Protein AF-A0AAD4BCZ1-F1 (afdb_monomer_lite)

Structure (mmCIF, N/CA/C/O backbone):
data_AF-A0AAD4BCZ1-F1
#
_entry.id   AF-A0AAD4BCZ1-F1
#
loop_
_atom_site.group_PDB
_atom_site.id
_atom_site.type_symbol
_atom_site.label_atom_id
_atom_site.label_alt_id
_atom_site.label_comp_id
_atom_site.label_asym_id
_atom_site.label_entity_id
_atom_site.label_seq_id
_atom_site.pdbx_PDB_ins_code
_atom_site.Cartn_x
_atom_site.Cartn_y
_atom_site.Cartn_z
_atom_site.occupancy
_atom_site.B_iso_or_equiv
_atom_site.auth_seq_id
_atom_site.auth_comp_id
_atom_site.auth_asym_id
_atom_site.auth_atom_id
_atom_site.pdbx_PDB_model_num
ATOM 1 N N . MET A 1 1 ? -10.881 -9.750 -36.919 1.00 76.69 1 MET A N 1
ATOM 2 C CA . MET A 1 1 ? -9.948 -8.688 -36.472 1.00 76.69 1 MET A CA 1
ATOM 3 C C . MET A 1 1 ? -10.244 -8.263 -35.041 1.00 76.69 1 MET A C 1
ATOM 5 O O . MET A 1 1 ? -9.384 -8.418 -34.188 1.00 76.69 1 MET A O 1
ATOM 9 N N . GLU A 1 2 ? -11.465 -7.822 -34.759 1.00 85.94 2 GLU A N 1
ATOM 10 C CA . GLU A 1 2 ? -11.919 -7.448 -33.412 1.00 85.94 2 GLU A CA 1
ATOM 11 C C . GLU A 1 2 ? -11.885 -8.617 -32.416 1.00 85.94 2 GLU A C 1
ATOM 13 O O . GLU A 1 2 ? -11.349 -8.480 -31.326 1.00 85.94 2 GLU A O 1
ATOM 18 N N . VAL A 1 3 ? -12.272 -9.818 -32.860 1.00 89.88 3 VAL A N 1
ATOM 19 C CA . VAL A 1 3 ? -12.167 -11.053 -32.060 1.00 89.88 3 VAL A CA 1
ATOM 20 C C . VAL A 1 3 ? -10.734 -11.335 -31.589 1.00 89.88 3 VAL A C 1
ATOM 22 O O . VAL A 1 3 ? -10.530 -11.728 -30.449 1.00 89.88 3 VAL A O 1
ATOM 25 N N . GLN A 1 4 ? -9.717 -11.100 -32.429 1.00 85.00 4 GLN A N 1
ATOM 26 C CA . GLN A 1 4 ? -8.319 -11.297 -32.019 1.00 85.00 4 GLN A CA 1
ATOM 27 C C . GLN A 1 4 ? -7.930 -10.301 -30.928 1.00 85.00 4 GLN A C 1
ATOM 29 O O . GLN A 1 4 ? -7.309 -10.693 -29.946 1.00 85.00 4 GLN A O 1
ATOM 34 N N . ARG A 1 5 ? -8.329 -9.032 -31.075 1.00 85.56 5 ARG A N 1
ATOM 35 C CA . ARG A 1 5 ? -8.124 -8.011 -30.044 1.00 85.56 5 ARG A CA 1
ATOM 36 C C . ARG A 1 5 ? -8.783 -8.440 -28.733 1.00 85.56 5 ARG A C 1
ATOM 38 O O . ARG A 1 5 ? -8.090 -8.470 -27.726 1.00 85.56 5 ARG A O 1
ATOM 45 N N . GLU A 1 6 ? -10.052 -8.839 -28.758 1.00 86.50 6 GLU A N 1
ATOM 46 C CA . GLU A 1 6 ? -10.776 -9.315 -27.570 1.00 86.50 6 GLU A CA 1
ATOM 47 C C . GLU A 1 6 ? -10.084 -10.511 -26.904 1.00 86.50 6 GLU A C 1
ATOM 49 O O . GLU A 1 6 ? -9.887 -10.504 -25.692 1.00 86.50 6 GLU A O 1
ATOM 54 N N . ILE A 1 7 ? -9.597 -11.484 -27.683 1.00 85.94 7 ILE A N 1
ATOM 55 C CA . ILE A 1 7 ? -8.814 -12.612 -27.153 1.00 85.94 7 ILE A CA 1
ATOM 56 C C . ILE A 1 7 ? -7.589 -12.111 -26.379 1.00 85.94 7 ILE A C 1
ATOM 58 O O . ILE A 1 7 ? -7.385 -12.510 -25.234 1.00 85.94 7 ILE A O 1
ATOM 62 N N . PHE A 1 8 ? -6.797 -11.197 -26.945 1.00 82.94 8 PHE A N 1
ATOM 63 C CA . PHE A 1 8 ? -5.631 -10.644 -26.247 1.00 82.94 8 PHE A CA 1
ATOM 64 C C . PHE A 1 8 ? -6.007 -9.805 -25.022 1.00 82.94 8 PHE A C 1
ATOM 66 O O . PHE A 1 8 ? -5.304 -9.850 -24.011 1.00 82.94 8 PHE A O 1
ATOM 73 N N . LEU A 1 9 ? -7.130 -9.086 -25.076 1.00 78.12 9 LEU A N 1
ATOM 74 C CA . LEU A 1 9 ? -7.638 -8.323 -23.938 1.00 78.12 9 LEU A CA 1
ATOM 75 C C . LEU A 1 9 ? -8.127 -9.225 -22.802 1.00 78.12 9 LEU A C 1
ATOM 77 O O . LEU A 1 9 ? -7.953 -8.854 -21.643 1.00 78.12 9 LEU A O 1
ATOM 81 N N . MET A 1 10 ? -8.651 -10.417 -23.092 1.00 80.69 10 MET A N 1
ATOM 82 C CA . MET A 1 10 ? -9.004 -11.403 -22.063 1.00 80.69 10 MET A CA 1
ATOM 83 C C . MET A 1 10 ? -7.774 -11.947 -21.319 1.00 80.69 10 MET A C 1
ATOM 85 O O . MET A 1 10 ? -7.867 -12.284 -20.141 1.00 80.69 10 MET A O 1
ATOM 89 N N . PHE A 1 11 ? -6.597 -11.976 -21.954 1.00 77.44 11 PHE A N 1
ATOM 90 C CA . PHE A 1 11 ? -5.350 -12.436 -21.327 1.00 77.44 11 PHE A CA 1
ATOM 91 C C . PHE A 1 11 ? -4.539 -11.328 -20.633 1.00 77.44 11 PHE A C 1
ATOM 93 O O . PHE A 1 11 ? -3.440 -11.596 -20.143 1.00 77.44 11 PHE A O 1
ATOM 100 N N . ARG A 1 12 ? -5.066 -10.099 -20.550 1.00 70.12 12 ARG A N 1
ATOM 101 C CA . ARG A 1 12 ? -4.334 -8.925 -20.035 1.00 70.12 12 ARG A CA 1
ATOM 102 C C . ARG A 1 12 ? -3.884 -9.026 -18.574 1.00 70.12 12 ARG A C 1
ATOM 104 O O . ARG A 1 12 ? -2.886 -8.411 -18.221 1.00 70.12 12 ARG A O 1
ATOM 111 N N . ASP A 1 13 ? -4.585 -9.801 -17.744 1.00 64.50 13 ASP A N 1
ATOM 112 C CA . ASP A 1 13 ? -4.251 -9.985 -16.319 1.00 64.50 13 ASP A CA 1
ATOM 113 C C . ASP A 1 13 ? -3.140 -11.021 -16.084 1.00 64.50 13 ASP A C 1
ATOM 115 O O . ASP A 1 13 ? -2.741 -11.284 -14.946 1.00 64.50 13 ASP A O 1
ATOM 119 N N . ARG A 1 14 ? -2.604 -11.626 -17.151 1.00 67.19 14 ARG A N 1
ATOM 120 C CA . ARG A 1 14 ? -1.500 -12.576 -17.026 1.00 67.19 14 ARG A CA 1
ATOM 121 C C . ARG A 1 14 ? -0.165 -11.844 -16.939 1.00 67.19 14 ARG A C 1
ATOM 123 O O . ARG A 1 14 ? 0.113 -10.906 -17.684 1.00 67.19 14 ARG A O 1
ATOM 130 N N . ARG A 1 15 ? 0.713 -12.352 -16.067 1.00 71.06 15 ARG A N 1
ATOM 131 C CA . ARG A 1 15 ? 2.090 -11.858 -15.849 1.00 71.06 15 ARG A CA 1
ATOM 132 C C . ARG A 1 15 ? 2.920 -11.774 -17.141 1.00 71.06 15 ARG A C 1
ATOM 134 O O . ARG A 1 15 ? 3.892 -11.026 -17.200 1.00 71.06 15 ARG A O 1
ATOM 141 N N . ASP A 1 16 ? 2.501 -12.490 -18.178 1.00 77.69 16 ASP A N 1
ATOM 142 C CA . ASP A 1 16 ? 3.180 -12.603 -19.463 1.00 77.69 16 ASP A CA 1
ATOM 143 C C . ASP A 1 16 ? 2.687 -11.622 -20.538 1.00 77.69 16 ASP A C 1
ATOM 145 O O . ASP A 1 16 ? 3.047 -11.781 -21.701 1.00 77.69 16 ASP A O 1
ATOM 149 N N . VAL A 1 17 ? 1.901 -10.588 -20.198 1.00 77.75 17 VAL A N 1
ATOM 150 C CA . VAL A 1 17 ? 1.353 -9.659 -21.211 1.00 77.75 17 VAL A CA 1
ATOM 151 C C . VAL A 1 17 ? 2.437 -9.012 -22.092 1.00 77.75 17 VAL A C 1
ATOM 153 O O . VAL A 1 17 ? 2.243 -8.804 -23.288 1.00 77.75 17 VAL A O 1
ATOM 156 N N . HIS A 1 18 ? 3.622 -8.782 -21.522 1.00 78.56 18 HIS A N 1
ATOM 157 C CA . HIS A 1 18 ? 4.798 -8.274 -22.226 1.00 78.56 18 HIS A CA 1
ATOM 158 C C . HIS A 1 18 ? 5.318 -9.245 -23.299 1.00 78.56 18 HIS A C 1
ATOM 160 O O . HIS A 1 18 ? 5.804 -8.805 -24.335 1.00 78.56 18 HIS A O 1
ATOM 166 N N . ARG A 1 19 ? 5.171 -10.564 -23.111 1.00 83.38 19 ARG A N 1
ATOM 167 C CA . ARG A 1 19 ? 5.580 -11.568 -24.106 1.00 83.38 19 ARG A CA 1
ATOM 168 C C . ARG A 1 19 ? 4.719 -11.494 -25.360 1.00 83.38 19 ARG A C 1
ATOM 170 O O . ARG A 1 19 ? 5.245 -11.613 -26.461 1.00 83.38 19 ARG A O 1
ATOM 177 N N . TYR A 1 20 ? 3.422 -11.223 -25.210 1.00 81.94 20 TYR A N 1
ATOM 178 C CA . TYR A 1 20 ? 2.519 -11.052 -26.352 1.00 81.94 20 TYR A CA 1
ATOM 179 C C . TYR A 1 20 ? 2.852 -9.811 -27.185 1.00 81.94 20 TYR A C 1
ATOM 181 O O . TYR A 1 20 ? 2.652 -9.819 -28.398 1.00 81.94 20 TYR A O 1
ATOM 189 N N . ALA A 1 21 ? 3.429 -8.776 -26.569 1.00 80.50 21 ALA A N 1
ATOM 190 C CA . ALA A 1 21 ? 3.883 -7.592 -27.294 1.00 80.50 21 ALA A CA 1
ATOM 191 C C . ALA A 1 21 ? 5.020 -7.905 -28.290 1.00 80.50 21 ALA A C 1
ATOM 193 O O . ALA A 1 21 ? 5.156 -7.203 -29.289 1.00 80.50 21 ALA A O 1
ATOM 194 N N . HIS A 1 22 ? 5.787 -8.980 -28.073 1.00 82.75 22 HIS A N 1
ATOM 195 C CA . HIS A 1 22 ? 6.854 -9.416 -28.980 1.00 82.75 22 HIS A CA 1
ATOM 196 C C . HIS A 1 22 ? 6.370 -10.308 -30.133 1.00 82.75 22 HIS A C 1
ATOM 198 O O . HIS A 1 22 ? 7.113 -10.514 -31.088 1.00 82.75 22 HIS A O 1
ATOM 204 N N . VAL A 1 23 ? 5.138 -10.827 -30.079 1.00 85.69 23 VAL A N 1
ATOM 205 C CA . VAL A 1 23 ? 4.624 -11.776 -31.085 1.00 85.69 23 VAL A CA 1
ATOM 206 C C . VAL A 1 23 ? 4.394 -11.096 -32.436 1.00 85.69 23 VAL A C 1
ATOM 208 O O . VAL A 1 23 ? 4.674 -11.676 -33.482 1.00 85.69 23 VAL A O 1
ATOM 211 N N . ALA A 1 24 ? 3.883 -9.862 -32.436 1.00 86.12 24 ALA A N 1
ATOM 212 C CA . ALA A 1 24 ? 3.696 -9.074 -33.650 1.00 86.12 24 ALA A CA 1
ATOM 213 C C . ALA A 1 24 ? 3.572 -7.576 -33.336 1.00 86.12 24 ALA A C 1
ATOM 215 O O . ALA A 1 24 ? 2.898 -7.194 -32.379 1.00 86.12 24 ALA A O 1
ATOM 216 N N . LYS A 1 25 ? 4.089 -6.714 -34.228 1.00 87.69 25 LYS A N 1
ATOM 217 C CA . LYS A 1 25 ? 3.980 -5.239 -34.130 1.00 87.69 25 LYS A CA 1
ATOM 218 C C . LYS A 1 25 ? 2.544 -4.757 -33.888 1.00 87.69 25 LYS A C 1
ATOM 220 O O . LYS A 1 25 ? 2.300 -3.807 -33.159 1.00 87.69 25 LYS A O 1
ATOM 225 N N . LYS A 1 26 ? 1.570 -5.443 -34.480 1.00 88.12 26 LYS A N 1
ATOM 226 C CA . LYS A 1 26 ? 0.147 -5.127 -34.330 1.00 88.12 26 LYS A CA 1
ATOM 227 C C . LYS A 1 26 ? -0.399 -5.432 -32.932 1.00 88.12 26 LYS A C 1
ATOM 229 O O . LYS A 1 26 ? -1.214 -4.671 -32.425 1.00 88.12 26 LYS A O 1
ATOM 234 N N . MET A 1 27 ? 0.061 -6.520 -32.310 1.00 86.19 27 MET A N 1
ATOM 235 C CA . MET A 1 27 ? -0.309 -6.857 -30.932 1.00 86.19 27 MET A CA 1
ATOM 236 C C . MET A 1 27 ? 0.303 -5.869 -29.949 1.00 86.19 27 MET A C 1
ATOM 238 O O . MET A 1 27 ? -0.367 -5.493 -28.995 1.00 86.19 27 MET A O 1
ATOM 242 N N . HIS A 1 28 ? 1.526 -5.402 -30.221 1.00 85.50 28 HIS A N 1
ATOM 243 C CA . HIS A 1 28 ? 2.152 -4.337 -29.445 1.00 85.50 28 HIS A CA 1
ATOM 244 C C . HIS A 1 28 ? 1.252 -3.097 -29.382 1.00 85.50 28 HIS A C 1
ATOM 246 O O . HIS A 1 28 ? 0.863 -2.709 -28.290 1.00 85.50 28 HIS A O 1
ATOM 252 N N . VAL A 1 29 ? 0.797 -2.572 -30.526 1.00 87.56 29 VAL A N 1
ATOM 253 C CA . VAL A 1 29 ? -0.101 -1.39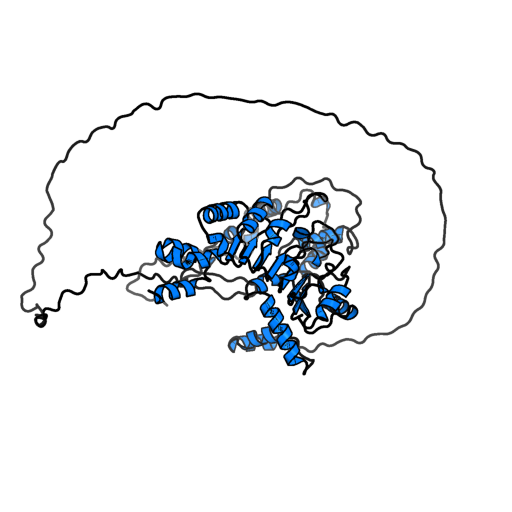6 -30.576 1.00 87.56 29 VAL A CA 1
ATOM 254 C C . VAL A 1 29 ? -1.404 -1.612 -29.791 1.00 87.56 29 VAL A C 1
ATOM 256 O O . VAL A 1 29 ? -1.928 -0.692 -29.171 1.00 87.56 29 VAL A O 1
ATOM 259 N N . TRP A 1 30 ? -1.956 -2.828 -29.798 1.00 88.50 30 TRP A N 1
ATOM 260 C CA . TRP A 1 30 ? -3.188 -3.128 -29.062 1.00 88.50 30 TRP A CA 1
ATOM 261 C C . TRP A 1 30 ? -2.985 -3.256 -27.557 1.00 88.50 30 TRP A C 1
ATOM 263 O O . TRP A 1 30 ? -3.859 -2.855 -26.789 1.00 88.50 30 TRP A O 1
ATOM 273 N N . LEU A 1 31 ? -1.871 -3.858 -27.148 1.00 88.19 31 LEU A N 1
ATOM 274 C CA . LEU A 1 31 ? -1.574 -4.175 -25.757 1.00 88.19 31 LEU A CA 1
ATOM 275 C C . LEU A 1 31 ? -0.854 -3.040 -25.039 1.00 88.19 31 LEU A C 1
ATOM 277 O O . LEU A 1 31 ? -0.954 -2.962 -23.821 1.00 88.19 31 LEU A O 1
ATOM 281 N N . GLU A 1 32 ? -0.168 -2.160 -25.760 1.00 86.44 32 GLU A N 1
ATOM 282 C CA . GLU A 1 32 ? 0.646 -1.081 -25.205 1.00 86.44 32 GLU A CA 1
ATOM 283 C C . GLU A 1 32 ? -0.120 -0.233 -24.169 1.00 86.44 32 GLU A C 1
ATOM 285 O O . GLU A 1 32 ? 0.339 -0.180 -23.024 1.00 86.44 32 GLU A O 1
ATOM 290 N N . PRO A 1 33 ? -1.334 0.300 -24.438 1.00 87.69 33 PRO A N 1
ATOM 291 C CA . PRO A 1 33 ? -2.081 1.059 -23.430 1.00 87.69 33 PRO A CA 1
ATOM 292 C C . PRO A 1 33 ? -2.423 0.256 -22.169 1.00 87.69 33 PRO A C 1
ATOM 294 O O . PRO A 1 33 ? -2.658 0.834 -21.112 1.00 87.69 33 PRO A O 1
ATOM 297 N N . TYR A 1 34 ? -2.482 -1.075 -22.269 1.00 86.56 34 TYR A N 1
ATOM 298 C CA . TYR A 1 34 ? -2.787 -1.971 -21.153 1.00 86.56 34 TYR A CA 1
ATOM 299 C C . TYR A 1 34 ? -1.536 -2.364 -20.375 1.00 86.56 34 TYR A C 1
ATOM 301 O O . TYR A 1 34 ? -1.581 -2.397 -19.148 1.00 86.56 34 TYR A O 1
ATOM 309 N N . VAL A 1 35 ? -0.424 -2.611 -21.073 1.00 86.88 35 VAL A N 1
ATOM 310 C CA . VAL A 1 35 ? 0.885 -2.908 -20.475 1.00 86.88 35 VAL A CA 1
ATOM 311 C C . VAL A 1 35 ? 1.318 -1.746 -19.586 1.00 86.88 35 VAL A C 1
ATOM 313 O O . VAL A 1 35 ? 1.754 -1.962 -18.459 1.00 86.88 35 VAL A O 1
ATOM 316 N N . TYR A 1 36 ? 1.128 -0.514 -20.061 1.00 90.69 36 TYR A N 1
ATOM 317 C CA . TYR A 1 36 ? 1.472 0.694 -19.315 1.00 90.69 36 TYR A CA 1
ATOM 318 C C . TYR A 1 36 ? 0.354 1.194 -18.401 1.00 90.69 36 TYR A C 1
ATOM 320 O O . TYR A 1 36 ? 0.579 2.111 -17.620 1.00 90.69 36 TYR A O 1
ATOM 328 N N . ARG A 1 37 ? -0.833 0.571 -18.401 1.00 91.62 37 ARG A N 1
ATOM 329 C CA . ARG A 1 37 ? -1.922 0.969 -17.496 1.00 91.62 37 ARG A CA 1
ATOM 330 C C . ARG A 1 37 ? -1.533 0.811 -16.028 1.00 91.62 37 ARG A C 1
ATOM 332 O O . ARG A 1 37 ? -1.938 1.635 -15.206 1.00 91.62 37 ARG A O 1
ATOM 339 N N . VAL A 1 38 ? -0.787 -0.247 -15.706 1.00 91.44 38 VAL A N 1
ATOM 340 C CA . VAL A 1 38 ? -0.311 -0.562 -14.354 1.00 91.44 38 VAL A CA 1
ATOM 341 C C . VAL A 1 38 ? 1.209 -0.683 -14.377 1.00 91.44 38 VAL A C 1
ATOM 343 O O . VAL A 1 38 ? 1.754 -1.696 -14.805 1.00 91.44 38 VAL A O 1
ATOM 346 N N . VAL A 1 39 ? 1.902 0.337 -13.882 1.00 93.56 39 VAL A N 1
ATOM 347 C CA . VAL A 1 39 ? 3.368 0.387 -13.859 1.00 93.56 39 VAL A CA 1
ATOM 348 C C . VAL A 1 39 ? 3.860 0.132 -12.440 1.00 93.56 39 VAL A C 1
ATOM 350 O O . VAL A 1 39 ? 3.457 0.815 -11.502 1.00 93.56 39 VAL A O 1
ATOM 353 N N . ARG A 1 40 ? 4.758 -0.845 -12.272 1.00 94.31 40 ARG A N 1
ATOM 354 C CA . ARG A 1 40 ? 5.429 -1.129 -10.995 1.00 94.31 40 ARG A CA 1
ATOM 355 C C . ARG A 1 40 ? 6.938 -1.003 -11.146 1.00 94.31 40 ARG A C 1
ATOM 357 O O . ARG A 1 40 ? 7.560 -1.810 -11.831 1.00 94.31 40 ARG A O 1
ATOM 364 N N . LEU A 1 41 ? 7.522 -0.034 -10.451 1.00 95.31 41 LEU A N 1
ATOM 365 C CA . LEU A 1 41 ? 8.949 0.269 -10.484 1.00 95.31 41 LEU A CA 1
ATOM 366 C C . LEU A 1 41 ? 9.579 -0.186 -9.169 1.00 95.31 41 LEU A C 1
ATOM 368 O O . LEU A 1 41 ? 9.281 0.344 -8.100 1.00 95.31 41 LEU A O 1
ATOM 372 N N . ARG A 1 42 ? 10.414 -1.227 -9.247 1.00 94.19 42 ARG A N 1
ATOM 373 C CA . ARG A 1 42 ? 11.013 -1.884 -8.073 1.00 94.19 42 ARG A CA 1
ATOM 374 C C . ARG A 1 42 ? 12.326 -1.253 -7.619 1.00 94.19 42 ARG A C 1
ATOM 376 O O . ARG A 1 42 ? 12.727 -1.488 -6.491 1.00 94.19 42 ARG A O 1
ATOM 383 N N . GLY A 1 43 ? 12.975 -0.482 -8.485 1.00 95.44 43 GLY A N 1
ATOM 384 C CA . GLY A 1 43 ? 14.236 0.207 -8.214 1.00 95.44 43 GLY A CA 1
ATOM 385 C C . GLY A 1 43 ? 14.727 0.994 -9.427 1.00 95.44 43 GLY A C 1
ATOM 386 O O . GLY A 1 43 ? 14.127 0.926 -10.505 1.00 95.44 43 GLY A O 1
ATOM 387 N N . ASP A 1 44 ? 15.839 1.705 -9.284 1.00 96.50 44 ASP A N 1
ATOM 388 C CA . ASP A 1 44 ? 16.333 2.656 -10.294 1.00 96.50 44 ASP A CA 1
ATOM 389 C C . ASP A 1 44 ? 16.613 2.046 -11.667 1.00 96.50 44 ASP A C 1
ATOM 391 O O . ASP A 1 44 ? 16.376 2.678 -12.694 1.00 96.50 44 ASP A O 1
ATOM 395 N N . ASN A 1 45 ? 17.033 0.781 -11.728 1.00 96.06 45 ASN A N 1
ATOM 396 C CA . ASN A 1 45 ? 17.189 0.091 -13.008 1.00 96.06 45 ASN A CA 1
ATOM 397 C C . ASN A 1 45 ? 15.852 -0.055 -13.758 1.00 96.06 45 ASN A C 1
ATOM 399 O O . ASN A 1 45 ? 15.789 0.141 -14.968 1.00 96.06 45 ASN A O 1
ATOM 403 N N . SER A 1 46 ? 14.766 -0.370 -13.041 1.00 95.38 46 SER A N 1
ATOM 404 C CA . SER A 1 46 ? 13.432 -0.435 -13.652 1.00 95.38 46 SER A CA 1
ATOM 405 C C . SER A 1 46 ? 12.922 0.944 -14.060 1.00 95.38 46 SER A C 1
ATOM 407 O O . SER A 1 46 ? 12.271 1.051 -15.095 1.00 95.38 46 SER A O 1
ATOM 409 N N . VAL A 1 47 ? 13.274 1.996 -13.309 1.00 96.31 47 VAL A N 1
ATOM 410 C CA . VAL A 1 47 ? 12.937 3.372 -13.687 1.00 96.31 47 VAL A CA 1
ATOM 411 C C . VAL A 1 47 ? 13.664 3.785 -14.953 1.00 96.31 47 VAL A C 1
ATOM 413 O O . VAL A 1 47 ? 13.006 4.234 -15.876 1.00 96.31 47 VAL A O 1
ATOM 416 N N . ARG A 1 48 ? 14.980 3.569 -15.057 1.00 96.38 48 ARG A N 1
ATOM 417 C CA . ARG A 1 48 ? 15.737 3.907 -16.274 1.00 96.38 48 ARG A CA 1
ATOM 418 C C . ARG A 1 48 ? 15.154 3.245 -17.519 1.00 96.38 48 ARG A C 1
ATOM 420 O O . ARG A 1 48 ? 14.974 3.911 -18.529 1.00 96.38 48 ARG A O 1
ATOM 427 N N . LYS A 1 49 ? 14.797 1.959 -17.430 1.00 94.31 49 LYS A N 1
ATOM 428 C CA . LYS A 1 49 ? 14.131 1.241 -18.530 1.00 94.31 49 LYS A CA 1
ATOM 429 C C . LYS A 1 49 ? 12.767 1.843 -18.865 1.00 94.31 49 LYS A C 1
ATOM 431 O O . LYS A 1 49 ? 12.452 2.010 -20.034 1.00 94.31 49 LYS A O 1
ATOM 436 N N . PHE A 1 50 ? 11.968 2.173 -17.852 1.00 94.81 50 PHE A N 1
ATOM 437 C CA . PHE A 1 50 ? 10.667 2.808 -18.050 1.00 94.81 50 PHE A CA 1
ATOM 438 C C . PHE A 1 50 ? 10.797 4.198 -18.685 1.00 94.81 50 PHE A C 1
ATOM 440 O O . PHE A 1 50 ? 10.115 4.480 -19.663 1.00 94.81 50 PHE A O 1
ATOM 447 N N . LEU A 1 51 ? 11.703 5.034 -18.175 1.00 95.31 51 LEU A N 1
ATOM 448 C CA . LEU A 1 51 ? 11.966 6.373 -18.692 1.00 95.31 51 LEU A CA 1
ATOM 449 C C . LEU A 1 51 ? 12.483 6.331 -20.128 1.00 95.31 51 LEU A C 1
ATOM 451 O O . LEU A 1 51 ? 12.017 7.128 -20.928 1.00 95.31 51 LEU A O 1
ATOM 455 N N . ALA A 1 52 ? 13.367 5.389 -20.473 1.00 93.62 52 ALA A N 1
ATOM 456 C CA . ALA A 1 52 ? 13.837 5.216 -21.847 1.00 93.62 52 ALA A CA 1
ATOM 457 C C . ALA A 1 52 ? 12.672 4.959 -22.815 1.00 93.62 52 ALA A C 1
ATOM 459 O O . ALA A 1 52 ? 12.587 5.601 -23.852 1.00 93.62 52 ALA A O 1
ATOM 460 N N . VAL A 1 53 ? 11.727 4.091 -22.435 1.00 90.94 53 VAL A N 1
ATOM 461 C CA . VAL A 1 53 ? 10.556 3.810 -23.278 1.00 90.94 53 VAL A CA 1
ATOM 462 C C . VAL A 1 53 ? 9.594 4.998 -23.340 1.00 90.94 53 VAL A C 1
ATOM 464 O O . VAL A 1 53 ? 9.044 5.296 -24.392 1.00 90.94 53 VAL A O 1
ATOM 467 N N . VAL A 1 54 ? 9.389 5.696 -22.223 1.00 91.12 54 VAL A N 1
ATOM 468 C CA . VAL A 1 54 ? 8.498 6.863 -22.171 1.00 91.12 54 VAL A CA 1
ATOM 469 C C . VAL A 1 54 ? 9.068 8.065 -22.925 1.00 91.12 54 VAL A C 1
ATOM 471 O O . VAL A 1 54 ? 8.292 8.844 -23.466 1.00 91.12 54 VAL A O 1
ATOM 474 N N . ALA A 1 55 ? 10.391 8.240 -22.982 1.00 88.38 55 ALA A N 1
ATOM 475 C CA . ALA A 1 55 ? 11.002 9.365 -23.695 1.00 88.38 55 ALA A CA 1
ATOM 476 C C . ALA A 1 55 ? 10.684 9.339 -25.201 1.00 88.38 55 ALA A C 1
ATOM 478 O O . ALA A 1 55 ? 10.666 10.381 -25.850 1.00 88.38 55 ALA A O 1
ATOM 479 N N . GLU A 1 56 ? 10.415 8.151 -25.743 1.00 86.00 56 GLU A N 1
ATOM 480 C CA . GLU A 1 56 ? 10.156 7.921 -27.162 1.00 86.00 56 GLU A CA 1
ATOM 481 C C . GLU A 1 56 ? 8.669 8.067 -27.544 1.00 86.00 56 GLU A C 1
ATOM 483 O O . GLU A 1 56 ? 8.338 7.998 -28.729 1.00 86.00 56 GLU A O 1
ATOM 488 N N . GLY A 1 57 ? 7.749 8.287 -26.590 1.00 82.62 57 GLY A N 1
ATOM 489 C CA . GLY A 1 57 ? 6.321 8.341 -26.913 1.00 82.62 57 GLY A CA 1
ATOM 490 C C . GLY A 1 57 ? 5.367 8.800 -25.805 1.00 82.62 57 GLY A C 1
ATOM 491 O O . GLY A 1 57 ? 5.733 9.366 -24.781 1.00 82.62 57 GLY A O 1
ATOM 492 N N . SER A 1 58 ? 4.067 8.585 -26.035 1.00 81.25 58 SER A N 1
ATOM 493 C CA . SER A 1 58 ? 2.986 9.032 -25.144 1.00 81.25 58 SER A CA 1
ATOM 494 C C . SER A 1 58 ? 2.605 8.013 -24.060 1.00 81.25 58 SER A C 1
ATOM 496 O O . SER A 1 58 ? 1.558 8.156 -23.422 1.00 81.25 58 SER A O 1
ATOM 498 N N . GLN A 1 59 ? 3.403 6.962 -23.841 1.00 81.94 59 GLN A N 1
ATOM 499 C CA . GLN A 1 59 ? 3.038 5.824 -22.988 1.00 81.94 59 GLN A CA 1
ATOM 500 C C . GLN A 1 59 ? 2.785 6.241 -21.535 1.00 81.94 59 GLN A C 1
ATOM 502 O O . GLN A 1 59 ? 1.865 5.717 -20.905 1.00 81.94 59 GLN A O 1
ATOM 507 N N . ALA A 1 60 ? 3.503 7.243 -21.017 1.00 80.00 60 ALA A N 1
ATOM 508 C CA . ALA A 1 60 ? 3.278 7.752 -19.660 1.00 80.00 60 ALA A CA 1
ATOM 509 C C . ALA A 1 60 ? 1.866 8.311 -19.431 1.00 80.00 60 ALA A C 1
ATOM 511 O O . ALA A 1 60 ? 1.364 8.274 -18.307 1.00 80.00 60 ALA A O 1
ATOM 512 N N . LEU A 1 61 ? 1.187 8.777 -20.485 1.00 85.81 61 LEU A N 1
ATOM 513 C CA . LEU A 1 61 ? -0.189 9.267 -20.385 1.00 85.81 61 LEU A CA 1
ATOM 514 C C . LEU A 1 61 ? -1.207 8.132 -20.211 1.00 85.81 61 LEU A C 1
ATOM 516 O O . LEU A 1 61 ? -2.331 8.393 -19.777 1.00 85.81 61 LEU A O 1
ATOM 520 N N . SER A 1 62 ? -0.836 6.889 -20.525 1.00 90.38 62 SER A N 1
ATOM 521 C CA . SER A 1 62 ? -1.698 5.716 -20.340 1.00 90.38 62 SER A CA 1
ATOM 522 C C . SER A 1 62 ? -1.632 5.131 -18.923 1.00 90.38 62 SER A C 1
ATOM 524 O O . SER A 1 62 ? -2.527 4.376 -18.534 1.00 90.38 62 SER A O 1
ATOM 526 N N . THR A 1 63 ? -0.635 5.527 -18.123 1.00 93.12 63 THR A N 1
ATOM 527 C CA . THR A 1 63 ? -0.457 5.053 -16.747 1.00 93.12 63 THR A CA 1
ATOM 528 C C . THR A 1 63 ? -1.614 5.492 -15.859 1.00 93.12 63 THR A C 1
ATOM 530 O O . THR A 1 63 ? -1.804 6.679 -15.599 1.00 93.12 63 THR A O 1
ATOM 533 N N . LYS A 1 64 ? -2.384 4.516 -15.367 1.00 95.31 64 LYS A N 1
ATOM 534 C CA . LYS A 1 64 ? -3.501 4.724 -14.431 1.00 95.31 64 LYS A CA 1
ATOM 535 C C . LYS A 1 64 ? -3.152 4.321 -13.013 1.00 95.31 64 LYS A C 1
ATOM 537 O O . LYS A 1 64 ? -3.571 4.991 -12.077 1.00 95.31 64 LYS A O 1
ATOM 542 N N . LYS A 1 65 ? -2.377 3.252 -12.862 1.00 95.00 65 LYS A N 1
ATOM 543 C CA . LYS A 1 65 ? -1.885 2.771 -11.577 1.00 95.00 65 LYS A CA 1
ATOM 544 C C . LYS A 1 65 ? -0.368 2.781 -11.583 1.00 95.00 65 LYS A C 1
ATOM 546 O O . LYS A 1 65 ? 0.243 2.157 -12.448 1.00 95.00 65 LYS A O 1
ATOM 551 N N . LEU A 1 66 ? 0.227 3.465 -10.619 1.00 95.44 66 LEU A N 1
ATOM 552 C CA . LEU A 1 66 ? 1.670 3.585 -10.481 1.00 95.44 66 LEU A CA 1
ATOM 553 C C . LEU A 1 66 ? 2.092 3.094 -9.098 1.00 95.44 66 LEU A C 1
ATOM 555 O O . LEU A 1 66 ? 1.602 3.574 -8.083 1.00 95.44 66 LEU A O 1
ATOM 559 N N . VAL A 1 67 ? 3.011 2.132 -9.063 1.00 94.69 67 VAL A N 1
ATOM 560 C CA . VAL A 1 67 ? 3.571 1.571 -7.832 1.00 94.69 67 VAL A CA 1
ATOM 561 C C . VAL A 1 67 ? 5.072 1.830 -7.806 1.00 94.69 67 VAL A C 1
ATOM 563 O O . VAL A 1 67 ? 5.817 1.280 -8.617 1.00 94.69 67 VAL A O 1
ATOM 566 N N . LEU A 1 68 ? 5.515 2.644 -6.856 1.00 94.94 68 LEU A N 1
ATOM 567 C CA . LEU A 1 68 ? 6.900 3.040 -6.635 1.00 94.94 68 LEU A CA 1
ATOM 568 C C . LEU A 1 68 ? 7.413 2.358 -5.364 1.00 94.94 68 LEU A C 1
ATOM 570 O O . LEU A 1 68 ? 7.002 2.688 -4.250 1.00 94.94 68 LEU A O 1
ATOM 574 N N . CYS A 1 69 ? 8.286 1.366 -5.526 1.00 93.44 69 CYS A N 1
ATOM 575 C CA . CYS A 1 69 ? 8.881 0.655 -4.397 1.00 93.44 69 CYS A CA 1
ATOM 576 C C . CYS A 1 69 ? 10.022 1.459 -3.763 1.00 93.44 69 CYS A C 1
ATOM 578 O O . CYS A 1 69 ? 10.695 2.238 -4.435 1.00 93.44 69 CYS A O 1
ATOM 580 N N . ARG A 1 70 ? 10.305 1.170 -2.487 1.00 91.44 70 ARG A N 1
ATOM 581 C CA . ARG A 1 70 ? 11.299 1.868 -1.655 1.00 91.44 70 ARG A CA 1
ATOM 582 C C . ARG A 1 70 ? 12.693 2.019 -2.281 1.00 91.44 70 ARG A C 1
ATOM 584 O O . ARG A 1 70 ? 13.370 2.993 -1.991 1.00 91.44 70 ARG A O 1
ATOM 591 N N . ALA A 1 71 ? 13.126 1.079 -3.124 1.00 93.12 71 ALA A N 1
ATOM 592 C CA . ALA A 1 71 ? 14.464 1.089 -3.726 1.00 93.12 71 ALA A CA 1
ATOM 593 C C . ALA A 1 71 ? 14.608 2.007 -4.961 1.00 93.12 71 ALA A C 1
ATOM 595 O O . ALA A 1 71 ? 15.643 1.986 -5.625 1.00 93.12 71 ALA A O 1
ATOM 596 N N . VAL A 1 72 ? 13.576 2.775 -5.320 1.00 94.06 72 VAL A N 1
ATOM 597 C CA . VAL A 1 72 ? 13.693 3.848 -6.321 1.00 94.06 72 VAL A CA 1
ATOM 598 C C . VAL A 1 72 ? 14.269 5.099 -5.638 1.00 94.06 72 VAL A C 1
ATOM 600 O O . VAL A 1 72 ? 13.877 5.423 -4.526 1.00 94.06 72 VAL A O 1
ATOM 603 N N . SER A 1 73 ? 15.185 5.833 -6.249 1.00 93.81 73 SER A N 1
ATOM 604 C CA . SER A 1 73 ? 15.676 7.097 -5.694 1.00 93.81 73 SER A CA 1
ATOM 605 C C . SER A 1 73 ? 14.638 8.214 -5.831 1.00 93.81 73 SER A C 1
ATOM 607 O O . SER A 1 73 ? 13.812 8.222 -6.743 1.00 93.81 73 SER A O 1
ATOM 609 N N . ILE A 1 74 ? 14.686 9.201 -4.934 1.00 92.25 74 ILE A N 1
ATOM 610 C CA . ILE A 1 74 ? 13.725 10.319 -4.912 1.00 92.25 74 ILE A CA 1
ATOM 611 C C . ILE A 1 74 ? 13.757 11.102 -6.230 1.00 92.25 74 ILE A C 1
ATOM 613 O O . ILE A 1 74 ? 12.706 11.423 -6.774 1.00 92.25 74 ILE A O 1
ATOM 617 N N . SER A 1 75 ? 14.948 11.350 -6.788 1.00 94.81 75 SER A N 1
ATOM 618 C CA . SER A 1 75 ? 15.096 12.020 -8.091 1.00 94.81 75 SER A CA 1
ATOM 619 C C . SER A 1 75 ? 14.342 11.277 -9.201 1.00 94.81 75 SER A C 1
ATOM 621 O O . SER A 1 75 ? 13.603 11.877 -9.980 1.00 94.81 75 SER A O 1
ATOM 623 N N . ASN A 1 76 ? 14.443 9.949 -9.218 1.00 95.94 76 ASN A N 1
ATOM 624 C CA . ASN A 1 76 ? 13.721 9.112 -10.167 1.00 95.94 76 ASN A CA 1
ATOM 625 C C . ASN A 1 76 ? 12.207 9.112 -9.919 1.00 95.94 76 ASN A C 1
ATOM 627 O O . ASN A 1 76 ? 11.438 9.112 -10.878 1.00 95.94 76 ASN A O 1
ATOM 631 N N . VAL A 1 77 ? 11.758 9.164 -8.659 1.00 95.12 77 VAL A N 1
ATOM 632 C CA . VAL A 1 77 ? 10.333 9.343 -8.335 1.00 95.12 77 VAL A CA 1
ATOM 633 C C . VAL A 1 77 ? 9.806 10.661 -8.910 1.00 95.12 77 VAL A C 1
ATOM 635 O O . VAL A 1 77 ? 8.785 10.649 -9.595 1.00 95.12 77 VAL A O 1
ATOM 638 N N . VAL A 1 78 ? 10.516 11.774 -8.696 1.00 95.56 78 VAL A N 1
ATOM 639 C CA . VAL A 1 78 ? 10.156 13.103 -9.227 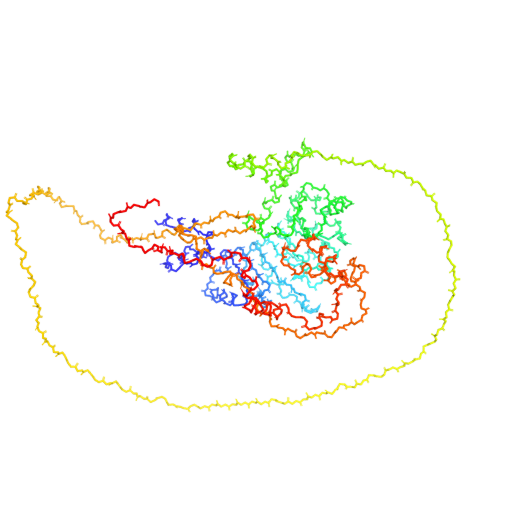1.00 95.56 78 VAL A CA 1
ATOM 640 C C . VAL A 1 78 ? 9.993 13.055 -10.745 1.00 95.56 78 VAL A C 1
ATOM 642 O O . VAL A 1 78 ? 8.967 13.493 -11.269 1.00 95.56 78 VAL A O 1
ATOM 645 N N . GLN A 1 79 ? 10.964 12.473 -11.454 1.00 96.31 79 GLN A N 1
ATOM 646 C CA . GLN A 1 79 ? 10.919 12.349 -12.913 1.00 96.31 79 GLN A CA 1
ATOM 647 C C . GLN A 1 79 ? 9.715 11.522 -13.380 1.00 96.31 79 GLN A C 1
ATOM 649 O O . GLN A 1 79 ? 8.963 11.955 -14.253 1.00 96.31 79 GLN A O 1
ATOM 654 N N . VAL A 1 80 ? 9.479 10.360 -12.763 1.00 96.38 80 VAL A N 1
ATOM 655 C CA . VAL A 1 80 ? 8.354 9.485 -13.125 1.00 96.38 80 VAL A CA 1
ATOM 656 C C . VAL A 1 80 ? 7.009 10.174 -12.884 1.00 96.38 80 VAL A C 1
ATOM 658 O O . VAL A 1 80 ? 6.142 10.125 -13.759 1.00 96.38 80 VAL A O 1
ATOM 661 N N . LEU A 1 81 ? 6.828 10.836 -11.737 1.00 95.88 81 LEU A N 1
ATOM 662 C CA . LEU A 1 81 ? 5.589 11.550 -11.409 1.00 95.88 81 LEU A CA 1
ATOM 663 C C . LEU A 1 81 ? 5.345 12.744 -12.340 1.00 95.88 81 LEU A C 1
ATOM 665 O O . LEU A 1 81 ? 4.208 12.986 -12.737 1.00 95.88 81 LEU A O 1
ATOM 669 N N . THR A 1 82 ? 6.406 13.443 -12.753 1.00 95.69 82 THR A N 1
ATOM 670 C CA . THR A 1 82 ? 6.314 14.570 -13.697 1.00 95.69 82 THR A CA 1
ATOM 671 C C . THR A 1 82 ? 5.773 14.133 -15.064 1.00 95.69 82 THR A C 1
ATOM 673 O O . THR A 1 82 ? 5.012 14.867 -15.706 1.00 95.69 82 THR A O 1
ATOM 676 N N . LEU A 1 83 ? 6.139 12.922 -15.497 1.00 95.56 83 LEU A N 1
ATOM 677 C CA . LEU A 1 83 ? 5.709 12.335 -16.767 1.00 95.56 83 LEU A CA 1
ATOM 678 C C . LEU A 1 83 ? 4.314 11.691 -16.673 1.00 95.56 83 LEU A C 1
ATOM 680 O O . LEU A 1 83 ? 3.496 11.832 -17.583 1.00 95.56 83 LEU A O 1
ATOM 684 N N . CYS A 1 84 ? 4.003 11.005 -15.571 1.00 95.75 84 CYS A N 1
ATOM 685 C CA . CYS A 1 84 ? 2.779 10.210 -15.415 1.00 95.75 84 CYS A CA 1
ATOM 686 C C . CYS A 1 84 ? 1.599 11.022 -14.844 1.00 95.75 84 CYS A C 1
ATOM 688 O O . CYS A 1 84 ? 1.077 10.720 -13.774 1.00 95.75 84 CYS A O 1
ATOM 690 N N . ARG A 1 85 ? 1.122 12.040 -15.570 1.00 94.88 85 ARG A N 1
ATOM 691 C CA . ARG A 1 85 ? 0.083 12.977 -15.074 1.00 94.88 85 ARG A CA 1
ATOM 692 C C . ARG A 1 85 ? -1.327 12.382 -14.929 1.00 94.88 85 ARG A C 1
ATOM 694 O O . ARG A 1 85 ? -2.173 12.941 -14.237 1.00 94.88 85 ARG A O 1
ATOM 701 N N . ASN A 1 86 ? -1.591 11.252 -15.587 1.00 95.69 86 ASN A N 1
ATOM 702 C CA . ASN A 1 86 ? -2.911 10.611 -15.643 1.00 95.69 86 ASN A CA 1
ATOM 703 C C . ASN A 1 86 ? -3.131 9.516 -14.587 1.00 95.69 86 ASN A C 1
ATOM 705 O O . ASN A 1 86 ? -4.114 8.772 -14.694 1.00 95.69 86 ASN A O 1
ATOM 709 N N . VAL A 1 87 ? -2.239 9.426 -13.596 1.00 96.62 87 VAL A N 1
ATOM 710 C CA . VAL A 1 87 ? -2.316 8.452 -12.503 1.00 96.62 87 VAL A CA 1
ATOM 711 C C . VAL A 1 87 ? -3.570 8.696 -11.662 1.00 96.62 87 VAL A C 1
ATOM 713 O O . VAL A 1 87 ? -3.850 9.811 -11.227 1.00 96.62 87 VAL A O 1
ATOM 716 N N . GLU A 1 88 ? -4.324 7.623 -11.447 1.00 96.75 88 GLU A N 1
ATOM 717 C CA . GLU A 1 88 ? -5.540 7.573 -10.629 1.00 96.75 88 GLU A CA 1
ATOM 718 C C . GLU A 1 88 ? -5.287 6.829 -9.307 1.00 96.75 88 GLU A C 1
ATOM 720 O O . GLU A 1 88 ? -5.869 7.186 -8.284 1.00 96.75 88 GLU A O 1
ATOM 725 N N . ASP A 1 89 ? -4.394 5.834 -9.320 1.00 95.81 89 ASP A N 1
ATOM 726 C CA . ASP A 1 89 ? -3.981 5.033 -8.162 1.00 95.81 89 ASP A CA 1
ATOM 727 C C . ASP A 1 89 ? -2.455 5.093 -8.010 1.00 95.81 89 ASP A C 1
ATOM 729 O O . ASP A 1 89 ? -1.715 4.592 -8.862 1.00 95.81 89 ASP A O 1
ATOM 733 N N . LEU A 1 90 ? -1.982 5.737 -6.945 1.00 95.62 90 LEU A N 1
ATOM 734 C CA . LEU A 1 90 ? -0.563 5.872 -6.638 1.00 95.62 90 LEU A CA 1
ATOM 735 C C . LEU A 1 90 ? -0.229 5.102 -5.364 1.00 95.62 90 LEU A C 1
ATOM 737 O O . LEU A 1 90 ? -0.732 5.424 -4.293 1.00 95.62 90 LEU A O 1
ATOM 741 N N . ALA A 1 91 ? 0.694 4.150 -5.456 1.00 94.12 91 ALA A N 1
ATOM 742 C CA . ALA A 1 91 ? 1.286 3.502 -4.296 1.00 94.12 91 ALA A CA 1
ATOM 743 C C . ALA A 1 91 ? 2.771 3.833 -4.198 1.00 94.12 91 ALA A C 1
ATOM 745 O O . ALA A 1 91 ? 3.556 3.448 -5.061 1.00 94.12 91 ALA A O 1
ATOM 746 N N . MET A 1 92 ? 3.162 4.519 -3.133 1.00 92.69 92 MET A N 1
ATOM 747 C CA . MET A 1 92 ? 4.526 4.958 -2.879 1.00 92.69 92 MET A CA 1
ATOM 748 C C . MET A 1 92 ? 5.016 4.367 -1.556 1.00 92.69 92 MET A C 1
ATOM 750 O O . MET A 1 92 ? 4.428 4.595 -0.506 1.00 92.69 92 MET A O 1
ATOM 754 N N . GLN A 1 93 ? 6.086 3.576 -1.608 1.00 89.44 93 GLN A N 1
ATOM 755 C CA . GLN A 1 93 ? 6.672 2.899 -0.438 1.00 89.44 93 GLN A CA 1
ATOM 756 C C . GLN A 1 93 ? 7.961 3.577 0.051 1.00 89.44 93 GLN A C 1
ATOM 758 O O . GLN A 1 93 ? 8.767 2.983 0.771 1.00 89.44 93 GLN A O 1
ATOM 763 N N . HIS A 1 94 ? 8.204 4.801 -0.405 1.00 82.06 94 HIS A N 1
ATOM 764 C CA . HIS A 1 94 ? 9.351 5.598 -0.000 1.00 82.06 94 HIS A CA 1
ATOM 765 C C . HIS A 1 94 ? 9.178 6.103 1.417 1.00 82.06 94 HIS A C 1
ATOM 767 O O . HIS A 1 94 ? 8.057 6.332 1.852 1.00 82.06 94 HIS A O 1
ATOM 773 N N . SER A 1 95 ? 10.309 6.306 2.084 1.00 76.19 95 SER A N 1
ATOM 774 C CA . SER A 1 95 ? 10.434 6.950 3.388 1.00 76.19 95 SER A CA 1
ATOM 775 C C . SER A 1 95 ? 11.374 8.140 3.199 1.00 76.19 95 SER A C 1
ATOM 777 O O . SER A 1 95 ? 12.573 7.924 3.019 1.00 76.19 95 SER A O 1
ATOM 779 N N . LEU A 1 96 ? 10.873 9.380 3.243 1.00 69.44 96 LEU A N 1
ATOM 780 C CA . LEU A 1 96 ? 11.714 10.592 3.146 1.00 69.44 96 LEU A CA 1
ATOM 781 C C . LEU A 1 96 ? 12.356 11.008 4.473 1.00 69.44 96 LEU A C 1
ATOM 783 O O . LEU A 1 96 ? 12.666 12.179 4.660 1.00 69.44 96 LEU A O 1
ATOM 787 N N . ARG A 1 97 ? 12.619 10.061 5.382 1.00 66.12 97 ARG A N 1
ATOM 788 C CA . ARG A 1 97 ? 13.222 10.326 6.703 1.00 66.12 97 ARG A CA 1
ATOM 789 C C . ARG A 1 97 ? 14.533 11.135 6.680 1.00 66.12 97 ARG A C 1
ATOM 791 O O . ARG A 1 97 ? 14.961 11.587 7.731 1.00 66.12 97 ARG A O 1
ATOM 798 N N . TYR A 1 98 ? 15.163 11.306 5.517 1.00 62.62 98 TYR A N 1
ATOM 799 C CA . TYR A 1 98 ? 16.452 11.982 5.355 1.00 62.62 98 TYR A CA 1
ATOM 800 C C . TYR A 1 98 ? 16.414 13.259 4.517 1.00 62.62 98 TYR A C 1
ATOM 802 O O . TYR A 1 98 ? 17.472 13.830 4.260 1.00 62.62 98 TYR A O 1
ATOM 810 N N . ILE A 1 99 ? 15.244 13.729 4.076 1.00 66.50 99 ILE A N 1
ATOM 811 C CA . ILE A 1 99 ? 15.195 15.089 3.539 1.00 66.50 99 ILE A CA 1
ATOM 812 C C . ILE A 1 99 ? 15.458 16.016 4.720 1.00 66.50 99 ILE A C 1
ATOM 814 O O . ILE A 1 99 ? 14.729 15.983 5.709 1.00 66.50 99 ILE A O 1
ATOM 818 N N . ALA A 1 100 ? 16.560 16.767 4.652 1.00 66.69 100 ALA A N 1
ATOM 819 C CA . ALA A 1 100 ? 16.931 17.704 5.699 1.00 66.69 100 ALA A CA 1
ATOM 820 C C . ALA A 1 100 ? 15.712 18.577 6.018 1.00 66.69 100 ALA A C 1
ATOM 822 O O . ALA A 1 100 ? 15.057 19.047 5.085 1.00 66.69 100 ALA A O 1
ATOM 823 N N . ARG A 1 101 ? 15.435 18.809 7.310 1.00 69.50 101 ARG A N 1
ATOM 824 C CA . ARG A 1 101 ? 14.277 19.580 7.818 1.00 69.50 101 ARG A CA 1
ATOM 825 C C . ARG A 1 101 ? 14.089 20.961 7.156 1.00 69.50 101 ARG A C 1
ATOM 827 O O . ARG A 1 101 ? 13.065 21.595 7.348 1.00 69.50 101 ARG A O 1
ATOM 834 N N . HIS A 1 102 ? 15.069 21.433 6.385 1.00 72.00 102 HIS A N 1
ATOM 835 C CA . HIS A 1 102 ? 15.082 22.730 5.709 1.00 72.00 102 HIS A CA 1
ATOM 836 C C . HIS A 1 102 ? 15.020 22.657 4.175 1.00 72.00 102 HIS A C 1
ATOM 838 O O . HIS A 1 102 ? 15.048 23.694 3.518 1.00 72.00 102 HIS A O 1
ATOM 844 N N . SER A 1 103 ? 14.964 21.466 3.577 1.00 79.69 103 SER A N 1
ATOM 845 C CA . SER A 1 103 ? 14.833 21.324 2.122 1.00 79.69 103 SER A CA 1
ATOM 846 C C . SER A 1 103 ? 13.383 21.085 1.719 1.00 79.69 103 SER A C 1
ATOM 848 O O . SER A 1 103 ? 12.708 20.220 2.271 1.00 79.69 103 SER A O 1
ATOM 850 N N . ILE A 1 104 ? 12.919 21.850 0.728 1.00 85.88 104 ILE A N 1
ATOM 851 C CA . ILE A 1 104 ? 11.587 21.705 0.133 1.00 85.88 104 ILE A CA 1
ATOM 852 C C . ILE A 1 104 ? 11.441 20.272 -0.383 1.00 85.88 104 ILE A C 1
ATOM 854 O O . ILE A 1 104 ? 12.281 19.807 -1.157 1.00 85.88 104 ILE A O 1
ATOM 858 N N . ASN A 1 105 ? 10.374 19.578 0.022 1.00 88.00 105 ASN A N 1
ATOM 859 C CA . ASN A 1 105 ? 10.114 18.225 -0.453 1.00 88.00 105 ASN A CA 1
ATOM 860 C C . ASN A 1 105 ? 9.927 18.247 -1.988 1.00 88.00 105 ASN A C 1
ATOM 862 O O . ASN A 1 105 ? 8.946 18.812 -2.486 1.00 88.00 105 ASN A O 1
ATOM 866 N N . PRO A 1 106 ? 10.832 17.617 -2.762 1.00 92.00 106 PRO A N 1
ATOM 867 C CA . PRO A 1 106 ? 10.813 17.697 -4.217 1.00 92.00 106 PRO A CA 1
ATOM 868 C C . PRO A 1 106 ? 9.622 16.948 -4.833 1.00 92.00 106 PRO A C 1
ATOM 870 O O . PRO A 1 106 ? 9.360 17.096 -6.023 1.00 92.00 106 PRO A O 1
ATOM 873 N N . LEU A 1 107 ? 8.885 16.155 -4.045 1.00 92.19 107 LEU A N 1
ATOM 874 C CA . LEU A 1 107 ? 7.691 15.443 -4.496 1.00 92.19 107 LEU A CA 1
ATOM 875 C C . LEU A 1 107 ? 6.447 16.330 -4.573 1.00 92.19 107 LEU A C 1
ATOM 877 O O . LEU A 1 107 ? 5.526 15.993 -5.317 1.00 92.19 107 LEU A O 1
ATOM 881 N N . LEU A 1 108 ? 6.410 17.462 -3.863 1.00 91.19 108 LEU A N 1
ATOM 882 C CA . LEU A 1 108 ? 5.201 18.285 -3.760 1.00 91.19 108 LEU A CA 1
ATOM 883 C C . LEU A 1 108 ? 4.744 18.819 -5.122 1.00 91.19 108 LEU A C 1
ATOM 885 O O . LEU A 1 108 ? 3.562 18.751 -5.457 1.00 91.19 108 LEU A O 1
ATOM 889 N N . GLN A 1 109 ? 5.681 19.305 -5.940 1.00 93.50 109 GLN A N 1
ATOM 890 C CA . GLN A 1 109 ? 5.347 19.852 -7.255 1.00 93.50 109 GLN A CA 1
ATOM 891 C C . GLN A 1 109 ? 4.874 18.765 -8.242 1.00 93.50 109 GLN A C 1
ATOM 893 O O . GLN A 1 109 ? 3.819 18.947 -8.847 1.00 93.50 109 GLN A O 1
ATOM 898 N N . PRO A 1 110 ? 5.550 17.611 -8.401 1.00 95.31 110 PRO A N 1
ATOM 899 C CA . PRO A 1 110 ? 5.031 16.539 -9.249 1.00 95.31 110 PRO A CA 1
ATOM 900 C C . PRO A 1 110 ? 3.671 16.011 -8.783 1.00 95.31 110 PRO A C 1
ATOM 902 O O . PRO A 1 110 ? 2.817 15.704 -9.612 1.00 95.31 110 PRO A O 1
ATOM 905 N N . MET A 1 111 ? 3.449 15.932 -7.469 1.00 94.00 111 MET A N 1
ATOM 906 C CA . MET A 1 111 ? 2.185 15.465 -6.903 1.00 94.00 111 MET A CA 1
ATOM 907 C C . MET A 1 111 ? 1.019 16.420 -7.165 1.00 94.00 111 MET A C 1
ATOM 909 O O . MET A 1 111 ? -0.083 15.958 -7.467 1.00 94.00 111 MET A O 1
ATOM 913 N N . SER A 1 112 ? 1.241 17.737 -7.124 1.00 93.44 112 SER A N 1
ATOM 914 C CA . SER A 1 112 ? 0.185 18.720 -7.412 1.00 93.44 112 SER A CA 1
ATOM 915 C C . SER A 1 112 ? -0.366 18.606 -8.836 1.00 93.44 112 SER A C 1
ATOM 917 O O . SER A 1 112 ? -1.563 18.827 -9.066 1.00 93.44 112 SER A O 1
ATOM 919 N N . ASN A 1 113 ? 0.478 18.148 -9.763 1.00 95.19 113 ASN A N 1
ATOM 920 C CA . ASN A 1 113 ? 0.130 17.909 -11.161 1.00 95.19 113 ASN A CA 1
ATOM 921 C C . ASN A 1 113 ? -0.691 16.629 -11.392 1.00 95.19 113 ASN A C 1
ATOM 923 O O . ASN A 1 113 ? -1.191 16.423 -12.500 1.00 95.19 113 ASN A O 1
ATOM 927 N N . LEU A 1 114 ? -0.872 15.769 -10.382 1.00 95.62 114 LEU A N 1
ATOM 928 C CA . LEU A 1 114 ? -1.709 14.570 -10.484 1.00 95.62 114 LEU A CA 1
ATOM 929 C C . LEU A 1 114 ? -3.190 14.947 -10.340 1.00 95.62 114 LEU A C 1
ATOM 931 O O . LEU A 1 114 ? -3.822 14.778 -9.297 1.00 95.62 114 LEU A O 1
ATOM 935 N N . LEU A 1 115 ? -3.768 15.490 -11.411 1.00 95.00 115 LEU A N 1
ATOM 936 C CA . LEU A 1 115 ? -5.141 16.012 -11.409 1.00 95.00 115 LEU A CA 1
ATOM 937 C C . LEU A 1 115 ? -6.217 14.932 -11.237 1.00 95.00 115 LEU A C 1
ATOM 939 O O . LEU A 1 115 ? -7.345 15.244 -10.865 1.00 95.00 115 LEU A O 1
ATOM 943 N N . ARG A 1 116 ? -5.881 13.668 -11.513 1.00 95.75 116 ARG A N 1
ATOM 944 C CA . ARG A 1 116 ? -6.830 12.544 -11.546 1.00 95.75 116 ARG A CA 1
ATOM 945 C C . ARG A 1 116 ? -6.680 11.565 -10.387 1.00 95.75 116 ARG A C 1
ATOM 947 O O . ARG A 1 116 ? -7.362 10.541 -10.393 1.00 95.75 116 ARG A O 1
ATOM 954 N N . ILE A 1 117 ? -5.798 11.844 -9.432 1.00 96.88 117 ILE A N 1
ATOM 955 C CA . ILE A 1 117 ? -5.529 10.913 -8.343 1.00 96.88 117 ILE A CA 1
ATOM 956 C C . ILE A 1 117 ? -6.769 10.735 -7.462 1.00 96.88 117 ILE A C 1
ATOM 958 O O . ILE A 1 117 ? -7.383 11.706 -7.028 1.00 96.88 117 ILE A O 1
ATOM 962 N N . LYS A 1 118 ? -7.148 9.477 -7.233 1.00 97.00 118 LYS A N 1
ATOM 963 C CA . LYS A 1 118 ? -8.303 9.070 -6.419 1.00 97.00 118 LYS A CA 1
ATOM 964 C C . LYS A 1 118 ? -7.896 8.166 -5.271 1.00 97.00 118 LYS A C 1
ATOM 966 O O . LYS A 1 118 ? -8.539 8.200 -4.223 1.00 97.00 118 LYS A O 1
ATOM 971 N N . THR A 1 119 ? -6.868 7.355 -5.486 1.00 96.19 119 THR A N 1
ATOM 972 C CA . THR A 1 119 ? -6.367 6.392 -4.515 1.00 96.19 119 THR A CA 1
ATOM 973 C C . THR A 1 119 ? -4.900 6.666 -4.263 1.00 96.19 119 THR A C 1
ATOM 975 O O . THR A 1 119 ? -4.114 6.805 -5.202 1.00 96.19 119 THR A O 1
ATOM 978 N N . MET A 1 120 ? -4.536 6.736 -2.988 1.00 94.81 120 MET A N 1
ATOM 979 C CA . MET A 1 120 ? -3.153 6.883 -2.577 1.00 94.81 120 MET A CA 1
ATOM 980 C C . MET A 1 120 ? -2.814 5.878 -1.482 1.00 94.81 120 MET A C 1
ATOM 982 O O . MET A 1 120 ? -3.515 5.762 -0.480 1.00 94.81 120 MET A O 1
ATOM 986 N N . TYR A 1 121 ? -1.710 5.175 -1.677 1.00 93.94 121 TYR A N 1
ATOM 987 C CA . TYR A 1 121 ? -1.016 4.401 -0.663 1.00 93.94 121 TYR A CA 1
ATOM 988 C C . TYR A 1 121 ? 0.321 5.092 -0.426 1.00 93.94 121 TYR A C 1
ATOM 990 O O . TYR A 1 121 ? 1.110 5.226 -1.363 1.00 93.94 121 TYR A O 1
ATOM 998 N N . THR A 1 122 ? 0.586 5.555 0.791 1.00 90.88 122 THR A N 1
ATOM 999 C CA . THR A 1 122 ? 1.856 6.221 1.092 1.00 90.88 122 THR A CA 1
ATOM 1000 C C . THR A 1 122 ? 2.226 6.142 2.558 1.00 90.88 122 THR A C 1
ATOM 1002 O O . THR A 1 122 ? 1.381 5.989 3.437 1.00 90.88 122 THR A O 1
ATOM 1005 N N . GLU A 1 123 ? 3.511 6.322 2.823 1.00 87.00 123 GLU A N 1
ATOM 1006 C CA . GLU A 1 123 ? 3.986 6.775 4.120 1.00 87.00 123 GLU A CA 1
ATOM 1007 C C . GLU A 1 123 ? 3.828 8.301 4.172 1.00 87.00 123 GLU A C 1
ATOM 1009 O O . GLU A 1 123 ? 4.291 8.997 3.266 1.00 87.00 123 GLU A O 1
ATOM 1014 N N . LEU A 1 124 ? 3.133 8.843 5.176 1.00 81.19 124 LEU A N 1
ATOM 1015 C CA . LEU A 1 124 ? 2.840 10.283 5.211 1.00 81.19 124 LEU A CA 1
ATOM 1016 C C . LEU A 1 124 ? 4.097 11.140 5.415 1.00 81.19 124 LEU A C 1
ATOM 1018 O O . LEU A 1 124 ? 4.197 12.239 4.870 1.00 81.19 124 LEU A O 1
ATOM 1022 N N . ALA A 1 125 ? 5.099 10.564 6.081 1.00 73.25 125 ALA A N 1
ATOM 1023 C CA . 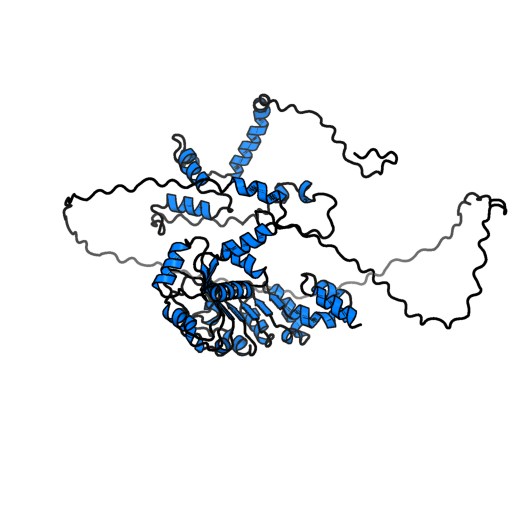ALA A 1 125 ? 6.474 11.053 6.146 1.00 73.25 125 ALA A CA 1
ATOM 1024 C C . ALA A 1 125 ? 7.022 11.582 4.846 1.00 73.25 125 ALA A C 1
ATOM 1026 O O . ALA A 1 125 ? 7.730 12.582 4.785 1.00 73.25 125 ALA A O 1
ATOM 1027 N N . THR A 1 126 ? 6.698 10.839 3.804 1.00 68.12 126 THR A N 1
ATOM 1028 C CA . THR A 1 126 ? 7.243 11.003 2.475 1.00 68.12 126 THR A CA 1
ATOM 1029 C C . THR A 1 126 ? 6.589 12.180 1.775 1.00 68.12 126 THR A C 1
ATOM 1031 O O . THR A 1 126 ? 7.059 12.631 0.743 1.00 68.12 126 THR A O 1
ATOM 1034 N N . VAL A 1 127 ? 5.518 12.731 2.330 1.00 72.75 127 VAL A N 1
ATOM 1035 C CA . VAL A 1 127 ? 4.856 13.907 1.776 1.00 72.75 127 VAL A CA 1
ATOM 1036 C C . VAL A 1 127 ? 5.134 15.126 2.645 1.00 72.75 127 VAL A C 1
ATOM 1038 O O . VAL A 1 127 ? 5.492 16.171 2.114 1.00 72.75 127 VAL A O 1
ATOM 1041 N N . ALA A 1 128 ? 5.048 14.989 3.965 1.00 72.75 128 ALA A N 1
ATOM 1042 C CA . ALA A 1 128 ? 5.077 16.148 4.846 1.00 72.75 128 ALA A CA 1
ATOM 1043 C C . ALA A 1 128 ? 6.480 16.596 5.273 1.00 72.75 128 ALA A C 1
ATOM 1045 O O . ALA A 1 128 ? 6.691 17.785 5.455 1.00 72.75 128 ALA A O 1
ATOM 1046 N N . GLY A 1 129 ? 7.443 15.679 5.441 1.00 68.12 129 GLY A N 1
ATOM 1047 C CA . GLY A 1 129 ? 8.781 16.022 5.953 1.00 68.12 129 GLY A CA 1
ATOM 1048 C C . GLY A 1 129 ? 8.830 16.513 7.414 1.00 68.12 129 GLY A C 1
ATOM 1049 O O . GLY A 1 129 ? 9.924 16.723 7.932 1.00 68.12 129 GLY A O 1
ATOM 1050 N N . GLU A 1 130 ? 7.682 16.647 8.087 1.00 69.19 130 GLU A N 1
ATOM 1051 C CA . GLU A 1 130 ? 7.535 17.213 9.435 1.00 69.19 130 GLU A CA 1
ATOM 1052 C C . GLU A 1 130 ? 6.835 16.252 10.408 1.00 69.19 130 GLU A C 1
ATOM 1054 O O . GLU A 1 130 ? 6.144 15.325 9.992 1.00 69.19 130 GLU A O 1
ATOM 1059 N N . GLU A 1 131 ? 7.011 16.476 11.716 1.00 68.19 131 GLU A N 1
ATOM 1060 C CA . GLU A 1 131 ? 6.384 15.680 12.790 1.00 68.19 131 GLU A CA 1
ATOM 1061 C C . GLU A 1 131 ? 4.867 15.924 12.900 1.00 68.19 131 GLU A C 1
ATOM 1063 O O . GLU A 1 131 ? 4.124 15.021 13.288 1.00 68.19 131 GLU A O 1
ATOM 1068 N N . HIS A 1 132 ? 4.397 17.103 12.483 1.00 73.75 132 HIS A N 1
ATOM 1069 C CA . HIS A 1 132 ? 2.983 17.458 12.418 1.00 73.75 132 HIS A CA 1
ATOM 1070 C C . HIS A 1 132 ? 2.562 17.630 10.962 1.00 73.75 132 HIS A C 1
ATOM 1072 O O . HIS A 1 132 ? 3.135 18.431 10.233 1.00 73.75 132 HIS A O 1
ATOM 1078 N N . VAL A 1 133 ? 1.564 16.861 10.522 1.00 75.50 133 VAL A N 1
ATOM 1079 C CA . VAL A 1 133 ? 1.075 16.920 9.141 1.00 75.50 133 VAL A CA 1
ATOM 1080 C C . VAL A 1 133 ? -0.340 17.466 9.117 1.00 75.50 133 VAL A C 1
ATOM 1082 O O . VAL A 1 133 ? -1.261 16.797 9.587 1.00 75.50 133 VAL A O 1
ATOM 1085 N N . ILE A 1 134 ? -0.503 18.639 8.509 1.00 82.44 134 ILE A N 1
ATOM 1086 C CA . ILE A 1 134 ? -1.798 19.239 8.186 1.00 82.44 134 ILE A CA 1
ATOM 1087 C C . ILE A 1 134 ? -2.124 18.852 6.738 1.00 82.44 134 ILE A C 1
ATOM 1089 O O . ILE A 1 134 ? -1.529 19.343 5.782 1.00 82.44 134 ILE A O 1
ATOM 1093 N N . LEU A 1 135 ? -3.032 17.889 6.554 1.00 82.00 135 LEU A N 1
ATOM 1094 C CA . LEU A 1 135 ? -3.363 17.361 5.220 1.00 82.00 135 LEU A CA 1
ATOM 1095 C C . LEU A 1 135 ? -3.990 18.388 4.251 1.00 82.00 135 LEU A C 1
ATOM 1097 O O . LEU A 1 135 ? -3.710 18.291 3.052 1.00 82.00 135 LEU A O 1
ATOM 1101 N N . PRO A 1 136 ? -4.834 19.340 4.696 1.00 75.69 136 PRO A N 1
ATOM 1102 C CA . PRO A 1 136 ? -5.509 20.290 3.801 1.00 75.69 136 PRO A CA 1
ATOM 1103 C C . PRO A 1 136 ? -4.585 21.198 2.997 1.00 75.69 136 PRO A C 1
ATOM 1105 O O . PRO A 1 136 ? -4.976 21.656 1.923 1.00 75.69 136 PRO A O 1
ATOM 1108 N N . ASP A 1 137 ? -3.355 21.400 3.464 1.00 81.75 137 ASP A N 1
ATOM 1109 C CA . ASP A 1 137 ? -2.379 22.267 2.803 1.00 81.75 137 ASP A CA 1
ATOM 1110 C C . ASP A 1 137 ? -1.951 21.728 1.433 1.00 81.75 137 ASP A C 1
ATOM 1112 O O . ASP A 1 137 ? -1.466 22.472 0.576 1.00 81.75 137 ASP A O 1
ATOM 1116 N N . PHE A 1 138 ? -2.197 20.441 1.165 1.00 83.69 138 PHE A N 1
ATOM 1117 C CA . PHE A 1 138 ? -1.931 19.852 -0.137 1.00 83.69 138 PHE A CA 1
ATOM 1118 C C . PHE A 1 138 ? -3.221 19.628 -0.924 1.00 83.69 138 PHE A C 1
ATOM 1120 O O . PHE A 1 138 ? -3.966 18.668 -0.715 1.00 83.69 138 PHE A O 1
ATOM 1127 N N . VAL A 1 139 ? -3.434 20.477 -1.933 1.00 88.94 139 VAL A N 1
ATOM 1128 C CA . VAL A 1 139 ? -4.630 20.484 -2.797 1.00 88.94 139 VAL A CA 1
ATOM 1129 C C . VAL A 1 139 ? -4.966 19.102 -3.371 1.00 88.94 139 VAL A C 1
ATOM 1131 O O . VAL A 1 139 ? -6.138 18.779 -3.553 1.00 88.94 139 VAL A O 1
ATOM 1134 N N . TRP A 1 140 ? -3.982 18.243 -3.647 1.00 90.81 140 TRP A N 1
ATOM 1135 C CA . TRP A 1 140 ? -4.249 16.903 -4.179 1.00 90.81 140 TRP A CA 1
ATOM 1136 C C . TRP A 1 140 ? -4.903 15.948 -3.168 1.00 90.81 140 TRP A C 1
ATOM 1138 O O . TRP A 1 140 ? -5.616 15.048 -3.609 1.00 90.81 140 TRP A O 1
ATOM 1148 N N . PHE A 1 141 ? -4.749 16.139 -1.848 1.00 92.81 141 PHE A N 1
ATOM 1149 C CA . PHE A 1 141 ? -5.468 15.330 -0.850 1.00 92.81 141 PHE A CA 1
ATOM 1150 C C . PHE A 1 141 ? -6.978 15.526 -0.953 1.00 92.81 141 PHE A C 1
ATOM 1152 O O . PHE A 1 141 ? -7.730 14.568 -0.787 1.00 92.81 141 PHE A O 1
ATOM 1159 N N . THR A 1 142 ? -7.427 16.729 -1.323 1.00 93.12 142 THR A N 1
ATOM 1160 C CA . THR A 1 142 ? -8.856 17.016 -1.516 1.00 93.12 142 THR A CA 1
ATOM 1161 C C . THR A 1 142 ? -9.483 16.192 -2.643 1.00 93.12 142 THR A C 1
ATOM 1163 O O . THR A 1 142 ? -10.700 16.070 -2.694 1.00 93.12 142 THR A O 1
ATOM 1166 N N . ARG A 1 143 ? -8.681 15.598 -3.538 1.00 95.31 143 ARG A N 1
ATOM 1167 C CA . ARG A 1 143 ? -9.148 14.762 -4.659 1.00 95.31 143 ARG A CA 1
ATOM 1168 C C . ARG A 1 143 ? -9.229 13.278 -4.303 1.00 95.31 143 ARG A C 1
ATOM 1170 O O . ARG A 1 143 ? -9.816 12.498 -5.055 1.00 95.31 143 ARG A O 1
ATOM 1177 N N . LEU A 1 144 ? -8.628 12.874 -3.185 1.00 96.50 144 LEU A N 1
ATOM 1178 C CA . LEU A 1 144 ? -8.576 11.475 -2.797 1.00 96.50 144 LEU A CA 1
ATOM 1179 C C . LEU A 1 144 ? -9.929 11.001 -2.285 1.00 96.50 144 LEU A C 1
ATOM 1181 O O . LEU A 1 144 ? -10.562 11.638 -1.453 1.00 96.50 144 LEU A O 1
ATOM 1185 N N . SER A 1 145 ? -10.308 9.821 -2.759 1.00 97.25 145 SER A N 1
ATOM 1186 C CA . SER A 1 145 ? -11.424 9.034 -2.235 1.00 97.25 145 SER A CA 1
ATOM 1187 C C . SER A 1 145 ? -10.950 7.899 -1.336 1.00 97.25 145 SER A C 1
ATOM 1189 O O . SER A 1 145 ? -11.665 7.526 -0.412 1.00 97.25 145 SER A O 1
ATOM 1191 N N . HIS A 1 146 ? -9.739 7.386 -1.578 1.00 96.88 146 HIS A N 1
ATOM 1192 C CA . HIS A 1 146 ? -9.132 6.294 -0.825 1.00 96.88 146 HIS A CA 1
ATOM 1193 C C . HIS A 1 146 ? -7.723 6.684 -0.388 1.00 96.88 146 HIS A C 1
ATOM 1195 O O . HIS A 1 146 ? -6.872 6.986 -1.231 1.00 96.88 146 HIS A O 1
ATOM 1201 N N . LEU A 1 147 ? -7.459 6.625 0.913 1.00 95.38 147 LEU A N 1
ATOM 1202 C CA . LEU A 1 147 ? -6.150 6.910 1.488 1.00 95.38 147 LEU A CA 1
ATOM 1203 C C . LEU A 1 147 ? -5.715 5.754 2.383 1.00 95.38 147 LEU A C 1
ATOM 1205 O O . LEU A 1 147 ? -6.399 5.410 3.344 1.00 95.38 147 LEU A O 1
ATOM 1209 N N . HIS A 1 148 ? -4.564 5.167 2.074 1.00 93.88 148 HIS A N 1
ATOM 1210 C CA . HIS A 1 148 ? -3.891 4.204 2.932 1.00 93.88 148 HIS A CA 1
ATOM 1211 C C . HIS A 1 148 ? -2.570 4.778 3.446 1.00 93.88 148 HIS A C 1
ATOM 1213 O O . HIS A 1 148 ? -1.696 5.142 2.656 1.00 93.88 148 HIS A O 1
ATOM 1219 N N . LEU A 1 149 ? -2.423 4.800 4.767 1.00 91.50 149 LEU A N 1
ATOM 1220 C CA . LEU A 1 149 ? -1.246 5.271 5.485 1.00 91.50 149 LEU A CA 1
ATOM 1221 C C . LEU A 1 149 ? -0.453 4.067 6.015 1.00 91.50 149 LEU A C 1
ATOM 1223 O O . LEU A 1 149 ? -0.920 3.362 6.911 1.00 91.50 149 LEU A O 1
ATOM 1227 N N . SER A 1 150 ? 0.738 3.816 5.462 1.00 85.31 150 SER A N 1
ATOM 1228 C CA . SER A 1 150 ? 1.580 2.674 5.858 1.00 85.31 150 SER A CA 1
ATOM 1229 C C . SER A 1 150 ? 2.458 2.971 7.089 1.00 85.31 150 SER A C 1
ATOM 1231 O O . SER A 1 150 ? 3.044 4.048 7.165 1.00 85.31 150 SER A O 1
ATOM 1233 N N . ILE A 1 151 ? 2.597 1.999 8.012 1.00 64.69 151 ILE A N 1
ATOM 1234 C CA . ILE A 1 151 ? 3.179 2.119 9.384 1.00 64.69 151 ILE A CA 1
ATOM 1235 C C . ILE A 1 151 ? 4.660 2.461 9.517 1.00 64.69 151 ILE A C 1
ATOM 1237 O O . ILE A 1 151 ? 5.201 2.351 10.620 1.00 64.69 151 ILE A O 1
ATOM 1241 N N . SER A 1 152 ? 5.392 2.850 8.485 1.00 59.91 152 SER A N 1
ATOM 1242 C CA . SER A 1 152 ? 6.815 3.118 8.711 1.00 59.91 152 SER A CA 1
ATOM 1243 C C . SER A 1 152 ? 7.076 4.352 9.584 1.00 59.91 152 SER A C 1
ATOM 1245 O O . SER A 1 152 ? 8.216 4.774 9.672 1.00 59.91 152 SER A O 1
ATOM 1247 N N . TRP A 1 153 ? 6.100 4.872 10.327 1.00 55.88 153 TRP A N 1
ATOM 1248 C CA . TRP A 1 153 ? 6.258 5.921 11.318 1.00 55.88 153 TRP A CA 1
ATOM 1249 C C . TRP A 1 153 ? 6.013 5.448 12.756 1.00 55.88 153 TRP A C 1
ATOM 1251 O O . TRP A 1 153 ? 4.880 5.449 13.225 1.00 55.88 153 TRP A O 1
ATOM 1261 N N . PRO A 1 154 ? 7.090 5.111 13.493 1.00 53.78 154 PRO A N 1
ATOM 1262 C CA . PRO A 1 154 ? 7.058 4.964 14.948 1.00 53.78 154 PRO A CA 1
ATOM 1263 C C . PRO A 1 154 ? 6.712 6.264 15.691 1.00 53.78 154 PRO A C 1
ATOM 1265 O O . PRO A 1 154 ? 6.480 6.209 16.891 1.00 53.78 154 PRO A O 1
ATOM 1268 N N . SER A 1 155 ? 6.747 7.416 15.008 1.00 55.03 155 SER A N 1
ATOM 1269 C CA . SER A 1 155 ? 6.749 8.749 15.619 1.00 55.03 155 SER A CA 1
ATOM 1270 C C . SER A 1 155 ? 5.479 9.572 15.412 1.00 55.03 155 SER A C 1
ATOM 1272 O O . SER A 1 155 ? 5.365 10.616 16.047 1.00 55.03 155 SER A O 1
ATOM 1274 N N . LEU A 1 156 ? 4.533 9.169 14.546 1.00 59.50 156 LEU A N 1
ATOM 1275 C CA . LEU A 1 156 ? 3.233 9.849 14.531 1.00 59.50 156 LEU A CA 1
ATOM 1276 C C . LEU A 1 156 ? 2.458 9.366 15.750 1.00 59.50 156 LEU A C 1
ATOM 1278 O O . LEU A 1 156 ? 1.751 8.361 15.719 1.00 59.50 156 LEU A O 1
ATOM 1282 N N . ASP A 1 157 ? 2.605 10.124 16.825 1.00 66.44 157 ASP A N 1
ATOM 1283 C CA . ASP A 1 157 ? 1.814 9.979 18.035 1.00 66.44 157 ASP A CA 1
ATOM 1284 C C . ASP A 1 157 ? 0.330 10.326 17.780 1.00 66.44 157 ASP A C 1
ATOM 1286 O O . ASP A 1 157 ? -0.493 10.160 18.669 1.00 66.44 157 ASP A O 1
ATOM 1290 N N . ALA A 1 158 ? -0.063 10.763 16.576 1.00 72.56 158 ALA A N 1
ATOM 1291 C CA . ALA A 1 158 ? -1.431 11.171 16.272 1.00 72.56 158 ALA A CA 1
ATOM 1292 C C . ALA A 1 158 ? -1.888 10.834 14.844 1.00 72.56 158 ALA A C 1
ATOM 1294 O O . ALA A 1 158 ? -1.104 10.582 13.931 1.00 72.56 158 ALA A O 1
ATOM 1295 N N . VAL A 1 159 ? -3.206 10.855 14.658 1.00 83.88 159 VAL A N 1
ATOM 1296 C CA . VAL A 1 159 ? -3.846 10.884 13.340 1.00 83.88 159 VAL A CA 1
ATOM 1297 C C . VAL A 1 159 ? -3.517 12.233 12.685 1.00 83.88 159 VAL A C 1
ATOM 1299 O O . VAL A 1 159 ? -3.563 13.243 13.387 1.00 83.88 159 VAL A O 1
ATOM 1302 N N . PRO A 1 160 ? -3.194 12.280 11.378 1.00 86.19 160 PRO A N 1
ATOM 1303 C CA . PRO A 1 160 ? -2.880 13.535 10.701 1.00 86.19 160 PRO A CA 1
ATOM 1304 C C . PRO A 1 160 ? -4.007 14.554 10.849 1.00 86.19 160 PRO A C 1
ATOM 1306 O O . PRO A 1 160 ? -5.184 14.217 10.685 1.00 86.19 160 PRO A O 1
ATOM 1309 N N . GLU A 1 161 ? -3.642 15.800 11.126 1.00 87.94 161 GLU A N 1
ATOM 1310 C CA . GLU A 1 161 ? -4.616 16.858 11.334 1.00 87.94 161 GLU A CA 1
ATOM 1311 C C . GLU A 1 161 ? -5.322 17.204 10.018 1.00 87.94 161 GLU A C 1
ATOM 1313 O O . GLU A 1 161 ? -4.738 17.198 8.927 1.00 87.94 161 GLU A O 1
ATOM 1318 N N . GLY A 1 162 ? -6.625 17.465 10.115 1.00 89.75 162 GLY A N 1
ATOM 1319 C CA . GLY A 1 162 ? -7.442 17.845 8.974 1.00 89.75 162 GLY A CA 1
ATOM 1320 C C . GLY A 1 162 ? -7.850 16.681 8.072 1.00 89.75 162 GLY A C 1
ATOM 1321 O O . GLY A 1 162 ? -8.468 16.921 7.034 1.00 89.75 162 GLY A O 1
ATOM 1322 N N . ILE A 1 163 ? -7.602 15.419 8.443 1.00 92.44 163 ILE A N 1
ATOM 1323 C CA . ILE A 1 163 ? -8.140 14.264 7.700 1.00 92.44 163 ILE A CA 1
ATOM 1324 C C . ILE A 1 163 ? -9.675 14.302 7.634 1.00 92.44 163 ILE A C 1
ATOM 1326 O O . ILE A 1 163 ? -10.287 13.981 6.610 1.00 92.44 163 ILE A O 1
ATOM 1330 N N . SER A 1 164 ? -10.302 14.804 8.699 1.00 93.25 164 SER A N 1
ATOM 1331 C CA . SER A 1 164 ? -11.738 15.053 8.780 1.00 93.25 164 SER A CA 1
ATOM 1332 C C . SER A 1 164 ? -12.205 16.223 7.903 1.00 93.25 164 SER A C 1
ATOM 1334 O O . SER A 1 164 ? -13.391 16.354 7.644 1.00 93.25 164 SER A O 1
ATOM 1336 N N . THR A 1 165 ? -11.319 17.023 7.317 1.00 93.88 165 THR A N 1
ATOM 1337 C CA . THR A 1 165 ? -11.717 18.104 6.391 1.00 93.88 165 THR A CA 1
ATOM 1338 C C . THR A 1 165 ? -11.671 17.679 4.919 1.00 93.88 165 THR A C 1
ATOM 1340 O O . THR A 1 165 ? -12.210 18.362 4.051 1.00 93.88 165 THR A O 1
ATOM 1343 N N . LEU A 1 166 ? -11.093 16.509 4.614 1.00 94.94 166 LEU A N 1
ATOM 1344 C CA . LEU A 1 166 ? -11.037 15.975 3.252 1.00 94.94 166 LEU A CA 1
ATOM 1345 C C . LEU A 1 166 ? -12.431 15.508 2.803 1.00 94.94 166 LEU A C 1
ATOM 1347 O O . LEU A 1 166 ? -12.844 14.387 3.101 1.00 94.94 166 LEU A O 1
ATOM 1351 N N . ALA A 1 167 ? -13.176 16.380 2.120 1.00 94.31 167 ALA A N 1
ATOM 1352 C CA . ALA A 1 167 ? -14.585 16.158 1.778 1.00 94.31 167 ALA A CA 1
ATOM 1353 C C . ALA A 1 167 ? -14.824 14.923 0.888 1.00 94.31 167 ALA A C 1
ATOM 1355 O O . ALA A 1 167 ? -15.809 14.211 1.066 1.00 94.31 167 ALA A O 1
ATOM 1356 N N . ASN A 1 168 ? -13.898 14.642 -0.034 1.00 96.12 168 ASN A N 1
ATOM 1357 C CA . ASN A 1 168 ? -14.018 13.525 -0.975 1.00 96.12 168 ASN A CA 1
ATOM 1358 C C . ASN A 1 168 ? -13.516 12.187 -0.416 1.00 96.12 168 ASN A C 1
ATOM 1360 O O . ASN A 1 168 ? -13.712 11.156 -1.063 1.00 96.12 168 ASN A O 1
ATOM 1364 N N . LEU A 1 169 ? -12.862 12.186 0.752 1.00 97.06 169 LEU A N 1
ATOM 1365 C CA . LEU A 1 169 ? -12.284 10.977 1.326 1.00 97.06 169 LEU A CA 1
ATOM 1366 C C . LEU A 1 169 ? -13.396 10.105 1.913 1.00 97.06 169 LEU A C 1
ATOM 1368 O O . LEU A 1 169 ? -14.025 10.483 2.894 1.00 97.06 169 LEU A O 1
ATOM 1372 N N . THR A 1 170 ? -13.604 8.934 1.314 1.00 97.38 170 THR A N 1
ATOM 1373 C CA . THR A 1 170 ? -14.655 7.972 1.694 1.00 97.38 170 THR A CA 1
ATOM 1374 C C . THR A 1 170 ? -14.079 6.717 2.352 1.00 97.38 170 THR A C 1
ATOM 1376 O O . THR A 1 170 ? -14.752 6.046 3.131 1.00 97.38 170 THR A O 1
ATOM 1379 N N . HIS A 1 171 ? -12.817 6.404 2.050 1.00 97.44 171 HIS A N 1
ATOM 1380 C CA . HIS A 1 171 ? -12.118 5.216 2.518 1.00 97.44 171 HIS A CA 1
ATOM 1381 C C . HIS A 1 171 ? -10.782 5.606 3.140 1.00 97.44 171 HIS A C 1
ATOM 1383 O O . HIS A 1 171 ? -9.897 6.144 2.467 1.00 97.44 171 HIS A O 1
ATOM 1389 N N . LEU A 1 172 ? -10.613 5.291 4.419 1.00 95.88 172 LEU A N 1
ATOM 1390 C CA . LEU A 1 172 ? -9.374 5.525 5.148 1.00 95.88 172 LEU A CA 1
ATOM 1391 C C . LEU A 1 172 ? -8.827 4.205 5.665 1.00 95.88 172 LEU A C 1
ATOM 1393 O O . LEU A 1 172 ? -9.560 3.363 6.170 1.00 95.88 172 LEU A O 1
ATOM 1397 N N . SER A 1 173 ? -7.524 4.012 5.538 1.00 95.19 173 SER A N 1
ATOM 1398 C CA . SER A 1 173 ? -6.840 2.841 6.045 1.00 95.19 173 SER A CA 1
ATOM 1399 C C . SER A 1 173 ? -5.544 3.251 6.715 1.00 95.19 173 SER A C 1
ATOM 1401 O O . SER A 1 173 ? -4.744 3.982 6.141 1.00 95.19 173 SER A O 1
ATOM 1403 N N . MET A 1 174 ? -5.341 2.788 7.939 1.00 92.75 174 MET A N 1
ATOM 1404 C CA . MET A 1 174 ? -4.164 3.122 8.725 1.00 92.75 174 MET A CA 1
ATOM 1405 C C . MET A 1 174 ? -3.879 2.035 9.741 1.00 92.75 174 MET A C 1
ATOM 1407 O O . MET A 1 174 ? -4.721 1.189 10.035 1.00 92.75 174 MET A O 1
ATOM 1411 N N . PHE A 1 175 ? -2.680 2.073 10.285 1.00 88.75 175 PHE A N 1
ATOM 1412 C CA . PHE A 1 175 ? -2.280 1.171 11.343 1.00 88.75 175 PHE A CA 1
ATOM 1413 C C . PHE A 1 175 ? -2.507 1.808 12.700 1.00 88.75 175 PHE A C 1
ATOM 1415 O O . PHE A 1 175 ? -2.280 3.000 12.880 1.00 88.75 175 PHE A O 1
ATOM 1422 N N . TRP A 1 176 ? -2.980 0.995 13.636 1.00 87.31 176 TRP A N 1
ATOM 1423 C CA . TRP A 1 176 ? -3.389 1.450 14.952 1.00 87.31 176 TRP A CA 1
ATOM 1424 C C . TRP A 1 176 ? -2.359 1.121 16.012 1.00 87.31 176 TRP A C 1
ATOM 1426 O O . TRP A 1 176 ? -1.874 -0.010 16.104 1.00 87.31 176 TRP A O 1
ATOM 1436 N N . THR A 1 177 ? -2.094 2.103 16.865 1.00 82.19 177 THR A N 1
ATOM 1437 C CA . THR A 1 177 ? -1.311 1.938 18.083 1.00 82.19 177 THR A CA 1
ATOM 1438 C C . THR A 1 177 ? -2.140 2.434 19.267 1.00 82.19 177 THR A C 1
ATOM 1440 O O . THR A 1 177 ? -2.714 3.525 19.246 1.00 82.19 177 THR A O 1
ATOM 1443 N N . THR A 1 178 ? -2.229 1.611 20.315 1.00 76.94 178 THR A N 1
ATOM 1444 C CA . THR A 1 178 ? -2.994 1.925 21.535 1.00 76.94 178 THR A CA 1
ATOM 1445 C C . THR A 1 178 ? -2.333 3.013 22.372 1.00 76.94 178 THR A C 1
ATOM 1447 O O . THR A 1 178 ? -2.977 3.641 23.207 1.00 76.94 178 THR A O 1
ATOM 1450 N N . SER A 1 179 ? -1.027 3.212 22.189 1.00 69.88 179 SER A N 1
ATOM 1451 C CA . SER A 1 179 ? -0.228 4.026 23.087 1.00 69.88 179 SER A CA 1
ATOM 1452 C C . SER A 1 179 ? -0.507 5.518 22.948 1.00 69.88 179 SER A C 1
ATOM 1454 O O . SER A 1 179 ? -0.335 6.206 23.950 1.00 69.88 179 SER A O 1
ATOM 1456 N N . ARG A 1 180 ? -0.879 6.047 21.767 1.00 61.00 180 ARG A N 1
ATOM 1457 C CA . ARG A 1 180 ? -0.806 7.510 21.550 1.00 61.00 180 ARG A CA 1
ATOM 1458 C C . ARG A 1 180 ? -1.831 8.148 20.609 1.00 61.00 180 ARG A C 1
ATOM 1460 O O . ARG A 1 180 ? -2.041 9.344 20.722 1.00 61.00 180 ARG A O 1
ATOM 1467 N N . SER A 1 181 ? -2.565 7.393 19.792 1.00 65.62 181 SER A N 1
ATOM 1468 C CA . SER A 1 181 ? -3.447 7.961 18.757 1.00 65.62 181 SER A CA 1
ATOM 1469 C C . SER A 1 181 ? -4.497 8.953 19.300 1.00 65.62 181 SER A C 1
ATOM 1471 O O . SER A 1 181 ? -5.416 8.563 20.026 1.00 65.62 181 SER A O 1
ATOM 1473 N N . CYS A 1 182 ? -4.407 10.233 18.926 1.00 75.00 182 CYS A N 1
ATOM 1474 C CA . CYS A 1 182 ? -5.513 11.184 19.077 1.00 75.00 182 CYS A CA 1
ATOM 1475 C C . CYS A 1 182 ? -6.687 10.733 18.193 1.00 75.00 182 CYS A C 1
ATOM 1477 O O . CYS A 1 182 ? -6.549 10.643 16.974 1.00 75.00 182 CYS A O 1
ATOM 1479 N N . THR A 1 183 ? -7.836 10.410 18.793 1.00 86.56 183 THR A N 1
ATOM 1480 C CA . THR A 1 183 ? -8.980 9.831 18.066 1.00 86.56 183 THR A CA 1
ATOM 1481 C C . THR A 1 183 ? -9.991 10.843 17.582 1.00 86.56 183 THR A C 1
ATOM 1483 O O . THR A 1 183 ? -10.825 10.486 16.757 1.00 86.56 183 THR A O 1
ATOM 1486 N N . THR A 1 184 ? -9.908 12.092 18.038 1.00 90.06 184 THR A N 1
ATOM 1487 C CA . THR A 1 184 ? -10.859 13.154 17.694 1.00 90.06 184 THR A CA 1
ATOM 1488 C C . THR A 1 184 ? -11.028 13.294 16.183 1.00 90.06 184 THR A C 1
ATOM 1490 O O . THR A 1 184 ? -12.149 13.331 15.689 1.00 90.06 184 THR A O 1
ATOM 1493 N N . GLU A 1 185 ? -9.928 13.278 15.428 1.00 90.06 185 GLU A N 1
ATOM 1494 C CA . GLU A 1 185 ? -9.969 13.374 13.966 1.00 90.06 185 GLU A CA 1
ATOM 1495 C C . GLU A 1 185 ? -10.600 12.149 13.288 1.00 90.06 185 GLU A C 1
ATOM 1497 O O . GLU A 1 185 ? -11.248 12.286 12.252 1.00 90.06 185 GLU A O 1
ATOM 1502 N N . LEU A 1 186 ? -10.467 10.956 13.874 1.00 92.00 186 LEU A N 1
ATOM 1503 C CA . LEU A 1 186 ? -11.104 9.747 13.345 1.00 92.00 186 LEU A CA 1
ATOM 1504 C C . LEU A 1 186 ? -12.585 9.677 13.677 1.00 92.00 186 LEU A C 1
ATOM 1506 O O . LEU A 1 186 ? -13.359 9.233 12.838 1.00 92.00 186 LEU A O 1
ATOM 1510 N N . VAL A 1 187 ? -12.979 10.130 14.868 1.00 93.25 187 VAL A N 1
ATOM 1511 C CA . VAL A 1 187 ? -14.393 10.265 15.232 1.00 93.25 187 VAL A CA 1
ATOM 1512 C C . VAL A 1 187 ? -15.061 11.243 14.267 1.00 93.25 187 VAL A C 1
ATOM 1514 O O . VAL A 1 187 ? -16.005 10.859 13.589 1.00 93.25 187 VAL A O 1
ATOM 1517 N N . ARG A 1 188 ? -14.483 12.437 14.073 1.00 94.19 188 ARG A N 1
ATOM 1518 C CA . ARG A 1 188 ? -14.967 13.415 13.082 1.00 94.19 188 ARG A CA 1
ATOM 1519 C C . ARG A 1 188 ? -14.996 12.863 11.659 1.00 94.19 188 ARG A C 1
ATOM 1521 O O . ARG A 1 188 ? -15.857 13.228 10.868 1.00 94.19 188 ARG A O 1
ATOM 1528 N N . PHE A 1 189 ? -14.033 12.015 11.298 1.00 93.81 189 PHE A N 1
ATOM 1529 C CA . PHE A 1 189 ? -14.041 11.343 10.002 1.00 93.81 189 PHE A CA 1
ATOM 1530 C C . PHE A 1 189 ? -15.216 10.362 9.882 1.00 93.81 189 PHE A C 1
ATOM 1532 O O . PHE A 1 189 ? -15.898 10.379 8.864 1.00 93.81 189 PHE A O 1
ATOM 1539 N N . LEU A 1 190 ? -15.484 9.545 10.903 1.00 94.31 190 LEU A N 1
ATOM 1540 C CA . LEU A 1 190 ? -16.613 8.606 10.921 1.00 94.31 190 LEU A CA 1
ATOM 1541 C C . LEU A 1 190 ? -17.979 9.305 10.979 1.00 94.31 190 LEU A C 1
ATOM 1543 O O . LEU A 1 190 ? -18.945 8.776 10.448 1.00 94.31 190 LEU A O 1
ATOM 1547 N N . GLU A 1 191 ? -18.058 10.495 11.573 1.00 94.62 191 GLU A N 1
ATOM 1548 C CA . GLU A 1 191 ? -19.280 11.312 11.617 1.00 94.62 191 GLU A CA 1
ATOM 1549 C C . GLU A 1 191 ? -19.689 11.876 10.247 1.00 94.62 191 GLU A C 1
ATOM 1551 O O . GLU A 1 191 ? -20.794 12.392 10.097 1.00 94.62 191 GLU A O 1
ATOM 1556 N N . LYS A 1 192 ? -18.826 11.788 9.228 1.00 94.50 192 LYS A N 1
ATOM 1557 C CA . LYS A 1 192 ? -19.185 12.205 7.871 1.00 94.50 192 LYS A CA 1
ATOM 1558 C C . LYS A 1 192 ? -20.147 11.220 7.225 1.00 94.50 192 LYS A C 1
ATOM 1560 O O . LYS A 1 192 ? -19.840 10.037 7.092 1.00 94.50 192 LYS A O 1
ATOM 1565 N N . ASP A 1 193 ? -21.185 11.764 6.601 1.00 93.44 193 ASP A N 1
ATOM 1566 C CA . ASP A 1 193 ? -22.101 11.000 5.746 1.00 93.44 193 ASP A CA 1
ATOM 1567 C C . ASP A 1 193 ? -21.406 10.339 4.542 1.00 93.44 193 ASP A C 1
ATOM 1569 O O . ASP A 1 193 ? -21.897 9.353 3.992 1.00 93.44 193 ASP A O 1
ATOM 1573 N N . SER A 1 194 ? -20.263 10.880 4.105 1.00 93.94 194 SER A N 1
ATOM 1574 C CA . SER A 1 194 ? -19.494 10.340 2.981 1.00 93.94 194 SER A CA 1
ATOM 1575 C C . SER A 1 194 ? -18.572 9.181 3.364 1.00 93.94 194 SER A C 1
ATOM 1577 O O . SER A 1 194 ? -18.025 8.527 2.470 1.00 93.94 194 SER A O 1
ATOM 1579 N N . THR A 1 195 ? -18.379 8.903 4.655 1.00 93.88 195 THR A N 1
ATOM 1580 C CA . THR A 1 195 ? -17.487 7.824 5.081 1.00 93.88 195 THR A CA 1
ATOM 1581 C C . THR A 1 195 ? -18.137 6.472 4.831 1.00 93.88 195 THR A C 1
ATOM 1583 O O . THR A 1 195 ? -19.262 6.200 5.240 1.00 93.88 195 THR A O 1
ATOM 1586 N N . VAL A 1 196 ? -17.407 5.611 4.124 1.00 94.62 196 VAL A N 1
ATOM 1587 C CA . VAL A 1 196 ? -17.848 4.256 3.780 1.00 94.62 196 VAL A CA 1
ATOM 1588 C C . VAL A 1 196 ? -17.091 3.240 4.626 1.00 94.62 196 VAL A C 1
ATOM 1590 O O . VAL A 1 196 ? -17.702 2.340 5.201 1.00 94.62 196 VAL A O 1
ATOM 1593 N N . VAL A 1 197 ? -15.762 3.369 4.722 1.00 95.88 197 VAL A N 1
ATOM 1594 C CA . VAL A 1 197 ? -14.924 2.409 5.454 1.00 95.88 197 VAL A CA 1
ATOM 1595 C C . VAL A 1 197 ? -13.754 3.095 6.153 1.00 95.88 197 VAL A C 1
ATOM 1597 O O . VAL A 1 197 ? -12.979 3.827 5.532 1.00 95.88 197 VAL A O 1
ATOM 1600 N N . LEU A 1 198 ? -13.548 2.740 7.422 1.00 95.19 198 LEU A N 1
ATOM 1601 C CA . LEU A 1 198 ? -12.296 2.949 8.145 1.00 95.19 198 LEU A CA 1
ATOM 1602 C C . LEU A 1 198 ? -11.629 1.596 8.418 1.00 95.19 198 LEU A C 1
ATOM 1604 O O . LEU A 1 198 ? -12.158 0.767 9.151 1.00 95.19 198 LEU A O 1
ATOM 1608 N N . ILE A 1 199 ? -10.454 1.356 7.845 1.00 94.31 199 ILE A N 1
ATOM 1609 C CA . ILE A 1 199 ? -9.677 0.134 8.062 1.00 94.31 199 ILE A CA 1
ATOM 1610 C C . ILE A 1 199 ? -8.581 0.400 9.081 1.00 94.31 199 ILE A C 1
ATOM 1612 O O . ILE A 1 199 ? -7.666 1.189 8.840 1.00 94.31 199 ILE A O 1
ATOM 1616 N N . VAL A 1 200 ? -8.647 -0.336 10.181 1.00 92.69 200 VAL A N 1
ATOM 1617 C CA . VAL A 1 200 ? -7.659 -0.337 11.249 1.00 92.69 200 VAL A CA 1
ATOM 1618 C C . VAL A 1 200 ? -6.803 -1.590 11.126 1.00 92.69 200 VAL A C 1
ATOM 1620 O O . VAL A 1 200 ? -7.257 -2.708 11.369 1.00 92.69 200 VAL A O 1
ATOM 1623 N N . TRP A 1 201 ? -5.545 -1.407 10.753 1.00 91.94 201 TRP A N 1
ATOM 1624 C CA . TRP A 1 201 ? -4.571 -2.486 10.736 1.00 91.94 201 TRP A CA 1
ATOM 1625 C C . TRP A 1 201 ? -3.921 -2.643 12.104 1.00 91.94 201 TRP A C 1
ATOM 1627 O O . TRP A 1 201 ? -3.417 -1.683 12.686 1.00 91.94 201 TRP A O 1
ATOM 1637 N N . VAL A 1 202 ? -3.894 -3.874 12.596 1.00 89.69 202 VAL A N 1
ATOM 1638 C CA . VAL A 1 202 ? -3.313 -4.231 13.888 1.00 89.69 202 VAL A CA 1
ATOM 1639 C C . VAL A 1 202 ? -2.115 -5.139 13.675 1.00 89.69 202 VAL A C 1
ATOM 1641 O O . VAL A 1 202 ? -2.137 -6.025 12.816 1.00 89.69 202 VAL A O 1
ATOM 1644 N N . ASN A 1 203 ? -1.056 -4.893 14.442 1.00 83.56 203 ASN A N 1
ATOM 1645 C CA . ASN A 1 203 ? 0.147 -5.712 14.382 1.00 83.56 203 ASN A CA 1
ATOM 1646 C C . ASN A 1 203 ? -0.141 -7.123 14.928 1.00 83.56 203 ASN A C 1
ATOM 1648 O O . ASN A 1 203 ? -0.977 -7.280 15.816 1.00 83.56 203 ASN A O 1
ATOM 1652 N N . GLU A 1 204 ? 0.564 -8.137 14.426 1.00 76.00 204 GLU A N 1
ATOM 1653 C CA . GLU A 1 204 ? 0.366 -9.556 14.776 1.00 76.00 204 GLU A CA 1
ATOM 1654 C C . GLU A 1 204 ? 0.445 -9.821 16.283 1.00 76.00 204 GLU A C 1
ATOM 1656 O O . GLU A 1 204 ? -0.249 -10.685 16.812 1.00 76.00 204 GLU A O 1
ATOM 1661 N N . TRP A 1 205 ? 1.284 -9.049 16.969 1.00 74.94 205 TRP A N 1
ATOM 1662 C CA . TRP A 1 205 ? 1.584 -9.191 18.392 1.00 74.94 205 TRP A CA 1
ATOM 1663 C C . TRP A 1 205 ? 0.544 -8.533 19.297 1.00 74.94 205 TRP A C 1
ATOM 1665 O O . TRP A 1 205 ? 0.528 -8.772 20.504 1.00 74.94 205 TRP A O 1
ATOM 1675 N N . ALA A 1 206 ? -0.305 -7.670 18.740 1.00 69.44 206 ALA A N 1
ATOM 1676 C CA . ALA A 1 206 ? -1.299 -6.967 19.520 1.00 69.44 206 ALA A CA 1
ATOM 1677 C C . ALA A 1 206 ? -2.504 -7.887 19.741 1.00 69.44 206 ALA A C 1
ATOM 1679 O O . ALA A 1 206 ? -3.173 -8.313 18.798 1.00 69.44 206 ALA A O 1
ATOM 1680 N N . MET A 1 207 ? -2.784 -8.195 21.007 1.00 74.06 207 MET A N 1
ATOM 1681 C CA . MET A 1 207 ? -3.986 -8.939 21.367 1.00 74.06 207 MET A CA 1
ATOM 1682 C C . MET A 1 207 ? -5.216 -8.154 20.896 1.00 74.06 207 MET A C 1
ATOM 1684 O O . MET A 1 207 ? -5.341 -6.948 21.123 1.00 74.06 207 MET A O 1
ATOM 1688 N N . GLU A 1 208 ? -6.136 -8.851 20.236 1.00 71.81 208 GLU A N 1
ATOM 1689 C CA . GLU A 1 208 ? -7.319 -8.245 19.622 1.00 71.81 208 GLU A CA 1
ATOM 1690 C C . GLU A 1 208 ? -8.234 -7.581 20.667 1.00 71.81 208 GLU A C 1
ATOM 1692 O O . GLU A 1 208 ? -8.832 -6.535 20.409 1.00 71.81 208 GLU A O 1
ATOM 1697 N N . SER A 1 209 ? -8.286 -8.134 21.884 1.00 80.44 209 SER A N 1
ATOM 1698 C CA . SER A 1 209 ? -9.121 -7.632 22.977 1.00 80.44 209 SER A CA 1
ATOM 1699 C C . SER A 1 209 ? -8.701 -6.246 23.501 1.00 80.44 209 SER A C 1
ATOM 1701 O O . SER A 1 209 ? -9.591 -5.396 23.598 1.00 80.44 209 SER A O 1
ATOM 1703 N N . PRO A 1 210 ? -7.414 -5.942 23.790 1.00 84.62 210 PRO A N 1
ATOM 1704 C CA . PRO A 1 210 ? -6.966 -4.584 24.091 1.00 84.62 210 PRO A CA 1
ATOM 1705 C C . PRO A 1 210 ? -7.332 -3.556 23.030 1.00 84.62 210 PRO A C 1
ATOM 1707 O O . PRO A 1 210 ? -7.825 -2.492 23.379 1.00 84.62 210 PRO A O 1
ATOM 1710 N N . ILE A 1 211 ? -7.147 -3.871 21.747 1.00 81.62 211 ILE A N 1
ATOM 1711 C CA . ILE A 1 211 ? -7.418 -2.910 20.670 1.00 81.62 211 ILE A CA 1
ATOM 1712 C C . ILE A 1 211 ? -8.916 -2.655 20.544 1.00 81.62 211 ILE A C 1
ATOM 1714 O O . ILE A 1 211 ? -9.346 -1.509 20.497 1.00 81.62 211 ILE A O 1
ATOM 1718 N N . GLN A 1 212 ? -9.739 -3.705 20.556 1.00 85.06 212 GLN A N 1
ATOM 1719 C CA . GLN A 1 212 ? -11.192 -3.537 20.540 1.00 85.06 212 GLN A CA 1
ATOM 1720 C C . GLN A 1 212 ? -11.708 -2.800 21.782 1.00 85.06 212 GLN A C 1
ATOM 1722 O O . GLN A 1 212 ? -12.728 -2.116 21.711 1.00 85.06 212 GLN A O 1
ATOM 1727 N N . ARG A 1 213 ? -11.058 -2.971 22.940 1.00 86.81 213 ARG A N 1
ATOM 1728 C CA . ARG A 1 213 ? -11.371 -2.219 24.162 1.00 86.81 213 ARG A CA 1
ATOM 1729 C C . ARG A 1 213 ? -10.955 -0.755 24.031 1.00 86.81 213 ARG A C 1
ATOM 1731 O O . ARG A 1 213 ? -11.730 0.111 24.408 1.00 86.81 213 ARG A O 1
ATOM 1738 N N . ASP A 1 214 ? -9.781 -0.480 23.483 1.00 86.81 214 ASP A N 1
ATOM 1739 C CA . ASP A 1 214 ? -9.267 0.873 23.266 1.00 86.81 214 ASP A CA 1
ATOM 1740 C C . ASP A 1 214 ? -10.131 1.649 22.259 1.00 86.81 214 ASP A C 1
ATOM 1742 O O . ASP A 1 214 ? -10.615 2.735 22.570 1.00 86.81 214 ASP A O 1
ATOM 1746 N N . LEU A 1 215 ? -10.455 1.039 21.113 1.00 87.12 215 LEU A N 1
ATOM 1747 C CA . LEU A 1 215 ? -11.395 1.596 20.133 1.00 87.12 215 LEU A CA 1
ATOM 1748 C C . LEU A 1 215 ? -12.767 1.874 20.763 1.00 87.12 215 LEU A C 1
ATOM 1750 O O . LEU A 1 215 ? -13.356 2.921 20.509 1.00 87.12 215 LEU A O 1
ATOM 1754 N N . ARG A 1 216 ? -13.253 0.974 21.631 1.00 89.25 216 ARG A N 1
ATOM 1755 C CA . ARG A 1 216 ? -14.478 1.172 22.423 1.00 89.25 216 ARG A CA 1
ATOM 1756 C C . ARG A 1 216 ? -14.416 2.392 23.322 1.00 89.25 216 ARG A C 1
ATOM 1758 O O . ARG A 1 216 ? -15.301 3.236 23.258 1.00 89.25 216 ARG A O 1
ATOM 1765 N N . LEU A 1 217 ? -13.384 2.466 24.157 1.00 89.81 217 LEU A N 1
ATOM 1766 C CA . LEU A 1 217 ? -13.209 3.550 25.123 1.00 89.81 217 LEU A CA 1
ATOM 1767 C C . LEU A 1 217 ? -13.070 4.911 24.432 1.00 89.81 217 LEU A C 1
ATOM 1769 O O . LEU A 1 217 ? -13.427 5.928 25.013 1.00 89.81 217 LEU A O 1
ATOM 1773 N N . ARG A 1 218 ? -12.592 4.918 23.186 1.00 86.88 218 ARG A N 1
ATOM 1774 C CA . ARG A 1 218 ? -12.397 6.116 22.364 1.00 86.88 218 ARG A CA 1
ATOM 1775 C C . ARG A 1 218 ? -13.574 6.433 21.431 1.00 86.88 218 ARG A C 1
ATOM 1777 O O . ARG A 1 218 ? -13.448 7.333 20.608 1.00 86.88 218 ARG A O 1
ATOM 1784 N N . GLY A 1 219 ? -14.690 5.706 21.540 1.00 88.12 219 GLY A N 1
ATOM 1785 C CA . GLY A 1 219 ? -15.910 5.965 20.765 1.00 88.12 219 GLY A CA 1
ATOM 1786 C C . GLY A 1 219 ? -15.860 5.526 19.297 1.00 88.12 219 GLY A C 1
ATOM 1787 O O . GLY A 1 219 ? -16.706 5.930 18.514 1.00 88.12 219 GLY A O 1
ATOM 1788 N N . LEU A 1 220 ? -14.905 4.679 18.905 1.00 89.12 220 LEU A N 1
ATOM 1789 C CA . LEU A 1 220 ? -14.727 4.201 17.525 1.00 89.12 220 LEU A CA 1
ATOM 1790 C C . LEU A 1 220 ? -15.432 2.857 17.258 1.00 89.12 220 LEU A C 1
ATOM 1792 O O . LEU A 1 220 ? -14.993 2.067 16.420 1.00 89.12 220 LEU A O 1
ATOM 1796 N N . GLN A 1 221 ? -16.522 2.560 17.973 1.00 87.94 221 GLN A N 1
ATOM 1797 C CA . GLN A 1 221 ? -17.382 1.413 17.665 1.00 87.94 221 GLN A CA 1
ATOM 1798 C C . GLN A 1 221 ? -18.386 1.756 16.566 1.00 87.94 221 GLN A C 1
ATOM 1800 O O . GLN A 1 221 ? -19.585 1.846 16.812 1.00 87.94 221 GLN A O 1
ATOM 1805 N N . ASP A 1 222 ? -17.894 1.895 15.338 1.00 91.12 222 ASP A N 1
ATOM 1806 C CA . ASP A 1 222 ? -18.758 2.027 14.168 1.00 91.12 222 ASP A CA 1
ATOM 1807 C C . ASP A 1 222 ? -18.766 0.741 13.326 1.00 91.12 222 ASP A C 1
ATOM 1809 O O . ASP A 1 222 ? -17.764 0.035 13.188 1.00 91.12 222 ASP A O 1
ATOM 1813 N N . SER A 1 223 ? -19.911 0.443 12.712 1.00 92.94 223 SER A N 1
ATOM 1814 C CA . SER A 1 223 ? -20.036 -0.572 11.658 1.00 92.94 223 SER A CA 1
ATOM 1815 C C . SER A 1 223 ? -19.027 -0.431 10.527 1.00 92.94 223 SER A C 1
ATOM 1817 O O . SER A 1 223 ? -18.603 -1.453 9.980 1.00 92.94 223 SER A O 1
ATOM 1819 N N . GLN A 1 224 ? -18.661 0.805 10.198 1.00 95.06 224 GLN A N 1
ATOM 1820 C CA . GLN A 1 224 ? -17.730 1.172 9.142 1.00 95.06 224 GLN A CA 1
ATOM 1821 C C . GLN A 1 224 ? -16.270 0.861 9.513 1.00 95.06 224 GLN A C 1
ATOM 1823 O O . GLN A 1 224 ? -15.411 0.837 8.632 1.00 95.06 224 GLN A O 1
ATOM 1828 N N . VAL A 1 225 ? -15.972 0.575 10.792 1.00 94.81 225 VAL A N 1
ATOM 1829 C CA . VAL A 1 225 ? -14.610 0.281 11.265 1.00 94.81 225 VAL A CA 1
ATOM 1830 C C . VAL A 1 225 ? -14.271 -1.196 11.093 1.00 94.81 225 VAL A C 1
ATOM 1832 O O . VAL A 1 225 ? -14.736 -2.057 11.842 1.00 94.81 225 VAL A O 1
ATOM 1835 N N . VAL A 1 226 ? -13.415 -1.525 10.133 1.00 94.44 226 VAL A N 1
ATOM 1836 C CA . VAL A 1 226 ? -12.954 -2.894 9.874 1.00 94.44 226 VAL A CA 1
ATOM 1837 C C . VAL A 1 226 ? -11.543 -3.082 10.418 1.00 94.44 226 VAL A C 1
ATOM 1839 O O . VAL A 1 226 ? -10.635 -2.332 10.079 1.00 94.44 226 VAL A O 1
ATOM 1842 N N . ILE A 1 227 ? -11.343 -4.109 11.245 1.00 92.81 227 ILE A N 1
ATOM 1843 C CA . ILE A 1 227 ? -10.034 -4.424 11.826 1.00 92.81 227 ILE A CA 1
ATOM 1844 C C . ILE A 1 227 ? -9.382 -5.543 11.014 1.00 92.81 227 ILE A C 1
ATOM 1846 O O . ILE A 1 227 ? -9.949 -6.631 10.889 1.00 92.81 227 ILE A O 1
ATOM 1850 N N . PHE A 1 228 ? -8.183 -5.297 10.490 1.00 92.94 228 PHE A N 1
ATOM 1851 C CA . PHE A 1 228 ? -7.371 -6.298 9.797 1.00 92.94 228 PHE A CA 1
ATOM 1852 C C . PHE A 1 228 ? -6.062 -6.558 10.521 1.00 92.94 228 PHE A C 1
ATOM 1854 O O . PHE A 1 228 ? -5.449 -5.653 11.074 1.00 92.94 228 PHE A O 1
ATOM 1861 N N . ARG A 1 229 ? -5.594 -7.805 10.465 1.00 89.69 229 ARG A N 1
ATOM 1862 C CA . ARG A 1 229 ? -4.261 -8.169 10.948 1.00 89.69 229 ARG A CA 1
ATOM 1863 C C . ARG A 1 229 ? -3.228 -7.905 9.861 1.00 89.69 229 ARG A C 1
ATOM 1865 O O . ARG A 1 229 ? -3.432 -8.298 8.712 1.00 89.69 229 ARG A O 1
ATOM 1872 N N . SER A 1 230 ? -2.118 -7.277 10.233 1.00 88.00 230 SER A N 1
ATOM 1873 C CA . SER A 1 230 ? -1.046 -6.902 9.308 1.00 88.00 230 SER A CA 1
ATOM 1874 C C . SER A 1 230 ? -0.392 -8.100 8.613 1.00 88.00 230 SER A C 1
ATOM 1876 O O . SER A 1 230 ? -0.038 -7.969 7.445 1.00 88.00 230 SER A O 1
ATOM 1878 N N . CYS A 1 231 ? -0.307 -9.273 9.266 1.00 84.00 231 CYS A N 1
ATOM 1879 C CA . CYS A 1 231 ? 0.184 -10.523 8.646 1.00 84.00 231 CYS A CA 1
ATOM 1880 C C . CYS A 1 231 ? -0.511 -10.859 7.332 1.00 84.00 231 CYS A C 1
ATOM 1882 O O . CYS A 1 231 ? 0.077 -11.494 6.464 1.00 84.00 231 CYS A O 1
ATOM 1884 N N . LEU A 1 232 ? -1.792 -10.508 7.228 1.00 84.06 232 LEU A N 1
ATOM 1885 C CA . LEU A 1 232 ? -2.657 -10.915 6.129 1.00 84.06 232 LEU A CA 1
ATOM 1886 C C . LEU A 1 232 ? -2.720 -9.851 5.029 1.00 84.06 232 LEU A C 1
ATOM 1888 O O . LEU A 1 232 ? -3.471 -10.000 4.069 1.00 84.06 232 LEU A O 1
ATOM 1892 N N . MET A 1 233 ? -1.960 -8.758 5.153 1.00 83.75 233 MET A N 1
ATOM 1893 C CA . MET A 1 233 ? -2.010 -7.649 4.203 1.00 83.75 233 MET A CA 1
ATOM 1894 C C . MET A 1 233 ? -1.727 -8.108 2.768 1.00 83.75 233 MET A C 1
ATOM 1896 O O . MET A 1 233 ? -2.470 -7.743 1.857 1.00 83.75 233 MET A O 1
ATOM 1900 N N . ASP A 1 234 ? -0.720 -8.960 2.568 1.00 77.38 234 ASP A N 1
ATOM 1901 C CA . ASP A 1 234 ? -0.393 -9.505 1.247 1.00 77.38 234 ASP A CA 1
ATOM 1902 C C . ASP A 1 234 ? -1.514 -10.390 0.680 1.00 77.38 234 ASP A C 1
ATOM 1904 O O . ASP A 1 234 ? -1.809 -10.324 -0.517 1.00 77.38 234 ASP A O 1
ATOM 1908 N N . GLU A 1 235 ? -2.191 -11.168 1.529 1.00 76.38 235 GLU A N 1
ATOM 1909 C CA . GLU A 1 235 ? -3.329 -11.999 1.124 1.00 76.38 235 GLU A CA 1
ATOM 1910 C C . GLU A 1 235 ? -4.496 -11.133 0.642 1.00 76.38 235 GLU A C 1
ATOM 1912 O O . GLU A 1 235 ? -5.053 -11.370 -0.435 1.00 76.38 235 GLU A O 1
ATOM 1917 N N . TYR A 1 236 ? -4.824 -10.072 1.386 1.00 80.38 236 TYR A N 1
ATOM 1918 C CA . TYR A 1 236 ? -5.884 -9.146 0.994 1.00 80.38 236 TYR A CA 1
ATOM 1919 C C . TYR A 1 236 ? -5.530 -8.355 -0.271 1.00 80.38 236 TYR A C 1
ATOM 1921 O O . TYR A 1 236 ? -6.396 -8.098 -1.110 1.00 80.38 236 TYR A O 1
ATOM 1929 N N . MET A 1 237 ? -4.256 -7.994 -0.451 1.00 74.31 237 MET A N 1
ATOM 1930 C CA . MET A 1 237 ? -3.782 -7.345 -1.675 1.00 74.31 237 MET A CA 1
ATOM 1931 C C . MET A 1 237 ? -3.871 -8.275 -2.891 1.00 74.31 237 MET A C 1
ATOM 1933 O O . MET A 1 237 ? -4.177 -7.812 -3.991 1.00 74.31 237 MET A O 1
ATOM 1937 N N . ALA A 1 238 ? -3.654 -9.580 -2.709 1.00 68.25 238 ALA A N 1
ATOM 1938 C CA . ALA A 1 238 ? -3.781 -10.577 -3.768 1.00 68.25 238 ALA A CA 1
ATOM 1939 C C . ALA A 1 238 ? -5.246 -10.898 -4.131 1.00 68.25 238 ALA A C 1
ATOM 1941 O O . ALA A 1 238 ? -5.535 -11.188 -5.292 1.00 68.25 238 ALA A O 1
ATOM 1942 N N . ALA A 1 239 ? -6.179 -10.813 -3.178 1.00 64.88 239 ALA A N 1
ATOM 1943 C CA . ALA A 1 239 ? -7.590 -11.192 -3.335 1.00 64.88 239 ALA A CA 1
ATOM 1944 C C . ALA A 1 239 ? -8.485 -10.119 -4.001 1.00 64.88 239 ALA A C 1
ATOM 1946 O O . ALA A 1 239 ? -9.675 -10.023 -3.711 1.00 64.88 239 ALA A O 1
ATOM 1947 N N . GLY A 1 240 ? -7.933 -9.295 -4.896 1.00 63.50 240 GLY A N 1
ATOM 1948 C CA . GLY A 1 240 ? -8.675 -8.201 -5.541 1.00 63.50 240 GLY A CA 1
ATOM 1949 C C . GLY A 1 240 ? -8.683 -6.882 -4.756 1.00 63.50 240 GLY A C 1
ATOM 1950 O O . GLY A 1 240 ? -9.378 -5.947 -5.162 1.00 63.50 240 GLY A O 1
ATOM 1951 N N . GLY A 1 241 ? -7.874 -6.794 -3.693 1.00 84.12 241 GLY A N 1
ATOM 1952 C CA . GLY A 1 241 ? -7.635 -5.596 -2.890 1.00 84.12 241 GLY A CA 1
ATOM 1953 C C . GLY A 1 241 ? -8.422 -5.578 -1.578 1.00 84.12 241 GLY A C 1
ATOM 1954 O O . GLY A 1 241 ? -9.598 -5.937 -1.533 1.00 84.12 241 GLY A O 1
ATOM 1955 N N . PHE A 1 242 ? -7.785 -5.099 -0.506 1.00 91.06 242 PHE A N 1
ATOM 1956 C CA . PHE A 1 242 ? -8.379 -5.077 0.835 1.00 91.06 242 PHE A CA 1
ATOM 1957 C C . PHE A 1 242 ? -9.593 -4.139 0.964 1.00 91.06 242 PHE A C 1
ATOM 1959 O O . PHE A 1 242 ? -10.433 -4.364 1.830 1.00 91.06 242 PHE A O 1
ATOM 1966 N N . TRP A 1 243 ? -9.718 -3.127 0.097 1.00 93.69 243 TRP A N 1
ATOM 1967 C CA . TRP A 1 243 ? -10.847 -2.187 0.100 1.00 93.69 243 TRP A CA 1
ATOM 1968 C C . TRP A 1 243 ? -12.185 -2.883 -0.150 1.00 93.69 243 TRP A C 1
ATOM 1970 O O . TRP A 1 243 ? -13.066 -2.824 0.699 1.00 93.69 243 TRP A O 1
ATOM 1980 N N . LYS A 1 244 ? -12.292 -3.653 -1.240 1.00 92.00 244 LYS A N 1
ATOM 1981 C CA . LYS A 1 244 ? -13.516 -4.399 -1.586 1.00 92.00 244 LYS A CA 1
ATOM 1982 C C . LYS A 1 244 ? -13.924 -5.384 -0.498 1.00 92.00 244 LYS A C 1
ATOM 1984 O O . LYS A 1 244 ? -15.110 -5.587 -0.237 1.00 92.00 244 LYS A O 1
ATOM 1989 N N . TYR A 1 245 ? -12.935 -6.020 0.127 1.00 92.31 245 TYR A N 1
ATOM 1990 C CA . TYR A 1 245 ? -13.187 -6.935 1.232 1.00 92.31 245 TYR A CA 1
ATOM 1991 C C . TYR A 1 245 ? -13.740 -6.185 2.449 1.00 92.31 245 TYR A C 1
ATOM 1993 O O . TYR A 1 245 ? -14.742 -6.606 3.023 1.00 92.31 245 TYR A O 1
ATOM 2001 N N . ALA A 1 246 ? -13.150 -5.042 2.803 1.00 94.38 246 ALA A N 1
ATOM 2002 C CA . ALA A 1 246 ? -13.637 -4.215 3.898 1.00 94.38 246 ALA A CA 1
ATOM 2003 C C . ALA A 1 246 ? -15.046 -3.657 3.628 1.00 94.38 246 ALA A C 1
ATOM 2005 O O . ALA A 1 246 ? -15.906 -3.776 4.494 1.00 94.38 246 ALA A O 1
ATOM 2006 N N . GLU A 1 247 ? -15.321 -3.154 2.422 1.00 95.12 247 GLU A N 1
ATOM 2007 C CA . GLU A 1 247 ? -16.663 -2.725 1.995 1.00 95.12 247 GLU A CA 1
ATOM 2008 C C . GLU A 1 247 ? -17.693 -3.849 2.152 1.00 95.12 247 GLU A C 1
ATOM 2010 O O . GLU A 1 247 ? -18.783 -3.631 2.674 1.00 95.12 247 GLU A O 1
ATOM 2015 N N . SER A 1 248 ? -17.334 -5.076 1.757 1.00 93.19 248 SER A N 1
ATOM 2016 C CA . SER A 1 248 ? -18.210 -6.245 1.901 1.00 93.19 248 SER A CA 1
ATOM 2017 C C . SER A 1 248 ? -18.514 -6.547 3.371 1.00 93.19 248 SER A C 1
ATOM 2019 O O . SER A 1 248 ? -19.650 -6.876 3.710 1.00 93.19 248 SER A O 1
ATOM 2021 N N . VAL A 1 249 ? -17.525 -6.394 4.260 1.00 92.31 249 VAL A N 1
ATOM 2022 C CA . VAL A 1 249 ? -17.709 -6.547 5.712 1.00 92.31 249 VAL A CA 1
ATOM 2023 C C . VAL A 1 249 ? -18.615 -5.450 6.273 1.00 92.31 249 VAL A C 1
ATOM 2025 O O . VAL A 1 249 ? -19.511 -5.760 7.058 1.00 92.31 249 VAL A O 1
ATOM 2028 N N . VAL A 1 250 ? -18.412 -4.188 5.882 1.00 94.38 250 VAL A N 1
ATOM 2029 C CA . VAL A 1 250 ? -19.256 -3.066 6.326 1.00 94.38 250 VAL A CA 1
ATOM 2030 C C . VAL A 1 250 ? -20.689 -3.255 5.847 1.00 94.38 250 VAL A C 1
ATOM 2032 O O . VAL A 1 250 ? -21.607 -3.204 6.663 1.00 94.38 250 VAL A O 1
ATOM 2035 N N . LYS A 1 251 ? -20.884 -3.561 4.560 1.00 94.31 251 LYS A N 1
ATOM 2036 C CA . LYS A 1 251 ? -22.199 -3.847 3.984 1.00 94.31 251 LYS A CA 1
ATOM 2037 C C . LYS A 1 251 ? -22.895 -4.980 4.731 1.00 94.31 251 LYS A C 1
ATOM 2039 O O . LYS A 1 251 ? -24.012 -4.802 5.197 1.00 94.31 251 LYS A O 1
ATOM 2044 N N . TRP A 1 252 ? -22.203 -6.102 4.938 1.00 93.56 252 TRP A N 1
ATOM 2045 C CA . TRP A 1 252 ? -22.745 -7.219 5.708 1.00 93.56 252 TRP A CA 1
ATOM 2046 C C . TRP A 1 252 ? -23.169 -6.782 7.118 1.00 93.56 252 TRP A C 1
ATOM 2048 O O . TRP A 1 252 ? -24.246 -7.159 7.564 1.00 93.56 252 TRP A O 1
ATOM 2058 N N . ARG A 1 253 ? -22.385 -5.951 7.818 1.00 92.19 253 ARG A N 1
ATOM 2059 C CA . ARG A 1 253 ? -22.772 -5.445 9.148 1.00 92.19 253 ARG A CA 1
ATOM 2060 C C . ARG A 1 253 ? -24.010 -4.564 9.085 1.00 92.19 253 ARG A C 1
ATOM 2062 O O . ARG A 1 253 ? -24.864 -4.705 9.948 1.00 92.19 253 ARG A O 1
ATOM 2069 N N . VAL A 1 254 ? -24.105 -3.667 8.105 1.00 91.56 254 VAL A N 1
ATOM 2070 C CA . VAL A 1 254 ? -25.285 -2.811 7.911 1.00 91.56 254 VAL A CA 1
ATOM 2071 C C . VAL A 1 254 ? -26.526 -3.673 7.671 1.00 91.56 254 VAL A C 1
ATOM 2073 O O . VAL A 1 254 ? -27.522 -3.491 8.366 1.00 91.56 254 VAL A O 1
ATOM 2076 N N . ASP A 1 255 ? -26.420 -4.674 6.798 1.00 92.12 255 ASP A N 1
ATOM 2077 C CA . ASP A 1 255 ? -27.514 -5.592 6.468 1.00 92.12 255 ASP A CA 1
ATOM 2078 C C . ASP A 1 255 ? -27.909 -6.491 7.665 1.00 92.12 255 ASP A C 1
ATOM 2080 O O . ASP A 1 255 ? -29.074 -6.846 7.822 1.00 92.12 255 ASP A O 1
ATOM 2084 N N . ASN A 1 256 ? -26.955 -6.845 8.541 1.00 90.38 256 ASN A N 1
ATOM 2085 C CA . ASN A 1 256 ? -27.147 -7.787 9.658 1.00 90.38 256 ASN A CA 1
ATOM 2086 C C . ASN A 1 256 ? -27.277 -7.131 11.041 1.00 90.38 256 ASN A C 1
ATOM 2088 O O . ASN A 1 256 ? -27.406 -7.838 12.040 1.00 90.38 256 ASN A O 1
ATOM 2092 N N . LYS A 1 257 ? -27.313 -5.797 11.145 1.00 73.56 257 LYS A N 1
ATOM 2093 C CA . LYS A 1 257 ? -27.583 -5.082 12.411 1.00 73.56 257 LYS A CA 1
ATOM 2094 C C . LYS A 1 257 ? -28.951 -5.419 13.039 1.00 73.56 257 LYS A C 1
ATOM 2096 O O . LYS A 1 257 ? -29.207 -5.010 14.165 1.00 73.56 257 LYS A O 1
ATOM 2101 N N . ALA A 1 258 ? -29.785 -6.219 12.369 1.00 51.72 258 ALA A N 1
ATOM 2102 C CA . ALA A 1 258 ? -30.980 -6.846 12.930 1.00 51.72 258 ALA A CA 1
ATOM 2103 C C . ALA A 1 258 ? -30.715 -8.116 13.786 1.00 51.72 258 ALA A C 1
ATOM 2105 O O . ALA A 1 258 ? -31.657 -8.629 14.386 1.00 51.72 258 ALA A O 1
ATOM 2106 N N . CYS A 1 259 ? -29.481 -8.647 13.878 1.00 40.81 259 CYS A N 1
ATOM 2107 C CA . CYS A 1 259 ? -29.189 -9.860 14.665 1.00 40.81 259 CYS A CA 1
ATOM 2108 C C . CYS A 1 259 ? -27.762 -9.875 15.286 1.00 40.81 259 CYS A C 1
ATOM 2110 O O . CYS A 1 259 ? -26.787 -10.102 14.568 1.00 40.81 259 CYS A O 1
ATOM 2112 N N . PRO A 1 260 ? -27.584 -9.674 16.612 1.00 41.16 260 PRO A N 1
ATOM 2113 C CA . PRO A 1 260 ? -26.270 -9.360 17.203 1.00 41.16 260 PRO A CA 1
ATOM 2114 C C . PRO A 1 260 ? -25.248 -10.505 17.396 1.00 41.16 260 PRO A C 1
ATOM 2116 O O . PRO A 1 260 ? -24.217 -10.263 18.020 1.00 41.16 260 PRO A O 1
ATOM 2119 N N . SER A 1 261 ? -25.475 -11.747 16.956 1.00 40.47 261 SER A N 1
ATOM 2120 C CA . SER A 1 261 ? -24.766 -12.904 17.552 1.00 40.47 261 SER A CA 1
ATOM 2121 C C . SER A 1 261 ? -23.671 -13.606 16.728 1.00 40.47 261 SER A C 1
ATOM 2123 O O . SER A 1 261 ? -23.025 -14.504 17.271 1.00 40.47 261 SER A O 1
ATOM 2125 N N . HIS A 1 262 ? -23.367 -13.226 15.477 1.00 47.34 262 HIS A N 1
ATOM 2126 C CA . HIS A 1 262 ? -22.363 -13.957 14.674 1.00 47.34 262 HIS A CA 1
ATOM 2127 C C . HIS A 1 262 ? -21.289 -13.077 14.018 1.00 47.34 262 HIS A C 1
ATOM 2129 O O . HIS A 1 262 ? -21.578 -12.105 13.338 1.00 47.34 262 HIS A O 1
ATOM 2135 N N . HIS A 1 263 ? -20.014 -13.440 14.202 1.00 51.78 263 HIS A N 1
ATOM 2136 C CA . HIS A 1 263 ? -18.852 -12.722 13.664 1.00 51.78 263 HIS A CA 1
ATOM 2137 C C . HIS A 1 263 ? -18.542 -13.173 12.208 1.00 51.78 263 HIS A C 1
ATOM 2139 O O . HIS A 1 263 ? -18.315 -14.366 11.980 1.00 51.78 263 HIS A O 1
ATOM 2145 N N . PRO A 1 264 ? -18.449 -12.265 11.212 1.00 52.62 264 PRO A N 1
ATOM 2146 C CA . PRO A 1 264 ? -18.394 -12.617 9.780 1.00 52.62 264 PRO A CA 1
ATOM 2147 C C . PRO A 1 264 ? -17.075 -13.251 9.310 1.00 52.62 264 PRO A C 1
ATOM 2149 O O . PRO A 1 264 ? -17.082 -14.044 8.373 1.00 52.62 264 PRO A O 1
ATOM 2152 N N . GLN A 1 265 ? -15.947 -12.982 9.981 1.00 56.09 265 GLN A N 1
ATOM 2153 C CA . GLN A 1 265 ? -14.665 -13.643 9.683 1.00 56.09 265 GLN A CA 1
ATOM 2154 C C . GLN A 1 265 ? -14.754 -15.165 9.846 1.00 56.09 265 GLN A C 1
ATOM 2156 O O . GLN A 1 265 ? -14.123 -15.895 9.092 1.00 56.09 265 GLN A O 1
ATOM 2161 N N . ARG A 1 266 ? -15.572 -15.648 10.792 1.00 47.22 266 ARG A N 1
ATOM 2162 C CA . ARG A 1 266 ? -15.861 -17.076 10.944 1.00 47.22 266 ARG A CA 1
ATOM 2163 C C . ARG A 1 266 ? -16.876 -17.553 9.915 1.00 47.22 266 ARG A C 1
ATOM 2165 O O . ARG A 1 266 ? -16.619 -18.567 9.287 1.00 47.22 266 ARG A O 1
ATOM 2172 N N . ALA A 1 267 ? -17.968 -16.820 9.699 1.00 47.69 267 ALA A N 1
ATOM 2173 C CA . ALA A 1 267 ? -19.032 -17.232 8.782 1.00 47.69 267 ALA A CA 1
ATOM 2174 C C . ALA A 1 267 ? -18.554 -17.364 7.325 1.00 47.69 267 ALA A C 1
ATOM 2176 O O . ALA A 1 267 ? -18.832 -18.378 6.702 1.00 47.69 267 ALA A O 1
ATOM 2177 N N . HIS A 1 268 ? -17.765 -16.419 6.802 1.00 50.59 268 HIS A N 1
ATOM 2178 C CA . HIS A 1 268 ? -17.307 -16.471 5.408 1.00 50.59 268 HIS A CA 1
ATOM 2179 C C . HIS A 1 268 ? -16.222 -17.542 5.170 1.00 50.59 268 HIS A C 1
ATOM 2181 O O . HIS A 1 268 ? -16.212 -18.215 4.138 1.00 50.59 268 HIS A O 1
ATOM 2187 N N . LEU A 1 269 ? -15.339 -17.776 6.152 1.00 47.50 269 LEU A N 1
ATOM 2188 C CA . LEU A 1 269 ? -14.428 -18.931 6.146 1.00 47.50 269 LEU A CA 1
ATOM 2189 C C . LEU A 1 269 ? -15.197 -20.252 6.287 1.00 47.50 269 LEU A C 1
ATOM 2191 O O . LEU A 1 269 ? -14.860 -21.226 5.624 1.00 47.50 269 LEU A O 1
ATOM 2195 N N . GLN A 1 270 ? -16.246 -20.285 7.107 1.00 44.19 270 GLN A N 1
ATOM 2196 C CA . GLN A 1 270 ? -17.061 -21.471 7.358 1.00 44.19 270 GLN A CA 1
ATOM 2197 C C . GLN A 1 270 ? -17.984 -21.810 6.185 1.00 44.19 270 GLN A C 1
ATOM 2199 O O . GLN A 1 270 ? -18.151 -22.982 5.884 1.00 44.19 270 GLN A O 1
ATOM 2204 N N . GLU A 1 271 ? -18.500 -20.823 5.459 1.00 50.59 271 GLU A N 1
ATOM 2205 C CA . GLU A 1 271 ? -19.245 -20.995 4.209 1.00 50.59 271 GLU A CA 1
ATOM 2206 C C . GLU A 1 271 ? -18.329 -21.527 3.092 1.00 50.59 271 GLU A C 1
ATOM 2208 O O . GLU A 1 271 ? -18.682 -22.480 2.396 1.00 50.59 271 GLU A O 1
ATOM 2213 N N . ARG A 1 272 ? -17.081 -21.032 3.004 1.00 51.59 272 ARG A N 1
ATOM 2214 C CA . ARG A 1 272 ? -16.049 -21.621 2.126 1.00 51.59 272 ARG A CA 1
ATOM 2215 C C . ARG A 1 272 ? -15.652 -23.044 2.537 1.00 51.59 272 ARG A C 1
ATOM 2217 O O . ARG A 1 272 ? -15.361 -23.853 1.662 1.00 51.59 272 ARG A O 1
ATOM 2224 N N . LEU A 1 273 ? -15.669 -23.371 3.832 1.00 43.84 273 LEU A N 1
ATOM 2225 C CA . LEU A 1 273 ? -15.439 -24.732 4.341 1.00 43.84 273 LEU A CA 1
ATOM 2226 C C . LEU A 1 273 ? -16.656 -25.653 4.136 1.00 43.84 273 LEU A C 1
ATOM 2228 O O . LEU A 1 273 ? -16.498 -26.855 3.939 1.00 43.84 273 LEU A O 1
ATOM 2232 N N . GLN A 1 274 ? -17.880 -25.122 4.157 1.00 47.22 274 GLN A N 1
ATOM 2233 C CA . GLN A 1 274 ? -19.106 -25.892 3.926 1.00 47.22 274 GLN A CA 1
ATOM 2234 C C . GLN A 1 274 ? -19.290 -26.292 2.460 1.00 47.22 274 GLN A C 1
ATOM 2236 O O . GLN A 1 274 ? -19.930 -27.319 2.212 1.00 47.22 274 GLN A O 1
ATOM 2241 N N . ALA A 1 275 ? -18.688 -25.536 1.536 1.00 61.53 275 ALA A N 1
ATOM 2242 C CA . ALA A 1 275 ? -18.591 -25.848 0.112 1.00 61.53 275 ALA A CA 1
ATOM 2243 C C . ALA A 1 275 ? -17.597 -26.988 -0.219 1.00 61.53 275 ALA A C 1
ATOM 2245 O O . ALA A 1 275 ? -17.496 -27.386 -1.379 1.00 61.53 275 ALA A O 1
ATOM 2246 N N . GLU A 1 276 ? -16.872 -27.542 0.766 1.00 44.84 276 GLU A N 1
ATOM 2247 C CA . GLU A 1 276 ? -16.009 -28.713 0.556 1.00 44.84 276 GLU A CA 1
ATOM 2248 C C . GLU A 1 276 ? -16.788 -30.050 0.524 1.00 44.84 276 GLU A C 1
ATOM 2250 O O . GLU A 1 276 ? -17.800 -30.217 1.218 1.00 44.84 276 GLU A O 1
ATOM 2255 N N . PRO A 1 277 ? -16.304 -31.045 -0.251 1.00 62.41 277 PRO A N 1
ATOM 2256 C CA . PRO A 1 277 ? -16.983 -32.324 -0.435 1.00 62.41 277 PRO A CA 1
ATOM 2257 C C . PRO A 1 277 ? -17.071 -33.184 0.848 1.00 62.41 277 PRO A C 1
ATOM 2259 O O . PRO A 1 277 ? -16.208 -33.100 1.730 1.00 62.41 277 PRO A O 1
ATOM 2262 N N . PRO A 1 278 ? -18.083 -34.076 0.948 1.00 49.31 278 PRO A N 1
ATOM 2263 C CA . PRO A 1 278 ? -18.527 -34.709 2.202 1.00 49.31 278 PRO A CA 1
ATOM 2264 C C . PRO A 1 278 ? -17.461 -35.527 2.942 1.00 49.31 278 PRO A C 1
ATOM 2266 O O . PRO A 1 278 ? -17.489 -35.618 4.168 1.00 49.31 278 PRO A O 1
ATOM 2269 N N . VAL A 1 279 ? -16.485 -36.077 2.215 1.00 48.44 279 VAL A N 1
ATOM 2270 C CA . VAL A 1 279 ? -15.433 -36.954 2.758 1.00 48.44 279 VAL A C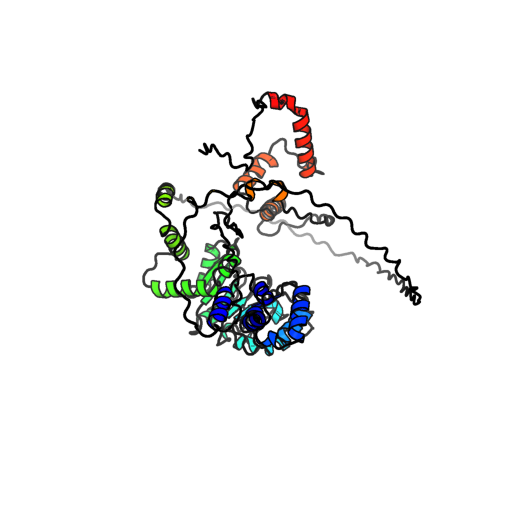A 1
ATOM 2271 C C . VAL A 1 279 ? -14.535 -36.226 3.774 1.00 48.44 279 VAL A C 1
ATOM 2273 O O . VAL A 1 279 ? -13.992 -36.852 4.681 1.00 48.44 279 VAL A O 1
ATOM 2276 N N . LYS A 1 280 ? -14.429 -34.890 3.698 1.00 46.19 280 LYS A N 1
ATOM 2277 C CA . LYS A 1 280 ? -13.659 -34.080 4.660 1.00 46.19 280 LYS A CA 1
ATOM 2278 C C . LYS A 1 280 ? -14.466 -33.630 5.887 1.00 46.19 280 LYS A C 1
ATOM 2280 O O . LYS A 1 280 ? -13.871 -33.375 6.934 1.00 46.19 280 LYS A O 1
ATOM 2285 N N . LYS A 1 281 ? -15.805 -33.596 5.813 1.00 44.22 281 LYS A N 1
ATOM 2286 C CA . LYS A 1 281 ? -16.683 -33.172 6.927 1.00 44.22 281 LYS A CA 1
ATOM 2287 C C . LYS A 1 281 ? -16.654 -34.152 8.106 1.00 44.22 281 LYS A C 1
ATOM 2289 O O . LYS A 1 281 ? -16.648 -33.718 9.255 1.00 44.22 281 LYS A O 1
ATOM 2294 N N . ALA A 1 282 ? -16.548 -35.454 7.836 1.00 40.69 282 ALA A N 1
ATOM 2295 C CA . ALA A 1 282 ? -16.567 -36.495 8.870 1.00 40.69 282 ALA A CA 1
ATOM 2296 C C . ALA A 1 282 ? -15.328 -36.484 9.791 1.00 40.69 282 ALA A C 1
ATOM 2298 O O . ALA A 1 282 ? -15.415 -36.886 10.947 1.00 40.69 282 ALA A O 1
ATOM 2299 N N . ARG A 1 283 ? -14.180 -35.976 9.318 1.00 43.28 283 ARG A N 1
ATOM 2300 C CA . ARG A 1 283 ? -12.945 -35.900 10.122 1.00 43.28 283 ARG A CA 1
ATOM 2301 C C . ARG A 1 283 ? -12.894 -34.687 11.058 1.00 43.28 283 ARG A C 1
ATOM 2303 O O . ARG A 1 283 ? -12.186 -34.733 12.056 1.00 43.28 283 ARG A O 1
ATOM 2310 N N . LEU A 1 284 ? -13.644 -33.624 10.756 1.00 40.69 284 LEU A N 1
ATOM 2311 C CA . LEU A 1 284 ? -13.640 -32.370 11.523 1.00 40.69 284 LEU A CA 1
ATOM 2312 C C . LEU A 1 284 ? -14.664 -32.355 12.669 1.00 40.69 284 LEU A C 1
ATOM 2314 O O . LEU A 1 284 ? -14.441 -31.678 13.670 1.00 40.69 284 LEU A O 1
ATOM 2318 N N . ALA A 1 285 ? -15.747 -33.132 12.568 1.00 39.34 285 ALA A N 1
ATOM 2319 C CA . ALA A 1 285 ? -16.780 -33.207 13.605 1.00 39.34 285 ALA A CA 1
ATOM 2320 C C . ALA A 1 285 ? -16.280 -33.824 14.930 1.00 39.34 285 ALA A C 1
ATOM 2322 O O . ALA A 1 285 ? -16.789 -33.478 15.990 1.00 39.34 285 ALA A O 1
ATOM 2323 N N . ASN A 1 286 ? -15.241 -34.666 14.892 1.00 38.09 286 ASN A N 1
ATOM 2324 C CA . ASN A 1 286 ? -14.721 -35.367 16.074 1.00 38.09 286 ASN A CA 1
ATOM 2325 C C . ASN A 1 286 ? -13.791 -34.516 16.966 1.00 38.09 286 ASN A C 1
ATOM 2327 O O . ASN A 1 286 ? -13.430 -34.946 18.055 1.00 38.09 286 ASN A O 1
ATOM 2331 N N . VAL A 1 287 ? -13.388 -33.319 16.521 1.00 41.59 287 VAL A N 1
ATOM 2332 C CA . VAL A 1 287 ? -12.425 -32.460 17.243 1.00 41.59 287 VAL A CA 1
ATOM 2333 C C . VAL A 1 287 ? -13.119 -31.412 18.128 1.00 41.59 287 VAL A C 1
ATOM 2335 O O . VAL A 1 287 ? -12.506 -30.886 19.050 1.00 41.59 287 VAL A O 1
ATOM 2338 N N . TYR A 1 288 ? -14.407 -31.129 17.902 1.00 34.53 288 TYR A N 1
ATOM 2339 C CA . TYR A 1 288 ? -15.116 -30.016 18.556 1.00 34.53 288 TYR A CA 1
ATOM 2340 C C . TYR A 1 288 ? -16.143 -30.426 19.624 1.00 34.53 288 TYR A C 1
ATOM 2342 O O . TYR A 1 288 ? -16.876 -29.578 20.128 1.00 34.53 288 TYR A O 1
ATOM 2350 N N . SER A 1 289 ? -16.179 -31.698 20.023 1.00 33.47 289 SER A N 1
ATOM 2351 C CA . SER A 1 289 ? -17.088 -32.197 21.060 1.00 33.47 289 SER A CA 1
ATOM 2352 C C . SER A 1 289 ? -16.358 -32.455 22.381 1.00 33.47 289 SER A C 1
ATOM 2354 O O . SER A 1 289 ? -16.206 -33.604 22.780 1.00 33.47 289 SER A O 1
ATOM 2356 N N . GLN A 1 290 ? -15.929 -31.403 23.089 1.00 35.12 290 GLN A N 1
ATOM 2357 C CA . GLN A 1 290 ? -15.711 -31.489 24.541 1.00 35.12 290 GLN A CA 1
ATOM 2358 C C . GLN A 1 290 ? -16.208 -30.225 25.266 1.00 35.12 290 GLN A C 1
ATOM 2360 O O . GLN A 1 290 ? -15.879 -29.115 24.843 1.00 35.12 290 GLN A O 1
ATOM 2365 N N . PRO A 1 291 ? -17.005 -30.364 26.345 1.00 32.91 291 PRO A N 1
ATOM 2366 C CA . PRO A 1 291 ? -17.514 -29.233 27.111 1.00 32.91 291 PRO A CA 1
ATOM 2367 C C . PRO A 1 291 ? -16.475 -28.729 28.125 1.00 32.91 291 PRO A C 1
ATOM 2369 O O . PRO A 1 291 ? -15.876 -29.506 28.868 1.00 32.91 291 PRO A O 1
ATOM 2372 N N . SER A 1 292 ? -16.298 -27.408 28.172 1.00 28.89 292 SER A N 1
ATOM 2373 C CA . SER A 1 292 ? -15.421 -26.713 29.121 1.00 28.89 292 SER A CA 1
ATOM 2374 C C . SER A 1 292 ? -15.976 -26.812 30.548 1.00 28.89 292 SER A C 1
ATOM 2376 O O . SER A 1 292 ? -17.078 -26.333 30.818 1.00 28.89 292 SER A O 1
ATOM 2378 N N . ARG A 1 293 ? -15.222 -27.423 31.471 1.00 33.78 293 ARG A N 1
ATOM 2379 C CA . ARG A 1 293 ? -15.460 -27.334 32.921 1.00 33.78 293 ARG A CA 1
ATOM 2380 C C . ARG A 1 293 ? -14.582 -26.220 33.495 1.00 33.78 293 ARG A C 1
ATOM 2382 O O . ARG A 1 293 ? -13.361 -26.346 33.485 1.00 33.78 293 ARG A O 1
ATOM 2389 N N . HIS A 1 294 ? -15.200 -25.161 34.010 1.00 34.81 294 HIS A N 1
ATOM 2390 C CA . HIS A 1 294 ? -14.539 -24.169 34.865 1.00 34.81 294 HIS A CA 1
ATOM 2391 C C . HIS A 1 294 ? -14.567 -24.631 36.335 1.00 34.81 294 HIS A C 1
ATOM 2393 O O . HIS A 1 294 ? -15.601 -25.149 36.764 1.00 34.81 294 HIS A O 1
ATOM 2399 N N . PRO A 1 295 ? -13.489 -24.443 37.119 1.00 35.22 295 PRO A N 1
ATOM 2400 C CA . PRO A 1 295 ? -13.539 -24.546 38.574 1.00 35.22 295 PRO A CA 1
ATOM 2401 C C . PRO A 1 295 ? -13.938 -23.196 39.209 1.00 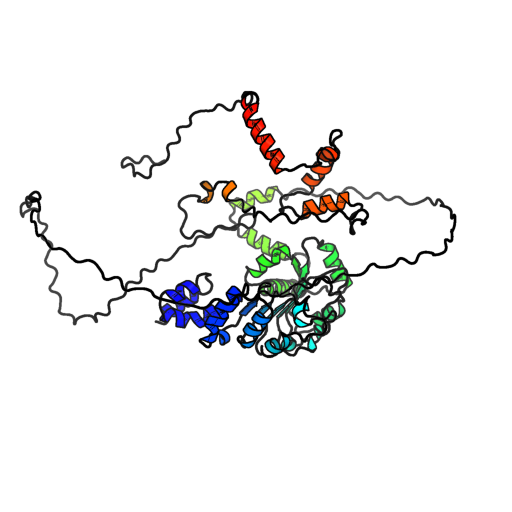35.22 295 PRO A C 1
ATOM 2403 O O . PRO A 1 295 ? -13.765 -22.156 38.565 1.00 35.22 295 PRO A O 1
ATOM 2406 N N . PRO A 1 296 ? -14.485 -23.199 40.440 1.00 38.72 296 PRO A N 1
ATOM 2407 C CA . PRO A 1 296 ? -15.035 -22.006 41.061 1.00 38.72 296 PRO A CA 1
ATOM 2408 C C . PRO A 1 296 ? -13.954 -21.132 41.702 1.00 38.72 296 PRO A C 1
ATOM 2410 O O . PRO A 1 296 ? -12.898 -21.593 42.134 1.00 38.72 296 PRO A O 1
ATOM 2413 N N . GLU A 1 297 ? -14.287 -19.852 41.736 1.00 34.41 297 GLU A N 1
ATOM 2414 C CA . GLU A 1 297 ? -13.568 -18.713 42.287 1.00 34.41 297 GLU A CA 1
ATOM 2415 C C . GLU A 1 297 ? -13.654 -18.731 43.825 1.00 34.41 297 GLU A C 1
ATOM 2417 O O . GLU A 1 297 ? -14.748 -18.814 44.382 1.00 34.41 297 GLU A O 1
ATOM 2422 N N . SER A 1 298 ? -12.512 -18.690 44.517 1.00 35.38 298 SER A N 1
ATOM 2423 C CA . SER A 1 298 ? -12.443 -18.558 45.977 1.00 35.38 298 SER A CA 1
ATOM 2424 C C . SER A 1 298 ? -12.142 -17.110 46.362 1.00 35.38 298 SER A C 1
ATOM 2426 O O . SER A 1 298 ? -11.067 -16.595 46.048 1.00 35.38 298 SER A O 1
ATOM 2428 N N . GLN A 1 299 ? -13.099 -16.485 47.047 1.00 41.66 299 GLN A N 1
ATOM 2429 C CA . GLN A 1 299 ? -12.926 -15.278 47.855 1.00 41.66 299 GLN A CA 1
ATOM 2430 C C . GLN A 1 299 ? -12.060 -15.589 49.083 1.00 41.66 299 GLN A C 1
ATOM 2432 O O . GLN A 1 299 ? -12.261 -16.637 49.687 1.00 41.66 299 GLN A O 1
ATOM 2437 N N . ASP A 1 300 ? -11.148 -14.683 49.450 1.00 34.75 300 ASP A N 1
ATOM 2438 C CA . ASP A 1 300 ? -10.980 -14.231 50.840 1.00 34.75 300 ASP A CA 1
ATOM 2439 C C . ASP A 1 300 ? -10.073 -12.986 50.956 1.00 34.75 300 ASP A C 1
ATOM 2441 O O . ASP A 1 300 ? -9.243 -12.693 50.093 1.00 34.75 300 ASP A O 1
ATOM 2445 N N . ASP A 1 301 ? -10.343 -12.247 52.031 1.00 35.47 301 ASP A N 1
ATOM 2446 C CA . ASP A 1 301 ? -10.127 -10.824 52.334 1.00 35.47 301 ASP A CA 1
ATOM 2447 C C . ASP A 1 301 ? -8.746 -10.495 52.998 1.00 35.47 301 ASP A C 1
ATOM 2449 O O . ASP A 1 301 ? -7.921 -11.388 53.207 1.00 35.47 301 ASP A O 1
ATOM 2453 N N . PRO A 1 302 ? -8.447 -9.213 53.334 1.00 51.72 302 PRO A N 1
ATOM 2454 C CA . PRO A 1 302 ? -7.103 -8.675 53.546 1.00 51.72 302 PRO A CA 1
ATOM 2455 C C . PRO A 1 302 ? -6.695 -8.523 55.019 1.00 51.72 302 PRO A C 1
ATOM 2457 O O . PRO A 1 302 ? -7.506 -8.189 55.874 1.00 51.72 302 PRO A O 1
ATOM 2460 N N . ALA A 1 303 ? -5.389 -8.591 55.285 1.00 35.19 303 ALA A N 1
ATOM 2461 C CA . ALA A 1 303 ? -4.683 -7.751 56.262 1.00 35.19 303 ALA A CA 1
ATOM 2462 C C . ALA A 1 303 ? -3.183 -8.080 56.236 1.00 35.19 303 ALA A C 1
ATOM 2464 O O . ALA A 1 303 ? -2.812 -9.242 56.312 1.00 35.19 303 ALA A O 1
ATOM 2465 N N . HIS A 1 304 ? -2.324 -7.062 56.142 1.00 33.53 304 HIS A N 1
ATOM 2466 C CA . HIS A 1 304 ? -1.265 -6.775 57.122 1.00 33.53 304 HIS A CA 1
ATOM 2467 C C . HIS A 1 304 ? -0.342 -5.662 56.602 1.00 33.53 304 HIS A C 1
ATOM 2469 O O . HIS A 1 304 ? 0.461 -5.837 55.689 1.00 33.53 304 HIS A O 1
ATOM 2475 N N . ARG A 1 305 ? -0.471 -4.492 57.240 1.00 36.78 305 ARG A N 1
ATOM 2476 C CA . ARG A 1 305 ? 0.539 -3.429 57.294 1.00 36.78 305 ARG A CA 1
ATOM 2477 C C . ARG A 1 305 ? 1.780 -3.959 58.006 1.00 36.78 305 ARG A C 1
ATOM 2479 O O . ARG A 1 305 ? 1.632 -4.420 59.133 1.00 36.78 305 ARG A O 1
ATOM 2486 N N . LEU A 1 306 ? 2.970 -3.733 57.453 1.00 34.91 306 LEU A N 1
ATOM 2487 C CA . LEU A 1 306 ? 4.175 -3.501 58.251 1.00 34.91 306 LEU A CA 1
ATOM 2488 C C . LEU A 1 306 ? 5.065 -2.440 57.594 1.00 34.91 306 LEU A C 1
ATOM 2490 O O . LEU A 1 306 ? 5.216 -2.373 56.377 1.00 34.91 306 LEU A O 1
ATOM 2494 N N . HIS A 1 307 ? 5.580 -1.583 58.469 1.00 35.72 307 HIS A N 1
ATOM 2495 C CA . HIS A 1 307 ? 6.438 -0.431 58.239 1.00 35.72 307 HIS A CA 1
ATOM 2496 C C . HIS A 1 307 ? 7.792 -0.797 57.611 1.00 35.72 307 HIS A C 1
ATOM 2498 O O . HIS A 1 307 ? 8.339 -1.867 57.863 1.00 35.72 307 HIS A O 1
ATOM 2504 N N . SER A 1 308 ? 8.391 0.149 56.886 1.00 33.41 308 SER A N 1
ATOM 2505 C CA . SER A 1 308 ? 9.844 0.206 56.678 1.00 33.41 308 SER A CA 1
ATOM 2506 C C . SER A 1 308 ? 10.344 1.637 56.912 1.00 33.41 308 SER A C 1
ATOM 2508 O O . SER A 1 308 ? 9.610 2.577 56.590 1.00 33.41 308 SER A O 1
ATOM 2510 N N . PRO A 1 309 ? 11.528 1.819 57.529 1.00 41.25 309 PRO A N 1
ATOM 2511 C CA . PRO A 1 309 ? 11.966 3.108 58.043 1.00 41.25 309 PRO A CA 1
ATOM 2512 C C . PRO A 1 309 ? 12.846 3.890 57.057 1.00 41.25 309 PRO A C 1
ATOM 2514 O O . PRO A 1 309 ? 13.583 3.325 56.253 1.00 41.25 309 PRO A O 1
ATOM 2517 N N . LEU A 1 310 ? 12.760 5.213 57.199 1.00 40.19 310 LEU A N 1
ATOM 2518 C CA . LEU A 1 310 ? 13.654 6.249 56.677 1.00 40.19 310 LEU A CA 1
ATOM 2519 C C . LEU A 1 310 ? 15.048 6.170 57.311 1.00 40.19 310 LEU A C 1
ATOM 2521 O O . LEU A 1 310 ? 15.112 6.116 58.537 1.00 40.19 310 LEU A O 1
ATOM 2525 N N . ILE A 1 311 ? 16.114 6.303 56.510 1.00 34.22 311 ILE A N 1
ATOM 2526 C CA . ILE A 1 311 ? 17.460 6.784 56.903 1.00 34.22 311 ILE A CA 1
ATOM 2527 C C . ILE A 1 311 ? 18.086 7.532 55.692 1.00 34.22 311 ILE A C 1
ATOM 2529 O O . ILE A 1 311 ? 17.731 7.197 54.560 1.00 34.22 311 ILE A O 1
ATOM 2533 N N . PRO A 1 312 ? 18.923 8.573 55.913 1.00 44.50 312 PRO A N 1
ATOM 2534 C CA . PRO A 1 312 ? 18.825 9.846 55.201 1.00 44.50 312 PRO A CA 1
ATOM 2535 C C . PRO A 1 312 ? 19.995 10.176 54.254 1.00 44.50 312 PRO A C 1
ATOM 2537 O O . PRO A 1 312 ? 20.928 9.399 54.061 1.00 44.50 312 PRO A O 1
ATOM 2540 N N . ASP A 1 313 ? 19.869 11.384 53.705 1.00 35.66 313 ASP A N 1
ATOM 2541 C CA . ASP A 1 313 ? 20.743 12.162 52.833 1.00 35.66 313 ASP A CA 1
ATOM 2542 C C . ASP A 1 313 ? 22.249 12.102 53.128 1.00 35.66 313 ASP A C 1
ATOM 2544 O O . ASP A 1 313 ? 22.708 12.079 54.271 1.00 35.66 313 ASP A O 1
ATOM 2548 N N . SER A 1 314 ? 23.039 12.187 52.057 1.00 34.56 314 SER A N 1
ATOM 2549 C CA . SER A 1 314 ? 24.433 12.626 52.111 1.00 34.56 314 SER A CA 1
ATOM 2550 C C . SER A 1 314 ? 24.761 13.456 50.873 1.00 34.56 314 SER A C 1
ATOM 2552 O O . SER A 1 314 ? 24.738 12.968 49.743 1.00 34.56 314 SER A O 1
ATOM 2554 N N . GLU A 1 315 ? 25.034 14.732 51.139 1.00 37.66 315 GLU A N 1
ATOM 2555 C CA . GLU A 1 315 ? 25.652 15.722 50.262 1.00 37.66 315 GLU A CA 1
ATOM 2556 C C . GLU A 1 315 ? 27.043 15.265 49.800 1.00 37.66 315 GLU A C 1
ATOM 2558 O O . GLU A 1 315 ? 27.850 14.818 50.615 1.00 37.66 315 GLU A O 1
ATOM 2563 N N . VAL A 1 316 ? 27.359 15.464 48.516 1.00 40.78 316 VAL A N 1
ATOM 2564 C CA . VAL A 1 316 ? 28.741 15.577 48.026 1.00 40.78 316 VAL A CA 1
ATOM 2565 C C . VAL A 1 316 ? 28.790 16.653 46.936 1.00 40.78 316 VAL A C 1
ATOM 2567 O O . VAL A 1 316 ? 28.037 16.608 45.963 1.00 40.78 316 VAL A O 1
ATOM 2570 N N . GLU A 1 317 ? 29.675 17.628 47.142 1.00 39.50 317 GLU A N 1
ATOM 2571 C CA . GLU A 1 317 ? 30.001 18.747 46.251 1.00 39.50 317 GLU A CA 1
ATOM 2572 C C . GLU A 1 317 ? 30.617 18.339 44.893 1.00 39.50 317 GLU A C 1
ATOM 2574 O O . GLU A 1 317 ? 31.181 17.249 44.765 1.00 39.50 317 GLU A O 1
ATOM 2579 N N . PRO A 1 318 ? 30.592 19.228 43.875 1.00 45.41 318 PRO A N 1
ATOM 2580 C CA . PRO A 1 318 ? 31.134 18.949 42.554 1.00 45.41 318 PRO A CA 1
ATOM 2581 C C . PRO A 1 318 ? 32.577 19.453 42.399 1.00 45.41 318 PRO A C 1
ATOM 2583 O O . PRO A 1 318 ? 32.923 20.581 42.744 1.00 45.41 318 PRO A O 1
ATOM 2586 N N . SER A 1 319 ? 33.433 18.642 41.785 1.00 35.28 319 SER A N 1
ATOM 2587 C CA . SER A 1 319 ? 34.745 19.063 41.287 1.00 35.28 319 SER A CA 1
ATOM 2588 C C . SER A 1 319 ? 35.144 18.190 40.105 1.00 35.28 319 SER A C 1
ATOM 2590 O O . SER A 1 319 ? 35.113 16.968 40.209 1.00 35.28 319 SER A O 1
ATOM 2592 N N . GLY A 1 320 ? 35.555 18.809 38.995 1.00 33.69 320 GLY A N 1
ATOM 2593 C CA . GLY A 1 320 ? 36.282 18.109 37.933 1.00 33.69 320 GLY A CA 1
ATOM 2594 C C . GLY A 1 320 ? 35.915 18.523 36.515 1.00 33.69 320 GLY A C 1
ATOM 2595 O O . GLY A 1 320 ? 35.186 17.821 35.824 1.00 33.69 320 GLY A O 1
ATOM 2596 N N . GLN A 1 321 ? 36.476 19.647 36.068 1.00 39.12 321 GLN A N 1
ATOM 2597 C CA . GLN A 1 321 ? 36.638 19.975 34.651 1.00 39.12 321 GLN A CA 1
ATOM 2598 C C . GLN A 1 321 ? 37.449 18.869 33.956 1.00 39.12 321 GLN A C 1
ATOM 2600 O O . GLN A 1 321 ? 38.522 18.505 34.434 1.00 39.12 321 GLN A O 1
ATOM 2605 N N . SER A 1 322 ? 36.967 18.370 32.815 1.00 34.50 322 SER A N 1
ATOM 2606 C CA . SER A 1 322 ? 37.728 17.477 31.938 1.00 34.50 322 SER A CA 1
ATOM 2607 C C . SER A 1 322 ? 37.782 18.054 30.527 1.00 34.50 322 SER A C 1
ATOM 2609 O O . SER A 1 322 ? 36.772 18.445 29.943 1.00 34.50 322 SER A O 1
ATOM 2611 N N . THR A 1 323 ? 39.011 18.173 30.046 1.00 34.03 323 THR A N 1
ATOM 2612 C CA . THR A 1 323 ? 39.470 18.829 28.830 1.00 34.03 323 THR A CA 1
ATOM 2613 C C . THR A 1 323 ? 39.436 17.875 27.634 1.00 34.03 323 THR A C 1
ATOM 2615 O O . THR A 1 323 ? 39.890 16.736 27.700 1.00 34.03 323 THR A O 1
ATOM 2618 N N . SER A 1 324 ? 38.923 18.360 26.506 1.00 39.34 324 SER A N 1
ATOM 2619 C CA . SER A 1 324 ? 38.903 17.667 25.214 1.00 39.34 324 SER A CA 1
ATOM 2620 C C . SER A 1 324 ? 40.287 17.673 24.543 1.00 39.34 324 SER A C 1
ATOM 2622 O O . SER A 1 324 ? 40.964 18.704 24.592 1.00 39.34 324 SER A O 1
ATOM 2624 N N . PRO A 1 325 ? 40.697 16.608 23.824 1.00 46.84 325 PRO A N 1
ATOM 2625 C CA . PRO A 1 325 ? 41.849 16.664 22.930 1.00 46.84 325 PRO A CA 1
ATOM 2626 C C . PRO A 1 325 ? 41.446 16.938 21.461 1.00 46.84 325 PRO A C 1
ATOM 2628 O O . PRO A 1 325 ? 40.309 16.672 21.064 1.00 46.84 325 PRO A O 1
ATOM 2631 N N . PRO A 1 326 ? 42.368 17.481 20.639 1.00 46.34 326 PRO A N 1
ATOM 2632 C CA . PRO A 1 326 ? 42.050 18.071 19.344 1.00 46.34 326 PRO A CA 1
ATOM 2633 C C . PRO A 1 326 ? 42.118 17.088 18.166 1.00 46.34 326 PRO A C 1
ATOM 2635 O O . PRO A 1 326 ? 42.997 16.230 18.063 1.00 46.34 326 PRO A O 1
ATOM 2638 N N . THR A 1 327 ? 41.219 17.319 17.215 1.00 34.53 327 THR A N 1
ATOM 2639 C CA . THR A 1 327 ? 41.113 16.681 15.901 1.00 34.53 327 THR A CA 1
ATOM 2640 C C . THR A 1 327 ? 42.293 17.078 15.005 1.00 34.53 327 THR A C 1
ATOM 2642 O O . THR A 1 327 ? 42.462 18.253 14.673 1.00 34.53 327 THR A O 1
ATOM 2645 N N . LYS A 1 328 ? 43.110 16.108 14.572 1.00 38.12 328 LYS A N 1
ATOM 2646 C CA . LYS A 1 328 ? 44.147 16.317 13.548 1.00 38.12 328 LYS A CA 1
ATOM 2647 C C . LYS A 1 328 ? 43.585 16.052 12.154 1.00 38.12 328 LYS A C 1
ATOM 2649 O O . LYS A 1 328 ? 43.132 14.955 11.847 1.00 38.12 328 LYS A O 1
ATOM 2654 N N . SER A 1 329 ? 43.651 17.085 11.318 1.00 37.22 329 SER A N 1
ATOM 2655 C CA . SER A 1 329 ? 43.354 17.047 9.889 1.00 37.22 329 SER A CA 1
ATOM 2656 C C . SER A 1 329 ? 44.505 16.375 9.134 1.00 37.22 329 SER A C 1
ATOM 2658 O O . SER A 1 329 ? 45.645 16.825 9.266 1.00 37.22 329 SER A O 1
ATOM 2660 N N . HIS A 1 330 ? 44.211 15.380 8.300 1.00 35.84 330 HIS A N 1
ATOM 2661 C CA . HIS A 1 330 ? 45.121 14.920 7.253 1.00 35.84 330 HIS A CA 1
ATOM 2662 C C . HIS A 1 330 ? 44.523 15.258 5.884 1.00 35.84 330 HIS A C 1
ATOM 2664 O O . HIS A 1 330 ? 43.489 14.730 5.482 1.00 35.84 330 HIS A O 1
ATOM 2670 N N . LYS A 1 331 ? 45.189 16.196 5.204 1.00 35.41 331 LYS A N 1
ATOM 2671 C CA . LYS A 1 331 ? 45.140 16.422 3.758 1.00 35.41 331 LYS A CA 1
ATOM 2672 C C . LYS A 1 331 ? 46.155 15.483 3.114 1.00 35.41 331 LYS A C 1
ATOM 2674 O O . LYS A 1 331 ? 47.279 15.460 3.596 1.00 35.41 331 LYS A O 1
ATOM 2679 N N . GLU A 1 332 ? 45.798 14.831 2.014 1.00 31.52 332 GLU A N 1
ATOM 2680 C CA . GLU A 1 332 ? 46.723 14.430 0.941 1.00 31.52 332 GLU A CA 1
ATOM 2681 C C . GLU A 1 332 ? 45.936 14.096 -0.346 1.00 31.52 332 GLU A C 1
ATOM 2683 O O . GLU A 1 332 ? 44.708 13.982 -0.284 1.00 31.52 332 GLU A O 1
ATOM 2688 N N . PRO A 1 333 ? 46.577 14.103 -1.534 1.00 45.47 333 PRO A N 1
ATOM 2689 C CA . PRO A 1 333 ? 46.064 14.856 -2.669 1.00 45.47 333 PRO A CA 1
ATOM 2690 C C . PRO A 1 333 ? 45.663 14.005 -3.881 1.00 45.47 333 PRO A C 1
ATOM 2692 O O . PRO A 1 333 ? 45.958 12.818 -4.001 1.00 45.47 333 PRO A O 1
ATOM 2695 N N . LEU A 1 334 ? 45.004 14.698 -4.814 1.00 34.28 334 LEU A N 1
ATOM 2696 C CA . LEU A 1 334 ? 44.716 14.266 -6.175 1.00 34.28 334 LEU A CA 1
ATOM 2697 C C . LEU A 1 334 ? 45.949 13.680 -6.876 1.00 34.28 334 LEU A C 1
ATOM 2699 O O . LEU A 1 334 ? 47.008 14.301 -6.908 1.00 34.28 334 LEU A O 1
ATOM 2703 N N . SER A 1 335 ? 45.741 12.566 -7.575 1.00 34.34 335 SER A N 1
ATOM 2704 C CA . SER A 1 335 ? 46.555 12.176 -8.725 1.00 34.34 335 SER A CA 1
ATOM 2705 C C . SER A 1 335 ? 45.645 12.006 -9.936 1.00 34.34 335 SER A C 1
ATOM 2707 O O . SER A 1 335 ? 44.834 11.086 -10.014 1.00 34.34 335 SER A O 1
ATOM 2709 N N . GLN A 1 336 ? 45.765 12.963 -10.855 1.00 35.69 336 GLN A N 1
ATOM 2710 C CA . GLN A 1 336 ? 45.307 12.875 -12.233 1.00 35.69 336 GLN A CA 1
ATOM 2711 C C . GLN A 1 336 ? 46.314 12.020 -13.010 1.00 35.69 336 GLN A C 1
ATOM 2713 O O . GLN A 1 336 ? 47.506 12.318 -12.989 1.00 35.69 336 GLN A O 1
ATOM 2718 N N . SER A 1 337 ? 45.851 11.009 -13.742 1.00 35.03 337 SER A N 1
ATOM 2719 C CA . SER A 1 337 ? 46.623 10.404 -14.827 1.00 35.03 337 SER A CA 1
ATOM 2720 C C . SER A 1 337 ? 45.813 10.462 -16.119 1.00 35.03 337 SER A C 1
ATOM 2722 O O . SER A 1 337 ? 44.828 9.761 -16.335 1.00 35.03 337 SER A O 1
ATOM 2724 N N . VAL A 1 338 ? 46.250 11.395 -16.959 1.00 36.56 338 VAL A N 1
ATOM 2725 C CA . VAL A 1 338 ? 45.958 11.518 -18.382 1.00 36.56 338 VAL A CA 1
ATOM 2726 C C . VAL A 1 338 ? 46.853 10.523 -19.114 1.00 36.56 338 VAL A C 1
ATOM 2728 O O . VAL A 1 338 ? 48.065 10.595 -18.948 1.00 36.56 338 VAL A O 1
ATOM 2731 N N . LEU A 1 339 ? 46.290 9.656 -19.957 1.00 37.38 339 LEU A N 1
ATOM 2732 C CA . LEU A 1 339 ? 47.011 9.040 -21.076 1.00 37.38 339 LEU A CA 1
ATOM 2733 C C . LEU A 1 339 ? 46.067 8.917 -22.282 1.00 37.38 339 LEU A C 1
ATOM 2735 O O . LEU A 1 339 ? 45.129 8.124 -22.301 1.00 37.38 339 LEU A O 1
ATOM 2739 N N . GLN A 1 340 ? 46.331 9.778 -23.264 1.00 36.53 340 GLN A N 1
ATOM 2740 C CA . GLN A 1 340 ? 45.909 9.688 -24.660 1.00 36.53 340 GLN A CA 1
ATOM 2741 C C . GLN A 1 340 ? 46.965 8.925 -25.478 1.00 36.53 340 GLN A C 1
ATOM 2743 O O . GLN A 1 340 ? 48.132 8.890 -25.088 1.00 36.53 340 GLN A O 1
ATOM 2748 N N . SER A 1 341 ? 46.543 8.507 -26.681 1.00 34.38 341 SER A N 1
ATOM 2749 C CA . SER A 1 341 ? 47.290 7.954 -27.840 1.00 34.38 341 SER A CA 1
ATOM 2750 C C . SER A 1 341 ? 47.081 6.441 -27.973 1.00 34.38 341 SER A C 1
ATOM 2752 O O . SER A 1 341 ? 47.380 5.699 -27.049 1.00 34.38 341 SER A O 1
ATOM 2754 N N . GLY A 1 342 ? 46.416 5.928 -29.019 1.00 32.84 342 GLY A N 1
ATOM 2755 C CA . GLY A 1 342 ? 46.769 6.046 -30.448 1.00 32.84 342 GLY A CA 1
ATOM 2756 C C . GLY A 1 342 ? 47.825 4.966 -30.737 1.00 32.84 342 GLY A C 1
ATOM 2757 O O . GLY A 1 342 ? 48.830 4.946 -30.048 1.00 32.84 342 GLY A O 1
ATOM 2758 N N . SER A 1 343 ? 47.728 4.023 -31.676 1.00 34.12 343 SER A N 1
ATOM 2759 C CA . SER A 1 343 ? 47.165 4.036 -33.029 1.00 34.12 343 SER A CA 1
ATOM 2760 C C . SER A 1 343 ? 47.236 2.603 -33.611 1.00 34.12 343 SER A C 1
ATOM 2762 O O . SER A 1 343 ? 47.961 1.773 -33.076 1.00 34.12 343 SER A O 1
ATOM 2764 N N . GLN A 1 344 ? 46.601 2.405 -34.774 1.00 36.81 344 GLN A N 1
ATOM 2765 C CA . GLN A 1 344 ? 46.870 1.379 -35.805 1.00 36.81 344 GLN A CA 1
ATOM 2766 C C . GLN A 1 344 ? 46.406 -0.070 -35.560 1.00 36.81 344 GLN A C 1
ATOM 2768 O O . GLN A 1 344 ? 47.139 -0.903 -35.042 1.00 36.81 344 GLN A O 1
ATOM 2773 N N . GLU A 1 345 ? 45.221 -0.391 -36.095 1.00 38.06 345 GLU A N 1
ATOM 2774 C CA . GLU A 1 345 ? 44.903 -1.736 -36.590 1.00 38.06 345 GLU A CA 1
ATOM 2775 C C . GLU A 1 345 ? 45.243 -1.817 -38.083 1.00 38.06 345 GLU A C 1
ATOM 2777 O O . GLU A 1 345 ? 44.820 -0.989 -38.895 1.00 38.06 345 GLU A O 1
ATOM 2782 N N . GLU A 1 346 ? 46.059 -2.812 -38.410 1.00 38.81 346 GLU A N 1
ATOM 2783 C CA . GLU A 1 346 ? 46.610 -3.107 -39.724 1.00 38.81 346 GLU A CA 1
ATOM 2784 C C . GLU A 1 346 ? 45.732 -4.143 -40.447 1.00 38.81 346 GLU A C 1
ATOM 2786 O O . GLU A 1 346 ? 45.229 -5.095 -39.848 1.00 38.81 346 GLU A O 1
ATOM 2791 N N . LEU A 1 347 ? 45.535 -3.931 -41.751 1.00 42.50 347 LEU A N 1
ATOM 2792 C CA . LEU A 1 347 ? 44.790 -4.794 -42.667 1.00 42.50 347 LEU A CA 1
ATOM 2793 C C . LEU A 1 347 ? 45.366 -6.222 -42.718 1.00 42.50 347 LEU A C 1
ATOM 2795 O O . LEU A 1 347 ? 46.522 -6.412 -43.089 1.00 42.50 347 LEU A O 1
ATOM 2799 N N . GLY A 1 348 ? 44.515 -7.229 -42.503 1.00 39.59 348 GLY A N 1
ATOM 2800 C CA . GLY A 1 348 ? 44.801 -8.636 -42.798 1.00 39.59 348 GLY A CA 1
ATOM 2801 C C . GLY A 1 348 ? 43.801 -9.221 -43.800 1.00 39.59 348 GLY A C 1
ATOM 2802 O O . GLY A 1 348 ? 42.635 -9.427 -43.473 1.00 39.59 348 GLY A O 1
ATOM 2803 N N . ASN A 1 349 ? 44.269 -9.474 -45.024 1.00 45.22 349 ASN A N 1
ATOM 2804 C CA . ASN A 1 349 ? 43.538 -10.099 -46.134 1.00 45.22 349 ASN A CA 1
ATOM 2805 C C . ASN A 1 349 ? 43.200 -11.593 -45.891 1.00 45.22 349 ASN A C 1
ATOM 2807 O O . ASN A 1 349 ? 43.919 -12.271 -45.155 1.00 45.22 349 ASN A O 1
ATOM 2811 N N . PRO A 1 350 ? 42.159 -12.140 -46.557 1.00 58.94 350 PRO A N 1
ATOM 2812 C CA . PRO A 1 350 ? 41.728 -13.536 -46.415 1.00 58.94 350 PRO A CA 1
ATOM 2813 C C . PRO A 1 350 ? 42.515 -14.525 -47.309 1.00 58.94 350 PRO A C 1
ATOM 2815 O O . PRO A 1 350 ? 42.919 -14.155 -48.414 1.00 58.94 350 PRO A O 1
ATOM 2818 N N . PRO A 1 351 ? 42.685 -15.800 -46.896 1.00 62.91 351 PRO A N 1
ATOM 2819 C CA . PRO A 1 351 ? 43.273 -16.841 -47.739 1.00 62.91 351 PRO A CA 1
ATOM 2820 C C . PRO A 1 351 ? 42.245 -17.561 -48.648 1.00 62.91 351 PRO A C 1
ATOM 2822 O O . PRO A 1 351 ? 41.036 -17.485 -48.410 1.00 62.91 351 PRO A O 1
ATOM 2825 N N . PRO A 1 352 ? 42.721 -18.250 -49.708 1.00 56.75 352 PRO A N 1
ATOM 2826 C CA . PRO A 1 352 ? 41.958 -18.526 -50.923 1.00 56.75 352 PRO A CA 1
ATOM 2827 C C . PRO A 1 352 ? 41.209 -19.866 -50.941 1.00 56.75 352 PRO A C 1
ATOM 2829 O O . PRO A 1 352 ? 41.529 -20.828 -50.246 1.00 56.75 352 PRO A O 1
ATOM 2832 N N . SER A 1 353 ? 40.215 -19.902 -51.827 1.00 45.22 353 SER A N 1
ATOM 2833 C CA . SER A 1 353 ? 39.376 -21.039 -52.198 1.00 45.22 353 SER A CA 1
ATOM 2834 C C . SER A 1 353 ? 40.124 -22.057 -53.071 1.00 45.22 353 SER A C 1
ATOM 2836 O O . SER A 1 353 ? 40.799 -21.679 -54.027 1.00 45.22 353 SER A O 1
ATOM 2838 N N . HIS A 1 354 ? 39.915 -23.349 -52.811 1.00 48.16 354 HIS A N 1
ATOM 2839 C CA . HIS A 1 354 ? 40.326 -24.459 -53.679 1.00 48.16 354 HIS A CA 1
ATOM 2840 C C . HIS A 1 354 ? 39.163 -25.448 -53.917 1.00 48.16 354 HIS A C 1
ATOM 2842 O O . HIS A 1 354 ? 38.164 -25.393 -53.199 1.00 48.16 354 HIS A O 1
ATOM 2848 N N . PRO A 1 355 ? 39.234 -26.272 -54.984 1.00 51.78 355 PRO A N 1
ATOM 2849 C CA . PRO A 1 355 ? 38.113 -26.460 -55.897 1.00 51.78 355 PRO A CA 1
ATOM 2850 C C . PRO A 1 355 ? 37.330 -27.769 -55.738 1.00 51.78 355 PRO A C 1
ATOM 2852 O O . PRO A 1 355 ? 37.762 -28.751 -55.143 1.00 51.78 355 PRO A O 1
ATOM 2855 N N . ILE A 1 356 ? 36.168 -27.726 -56.384 1.00 45.78 356 ILE A N 1
ATOM 2856 C CA . ILE A 1 356 ? 35.218 -28.789 -56.706 1.00 45.78 356 ILE A CA 1
ATOM 2857 C C . ILE A 1 356 ? 35.925 -30.002 -57.328 1.00 45.78 356 ILE A C 1
ATOM 2859 O O . ILE A 1 356 ? 36.587 -29.879 -58.357 1.00 45.78 356 ILE A O 1
ATOM 2863 N N . ALA A 1 357 ? 35.685 -31.185 -56.760 1.00 39.72 357 ALA A N 1
ATOM 2864 C CA . ALA A 1 357 ? 35.903 -32.465 -57.420 1.00 39.72 357 ALA A CA 1
ATOM 2865 C C . ALA A 1 357 ? 34.635 -33.318 -57.299 1.00 39.72 357 ALA A C 1
ATOM 2867 O O . ALA A 1 357 ? 34.255 -33.787 -56.226 1.00 39.72 357 ALA A O 1
ATOM 2868 N N . SER A 1 358 ? 33.974 -33.480 -58.438 1.00 44.72 358 SER A N 1
ATOM 2869 C CA . SER A 1 358 ? 32.892 -34.422 -58.682 1.00 44.72 358 SER A CA 1
ATOM 2870 C C . SER A 1 358 ? 33.411 -35.854 -58.551 1.00 44.72 358 SER A C 1
ATOM 2872 O O . SER A 1 358 ? 34.363 -36.221 -59.234 1.00 44.72 358 SER A O 1
ATOM 2874 N N . SER A 1 359 ? 32.758 -36.691 -57.746 1.00 42.44 359 SER A N 1
ATOM 2875 C CA . SER A 1 359 ? 32.885 -38.141 -57.891 1.00 42.44 359 SER A CA 1
ATOM 2876 C C . SER A 1 359 ? 31.571 -38.831 -57.553 1.00 42.44 359 SER A C 1
ATOM 2878 O O . SER A 1 359 ? 31.090 -38.850 -56.423 1.00 42.44 359 SER A O 1
ATOM 2880 N N . SER A 1 360 ? 30.985 -39.352 -58.621 1.00 47.06 360 SER A N 1
ATOM 2881 C CA . SER A 1 360 ? 29.928 -40.344 -58.678 1.00 47.06 360 SER A CA 1
ATOM 2882 C C . SER A 1 360 ? 30.259 -41.590 -57.858 1.00 47.06 360 SER A C 1
ATOM 2884 O O . SER A 1 360 ? 31.347 -42.134 -58.025 1.00 47.06 360 SER A O 1
ATOM 2886 N N . GLN A 1 361 ? 29.285 -42.094 -57.097 1.00 43.72 361 GLN A N 1
ATOM 2887 C CA . GLN A 1 361 ? 28.828 -43.495 -57.109 1.00 43.72 361 GLN A CA 1
ATOM 2888 C C . GLN A 1 361 ? 27.797 -43.694 -55.985 1.00 43.72 361 GLN A C 1
ATOM 2890 O O . GLN A 1 361 ? 28.138 -43.873 -54.820 1.00 43.72 361 GLN A O 1
ATOM 2895 N N . GLN A 1 362 ? 26.509 -43.645 -56.341 1.00 47.75 362 GLN A N 1
ATOM 2896 C CA . GLN A 1 362 ? 25.435 -44.144 -55.481 1.00 47.75 362 GLN A CA 1
ATOM 2897 C C . GLN A 1 362 ? 25.280 -45.660 -55.697 1.00 47.75 362 GLN A C 1
ATOM 2899 O O . GLN A 1 362 ? 25.159 -46.090 -56.847 1.00 47.75 362 GLN A O 1
ATOM 2904 N N . PRO A 1 363 ? 25.241 -46.479 -54.634 1.00 47.84 363 PRO A N 1
ATOM 2905 C CA . PRO A 1 363 ? 24.917 -47.893 -54.749 1.00 47.84 363 PRO A CA 1
ATOM 2906 C C . PRO A 1 363 ? 23.419 -48.081 -55.035 1.00 47.84 363 PRO A C 1
ATOM 2908 O O . PRO A 1 363 ? 22.550 -47.577 -54.323 1.00 47.84 363 PRO A O 1
ATOM 2911 N N . LEU A 1 364 ? 23.132 -48.822 -56.106 1.00 47.66 364 LEU A N 1
ATOM 2912 C CA . LEU A 1 364 ? 21.798 -49.250 -56.522 1.00 47.66 364 LEU A CA 1
ATOM 2913 C C . LEU A 1 364 ? 21.116 -50.056 -55.406 1.00 47.66 364 LEU A C 1
ATOM 2915 O O . LEU A 1 364 ? 21.511 -51.181 -55.105 1.00 47.66 364 LEU A O 1
ATOM 2919 N N . GLY A 1 365 ? 20.068 -49.479 -54.818 1.00 53.41 365 GLY A N 1
ATOM 2920 C CA . GLY A 1 365 ? 19.192 -50.162 -53.871 1.00 53.41 365 GLY A CA 1
ATOM 2921 C C . GLY A 1 365 ? 18.352 -51.279 -54.521 1.00 53.41 365 GLY A C 1
ATOM 2922 O O . GLY A 1 365 ? 18.127 -51.279 -55.736 1.00 53.41 365 GLY A O 1
ATOM 2923 N N . PRO A 1 366 ? 17.875 -52.250 -53.723 1.00 50.38 366 PRO A N 1
ATOM 2924 C CA . PRO A 1 366 ? 17.200 -53.451 -54.207 1.00 50.38 366 PRO A CA 1
ATOM 2925 C C . PRO A 1 366 ? 15.856 -53.143 -54.886 1.00 50.38 366 PRO A C 1
ATOM 2927 O O . PRO A 1 366 ? 14.987 -52.466 -54.338 1.00 50.38 366 PRO A O 1
ATOM 2930 N N . ARG A 1 367 ? 15.674 -53.692 -56.095 1.00 48.62 367 ARG A N 1
ATOM 2931 C CA . ARG A 1 367 ? 14.441 -53.610 -56.895 1.00 48.62 367 ARG A CA 1
ATOM 2932 C C . ARG A 1 367 ? 13.265 -54.254 -56.152 1.00 48.62 367 ARG A C 1
ATOM 2934 O O . ARG A 1 367 ? 13.187 -55.477 -56.046 1.00 48.62 367 ARG A O 1
ATOM 2941 N N . THR A 1 368 ? 12.306 -53.447 -55.712 1.00 53.38 368 THR A N 1
ATOM 2942 C CA . THR A 1 368 ? 11.009 -53.918 -55.215 1.00 53.38 368 THR A CA 1
ATOM 2943 C C . THR A 1 368 ? 10.172 -54.463 -56.377 1.00 53.38 368 THR A C 1
ATOM 2945 O O . THR A 1 368 ? 9.810 -53.751 -57.315 1.00 53.38 368 THR A O 1
ATOM 2948 N N . ARG A 1 369 ? 9.880 -55.770 -56.345 1.00 61.56 369 ARG A N 1
ATOM 2949 C CA . ARG A 1 369 ? 8.967 -56.421 -57.296 1.00 61.56 369 ARG A CA 1
ATOM 2950 C C . ARG A 1 369 ? 7.561 -55.841 -57.115 1.00 61.56 369 ARG A C 1
ATOM 2952 O O . ARG A 1 369 ? 6.984 -55.941 -56.036 1.00 61.56 369 ARG A O 1
ATOM 2959 N N . ARG A 1 370 ? 7.007 -55.239 -58.173 1.00 61.62 370 ARG A N 1
ATOM 2960 C CA . ARG A 1 370 ? 5.609 -54.779 -58.204 1.00 61.62 370 ARG A CA 1
ATOM 2961 C C . ARG A 1 370 ? 4.664 -55.981 -58.113 1.00 61.62 370 ARG A C 1
ATOM 2963 O O . ARG A 1 370 ? 4.836 -56.954 -58.845 1.00 61.62 370 ARG A O 1
ATOM 2970 N N . LEU A 1 371 ? 3.666 -55.891 -57.235 1.00 70.81 371 LEU A N 1
ATOM 2971 C CA . LEU A 1 371 ? 2.605 -56.890 -57.105 1.00 70.81 371 LEU A CA 1
ATOM 2972 C C . LEU A 1 371 ? 1.733 -56.947 -58.382 1.00 70.81 371 LEU A C 1
ATOM 2974 O O . LEU A 1 371 ? 1.523 -55.907 -59.017 1.00 70.81 371 LEU A O 1
ATOM 2978 N N . PRO A 1 372 ? 1.217 -58.134 -58.763 1.00 70.75 372 PRO A N 1
ATOM 2979 C CA . PRO A 1 372 ? 0.344 -58.315 -59.924 1.00 70.75 372 PRO A CA 1
ATOM 2980 C C . PRO A 1 372 ? -0.912 -57.438 -59.857 1.00 70.75 372 PRO A C 1
ATOM 2982 O O . PRO A 1 372 ? -1.501 -57.274 -58.789 1.00 70.75 372 PRO A O 1
ATOM 2985 N N . GLY A 1 373 ? -1.359 -56.925 -61.009 1.00 59.41 373 GLY A N 1
ATOM 2986 C CA . GLY A 1 373 ? -2.424 -55.914 -61.117 1.00 59.41 373 GLY A CA 1
ATOM 2987 C C . GLY A 1 373 ? -3.765 -56.259 -60.457 1.00 59.41 373 GLY A C 1
ATOM 2988 O O . GLY A 1 373 ? -4.509 -55.350 -60.122 1.00 59.41 373 GLY A O 1
ATOM 2989 N N . ARG A 1 374 ? -4.043 -57.538 -60.181 1.00 68.50 374 ARG A N 1
ATOM 2990 C CA . ARG A 1 374 ? -5.268 -57.996 -59.501 1.00 68.50 374 ARG A CA 1
ATOM 2991 C C . ARG A 1 374 ? -5.372 -57.623 -58.014 1.00 68.50 374 ARG A C 1
ATOM 2993 O O . ARG A 1 374 ? -6.428 -57.811 -57.432 1.00 68.50 374 ARG A O 1
ATOM 3000 N N . TYR A 1 375 ? -4.288 -57.132 -57.406 1.00 63.25 375 TYR A N 1
ATOM 3001 C CA . TYR A 1 375 ? -4.276 -56.617 -56.027 1.00 63.25 375 TYR A CA 1
ATOM 3002 C C . TYR A 1 375 ? -4.244 -55.083 -55.964 1.00 63.25 375 TYR A C 1
ATOM 3004 O O . TYR A 1 375 ? -3.978 -54.515 -54.908 1.00 63.25 375 TYR A O 1
ATOM 3012 N N . ARG A 1 376 ? -4.462 -54.395 -57.092 1.00 64.44 376 ARG A N 1
ATOM 3013 C CA . ARG A 1 376 ? -4.681 -52.949 -57.086 1.00 64.44 376 ARG A CA 1
ATOM 3014 C C . ARG A 1 376 ? -6.166 -52.704 -56.889 1.00 64.44 376 ARG A C 1
ATOM 3016 O O . ARG A 1 376 ? -6.942 -52.929 -57.811 1.00 64.44 376 ARG A O 1
ATOM 3023 N N . ASP A 1 377 ? -6.527 -52.249 -55.698 1.00 62.69 377 ASP A N 1
ATOM 3024 C CA . ASP A 1 377 ? -7.836 -51.656 -55.450 1.00 62.69 377 ASP A CA 1
ATOM 3025 C C . ASP A 1 377 ? -7.933 -50.392 -56.316 1.00 62.69 377 ASP A C 1
ATOM 3027 O O . ASP A 1 377 ? -7.279 -49.381 -56.047 1.00 62.69 377 ASP A O 1
ATOM 3031 N N . VAL A 1 378 ? -8.647 -50.483 -57.439 1.00 66.94 378 VAL A N 1
ATOM 3032 C CA . VAL A 1 378 ? -8.889 -49.336 -58.318 1.00 66.94 378 VAL A CA 1
ATOM 3033 C C . VAL A 1 378 ? -10.020 -48.546 -57.680 1.00 66.94 378 VAL A C 1
ATOM 3035 O O . VAL A 1 378 ? -11.192 -48.866 -57.864 1.00 66.94 378 VAL A O 1
ATOM 3038 N N . GLN A 1 379 ? -9.669 -47.540 -56.878 1.00 71.38 379 GLN A N 1
ATOM 3039 C CA . GLN A 1 379 ? -10.661 -46.582 -56.403 1.00 71.38 379 GLN A CA 1
ATOM 3040 C C . GLN A 1 379 ? -11.307 -45.880 -57.609 1.00 71.38 379 GLN A C 1
ATOM 3042 O O . GLN A 1 379 ? -10.594 -45.541 -58.558 1.00 71.38 379 GLN A O 1
ATOM 3047 N N . PRO A 1 380 ? -12.637 -45.675 -57.593 1.00 71.69 380 PRO A N 1
ATOM 3048 C CA . PRO A 1 380 ? -13.332 -44.978 -58.666 1.00 71.69 380 PRO A CA 1
ATOM 3049 C C . PRO A 1 380 ? -12.747 -43.576 -58.849 1.00 71.69 380 PRO A C 1
ATOM 3051 O O . PRO A 1 380 ? -12.441 -42.895 -57.866 1.00 71.69 380 PRO A O 1
ATOM 3054 N N . GLU A 1 381 ? -12.584 -43.157 -60.107 1.00 67.25 381 GLU A N 1
ATOM 3055 C CA . GLU A 1 381 ? -12.109 -41.810 -60.415 1.00 67.25 381 GLU A CA 1
ATOM 3056 C C . GLU A 1 381 ? -13.056 -40.775 -59.791 1.00 67.25 381 GLU A C 1
ATOM 3058 O O . GLU A 1 381 ? -14.279 -40.884 -59.946 1.00 67.25 381 GLU A O 1
ATOM 3063 N N . PRO A 1 382 ? -12.517 -39.792 -59.047 1.00 69.31 382 PRO A N 1
ATOM 3064 C CA . PRO A 1 382 ? -13.336 -38.759 -58.446 1.00 69.31 382 PRO A CA 1
ATOM 3065 C C . PRO A 1 382 ? -14.055 -37.968 -59.548 1.00 69.31 382 PRO A C 1
ATOM 3067 O O . PRO A 1 382 ? -13.489 -37.761 -60.625 1.00 69.31 382 PRO A O 1
ATOM 3070 N N . PRO A 1 383 ? -15.298 -37.519 -59.301 1.00 73.69 383 PRO A N 1
ATOM 3071 C CA . PRO A 1 383 ? -16.045 -36.737 -60.274 1.00 73.69 383 PRO A CA 1
ATOM 3072 C C . PRO A 1 383 ? -15.244 -35.505 -60.706 1.00 73.69 383 PRO A C 1
ATOM 3074 O O . PRO A 1 383 ? -14.603 -34.850 -59.882 1.00 73.69 383 PRO A O 1
ATOM 3077 N N . ILE A 1 384 ? -15.295 -35.215 -62.010 1.00 70.69 384 ILE A N 1
ATOM 3078 C CA . ILE A 1 384 ? -14.618 -34.088 -62.661 1.00 70.69 384 ILE A CA 1
ATOM 3079 C C . ILE A 1 384 ? -14.916 -32.805 -61.878 1.00 70.69 384 ILE A C 1
ATOM 3081 O O . ILE A 1 384 ? -16.075 -32.403 -61.747 1.00 70.69 384 ILE A O 1
ATOM 3085 N N . SER A 1 385 ? -13.864 -32.182 -61.343 1.00 53.28 385 SER A N 1
ATOM 3086 C CA . SER A 1 385 ? -13.953 -30.905 -60.640 1.00 53.28 385 SER A CA 1
ATOM 3087 C C . SER A 1 385 ? -14.548 -29.857 -61.574 1.00 53.28 385 SER A C 1
ATOM 3089 O O . SER A 1 385 ? -13.960 -29.534 -62.603 1.00 53.28 385 SER A O 1
ATOM 3091 N N . LEU A 1 386 ? -15.714 -29.324 -61.213 1.00 67.81 386 LEU A N 1
ATOM 3092 C CA . LEU A 1 386 ? -16.238 -28.107 -61.824 1.00 67.81 386 LEU A CA 1
ATOM 3093 C C . LEU A 1 386 ? -15.224 -26.982 -61.582 1.00 67.81 386 LEU A C 1
ATOM 3095 O O . LEU A 1 386 ? -14.824 -26.767 -60.435 1.00 67.81 386 LEU A O 1
ATOM 3099 N N . ASP A 1 387 ? -14.823 -26.289 -62.651 1.00 60.22 387 ASP A N 1
ATOM 3100 C CA . ASP A 1 387 ? -13.932 -25.124 -62.615 1.00 60.22 387 ASP A CA 1
ATOM 3101 C C . ASP A 1 387 ? -14.568 -23.996 -61.788 1.00 60.22 387 ASP A C 1
ATOM 3103 O O . ASP A 1 387 ? -15.257 -23.106 -62.290 1.00 60.22 387 ASP A O 1
ATOM 3107 N N . LEU A 1 388 ? -14.357 -24.051 -60.476 1.00 69.12 388 LEU A N 1
ATOM 3108 C CA . LEU A 1 388 ? -14.590 -22.935 -59.577 1.00 69.12 388 LEU A CA 1
ATOM 3109 C C . LEU A 1 388 ? -13.443 -21.929 -59.762 1.00 69.12 388 LEU A C 1
ATOM 3111 O O . LEU A 1 388 ? -12.279 -22.338 -59.816 1.00 69.12 388 LEU A O 1
ATOM 3115 N N . PRO A 1 389 ? -13.743 -20.618 -59.843 1.00 74.81 389 PRO A N 1
ATOM 3116 C CA . PRO A 1 389 ? -12.721 -19.584 -59.948 1.00 74.81 389 PRO A CA 1
ATOM 3117 C C . PRO A 1 389 ? -11.701 -19.734 -58.810 1.00 74.81 389 PRO A C 1
ATOM 3119 O O . PRO A 1 389 ? -12.094 -20.084 -57.691 1.00 74.81 389 PRO A O 1
ATOM 3122 N N . PRO A 1 390 ? -10.402 -19.485 -59.074 1.00 68.94 390 PRO A N 1
ATOM 3123 C CA . PRO A 1 390 ? -9.343 -19.744 -58.112 1.00 68.94 390 PRO A CA 1
ATOM 3124 C C . PRO A 1 390 ? -9.666 -19.021 -56.799 1.00 68.94 390 PRO A C 1
ATOM 3126 O O . PRO A 1 390 ? -9.854 -17.798 -56.810 1.00 68.94 390 PRO A O 1
ATOM 3129 N N . PRO A 1 391 ? -9.776 -19.745 -55.668 1.00 63.59 391 PRO A N 1
ATOM 3130 C CA . PRO A 1 391 ? -10.029 -19.112 -54.388 1.00 63.59 391 PRO A CA 1
ATOM 3131 C C . PRO A 1 391 ? -8.902 -18.107 -54.128 1.00 63.59 391 PRO A C 1
ATOM 3133 O O . PRO A 1 391 ? -7.745 -18.406 -54.441 1.00 63.59 391 PRO A O 1
ATOM 3136 N N . PRO A 1 392 ? -9.203 -16.916 -53.579 1.00 63.72 392 PRO A N 1
ATOM 3137 C CA . PRO A 1 392 ? -8.182 -15.922 -53.301 1.00 63.72 392 PRO A CA 1
ATOM 3138 C C . PRO A 1 392 ? -7.100 -16.566 -52.433 1.00 63.72 392 PRO A C 1
ATOM 3140 O O . PRO A 1 392 ? -7.347 -16.930 -51.282 1.00 63.72 392 PRO A O 1
ATOM 3143 N N . THR A 1 393 ? -5.903 -16.719 -53.000 1.00 50.31 393 THR A N 1
ATOM 3144 C CA . THR A 1 393 ? -4.692 -17.223 -52.347 1.00 50.31 393 THR A CA 1
ATOM 3145 C C . THR A 1 393 ? -4.194 -16.202 -51.333 1.00 50.31 393 THR A C 1
ATOM 3147 O O . THR A 1 393 ? -3.130 -15.611 -51.473 1.00 50.31 393 THR A O 1
ATOM 3150 N N . ASN A 1 394 ? -4.978 -15.975 -50.286 1.00 56.62 394 ASN A N 1
ATOM 3151 C CA . ASN A 1 394 ? -4.451 -15.481 -49.034 1.00 56.62 394 ASN A CA 1
ATOM 3152 C C . ASN A 1 394 ? -4.032 -16.725 -48.254 1.00 56.62 394 ASN A C 1
ATOM 3154 O O . ASN A 1 394 ? -4.916 -17.439 -47.776 1.00 56.62 394 ASN A O 1
ATOM 3158 N N . PRO A 1 395 ? -2.726 -17.038 -48.147 1.00 52.81 395 PRO A N 1
ATOM 3159 C CA . PRO A 1 395 ? -2.280 -18.150 -47.326 1.00 52.81 395 PRO A CA 1
ATOM 3160 C C . PRO A 1 395 ? -2.810 -17.908 -45.916 1.00 52.81 395 PRO A C 1
ATOM 3162 O O . PRO A 1 395 ? -2.393 -16.968 -45.230 1.00 52.81 395 PRO A O 1
ATOM 3165 N N . ILE A 1 396 ? -3.782 -18.723 -45.505 1.00 48.22 396 ILE A N 1
ATOM 3166 C CA . ILE A 1 396 ? -4.256 -18.760 -44.130 1.00 48.22 396 ILE A CA 1
ATOM 3167 C C . ILE A 1 396 ? -3.020 -19.136 -43.324 1.00 48.22 396 ILE A C 1
ATOM 3169 O O . ILE A 1 396 ? -2.558 -20.272 -43.359 1.00 48.22 396 ILE A O 1
ATOM 3173 N N . LYS A 1 397 ? -2.413 -18.150 -42.658 1.00 50.72 397 LYS A N 1
ATOM 3174 C CA . LYS A 1 397 ? -1.328 -18.405 -41.717 1.00 50.72 397 LYS A CA 1
ATOM 3175 C C . LYS A 1 397 ? -1.929 -19.276 -40.624 1.00 50.72 397 LYS A C 1
ATOM 3177 O O . LYS A 1 397 ? -2.686 -18.776 -39.795 1.00 50.72 397 LYS A O 1
ATOM 3182 N N . HIS A 1 398 ? -1.628 -20.570 -40.655 1.00 42.03 398 HIS A N 1
ATOM 3183 C CA . HIS A 1 398 ? -1.931 -21.483 -39.566 1.00 42.03 398 HIS A CA 1
ATOM 3184 C C . HIS A 1 398 ? -1.183 -20.967 -38.335 1.00 42.03 398 HIS A C 1
ATOM 3186 O O . HIS A 1 398 ? 0.022 -21.157 -38.189 1.00 42.03 398 HIS A O 1
ATOM 3192 N N . VAL A 1 399 ? -1.884 -20.228 -37.478 1.00 45.47 399 VAL A N 1
ATOM 3193 C CA . VAL A 1 399 ? -1.366 -19.850 -36.169 1.00 45.47 399 VAL A CA 1
ATOM 3194 C C . VAL A 1 399 ? -1.513 -21.092 -35.303 1.00 45.47 399 VAL A C 1
ATOM 3196 O O . VAL A 1 399 ? -2.617 -21.417 -34.871 1.00 45.47 399 VAL A O 1
ATOM 3199 N N . LEU A 1 400 ? -0.411 -21.810 -35.082 1.00 49.09 400 LEU A N 1
ATOM 3200 C CA . LEU A 1 400 ? -0.351 -22.850 -34.063 1.00 49.09 400 LEU A CA 1
ATOM 3201 C C . LEU A 1 400 ? -0.478 -22.153 -32.702 1.00 49.09 400 LEU A C 1
ATOM 3203 O O . LEU A 1 400 ? 0.496 -21.633 -32.157 1.00 49.09 400 LEU A O 1
ATOM 3207 N N . LEU A 1 401 ? -1.703 -22.064 -32.185 1.00 48.69 401 LEU A N 1
ATOM 3208 C CA . LEU A 1 401 ? -1.954 -21.545 -30.850 1.00 48.69 401 LEU A CA 1
ATOM 3209 C C . LEU A 1 401 ? -1.487 -22.606 -29.847 1.00 48.69 401 LEU A C 1
ATOM 3211 O O . LEU A 1 401 ? -2.235 -23.512 -29.491 1.00 48.69 401 LEU A O 1
ATOM 3215 N N . VAL A 1 402 ? -0.231 -22.517 -29.414 1.00 55.28 402 VAL A N 1
ATOM 3216 C CA . VAL A 1 402 ? 0.274 -23.325 -28.299 1.00 55.28 402 VAL A CA 1
ATOM 3217 C C . VAL A 1 402 ? -0.354 -22.770 -27.022 1.00 55.28 402 VAL A C 1
ATOM 3219 O O . VAL A 1 402 ? 0.139 -21.808 -26.432 1.00 55.28 402 VAL A O 1
ATOM 3222 N N . VAL A 1 403 ? -1.500 -23.327 -26.633 1.00 54.91 403 VAL A N 1
ATOM 3223 C CA . VAL A 1 403 ? -2.131 -23.030 -25.345 1.00 54.91 403 VAL A CA 1
ATOM 3224 C C . VAL A 1 403 ? -1.306 -23.729 -24.273 1.00 54.91 403 VAL A C 1
ATOM 3226 O O . VAL A 1 403 ? -1.308 -24.951 -24.159 1.00 54.91 403 VAL A O 1
ATOM 3229 N N . TYR A 1 404 ? -0.550 -22.946 -23.511 1.00 62.00 404 TYR A N 1
ATOM 3230 C CA . TYR A 1 404 ? 0.126 -23.445 -22.322 1.00 62.00 404 TYR A CA 1
ATOM 3231 C C . TYR A 1 404 ? -0.920 -23.610 -21.216 1.00 62.00 404 TYR A C 1
ATOM 3233 O O . TYR A 1 404 ? -1.349 -22.623 -20.611 1.00 62.00 404 TYR A O 1
ATOM 3241 N N . ASP A 1 405 ? -1.337 -24.850 -20.968 1.00 71.31 405 ASP A N 1
ATOM 3242 C CA . ASP A 1 405 ? -2.091 -25.221 -19.771 1.00 71.31 405 ASP A CA 1
ATOM 3243 C C . ASP A 1 405 ? -1.172 -25.091 -18.554 1.00 71.31 405 ASP A C 1
ATOM 3245 O O . ASP A 1 405 ? -0.486 -26.040 -18.161 1.00 71.31 405 ASP A O 1
ATOM 3249 N N . SER A 1 406 ? -1.130 -23.896 -17.957 1.00 79.62 406 SER A N 1
ATOM 3250 C CA . SER A 1 406 ? -0.524 -23.755 -16.641 1.00 79.62 406 SER A CA 1
ATOM 3251 C C . SER A 1 406 ? -1.475 -24.308 -15.581 1.00 79.62 406 SER A C 1
ATOM 3253 O O . SER A 1 406 ? -2.622 -23.878 -15.450 1.00 79.62 406 SER A O 1
ATOM 3255 N N . LEU A 1 407 ? -1.001 -25.291 -14.821 1.00 83.00 407 LEU A N 1
ATOM 3256 C CA . LEU A 1 407 ? -1.743 -25.910 -13.731 1.00 83.00 407 LEU A CA 1
ATOM 3257 C C . LEU A 1 407 ? -1.202 -25.369 -12.416 1.00 83.00 407 LEU A C 1
ATOM 3259 O O . LEU A 1 407 ? -0.032 -25.559 -12.095 1.00 83.00 407 LEU A O 1
ATOM 3263 N N . ARG A 1 408 ? -2.059 -24.713 -11.633 1.00 88.75 408 ARG A N 1
ATOM 3264 C CA . ARG A 1 408 ? -1.718 -24.271 -10.281 1.00 88.75 408 ARG A CA 1
ATOM 3265 C C . ARG A 1 408 ? -2.406 -25.164 -9.255 1.00 88.75 408 ARG A C 1
ATOM 3267 O O . ARG A 1 408 ? -3.618 -25.350 -9.324 1.00 88.75 408 ARG A O 1
ATOM 3274 N N . THR A 1 409 ? -1.655 -25.718 -8.307 1.00 86.19 409 THR A N 1
ATOM 3275 C CA . THR A 1 409 ? -2.241 -26.489 -7.202 1.00 86.19 409 THR A CA 1
ATOM 3276 C C . THR A 1 409 ? -2.987 -25.561 -6.247 1.00 86.19 409 THR A C 1
ATOM 3278 O O . THR A 1 409 ? -2.714 -24.360 -6.180 1.00 86.19 409 THR A O 1
ATOM 3281 N N . GLN A 1 410 ? -3.909 -26.112 -5.456 1.00 81.81 410 GLN A N 1
ATOM 3282 C CA . GLN A 1 410 ? -4.441 -25.375 -4.310 1.00 81.81 410 GLN A CA 1
ATOM 3283 C C . GLN A 1 410 ? -3.315 -25.069 -3.311 1.00 81.81 410 GLN A C 1
ATOM 3285 O O . GLN A 1 410 ? -2.310 -25.785 -3.250 1.00 81.81 410 GLN A O 1
ATOM 3290 N N . PHE A 1 411 ? -3.491 -23.994 -2.544 1.00 79.19 411 PHE A N 1
ATOM 3291 C CA . PHE A 1 411 ? -2.616 -23.692 -1.421 1.00 79.19 411 PHE A CA 1
ATOM 3292 C C . PHE A 1 411 ? -2.762 -24.779 -0.354 1.00 79.19 411 PHE A C 1
ATOM 3294 O O . PHE A 1 411 ? -3.877 -25.141 0.023 1.00 79.19 411 PHE A O 1
ATOM 3301 N N . ASN A 1 412 ? -1.643 -25.314 0.124 1.00 71.69 412 ASN A N 1
ATOM 3302 C CA . ASN A 1 412 ? -1.645 -26.220 1.267 1.00 71.69 412 ASN A CA 1
ATOM 3303 C C . ASN A 1 412 ? -1.868 -25.438 2.580 1.00 71.69 412 ASN A C 1
ATOM 3305 O O . ASN A 1 412 ? -1.947 -24.210 2.591 1.00 71.69 412 ASN A O 1
ATOM 3309 N N . ARG A 1 413 ? -1.925 -26.148 3.715 1.00 64.25 413 ARG A N 1
ATOM 3310 C CA . ARG A 1 413 ? -2.091 -25.546 5.056 1.00 64.25 413 ARG A CA 1
ATOM 3311 C C . ARG A 1 413 ? -1.015 -24.519 5.443 1.00 64.25 413 ARG A C 1
ATOM 3313 O O . ARG A 1 413 ? -1.203 -23.794 6.409 1.00 64.25 413 ARG A O 1
ATOM 3320 N N . PHE A 1 414 ? 0.104 -24.489 4.720 1.00 66.19 414 PHE A N 1
ATOM 3321 C CA . PHE A 1 414 ? 1.215 -23.564 4.928 1.00 66.19 414 PHE A CA 1
ATOM 3322 C C . PHE A 1 414 ? 1.167 -22.359 3.977 1.00 66.19 414 PHE A C 1
ATOM 3324 O O . PHE A 1 414 ? 2.101 -21.566 3.952 1.00 66.19 414 PHE A O 1
ATOM 3331 N N . GLY A 1 415 ? 0.112 -22.221 3.166 1.00 72.56 415 GLY A N 1
ATOM 3332 C CA . GLY A 1 415 ? -0.003 -21.126 2.204 1.00 72.56 415 GLY A CA 1
ATOM 3333 C C . GLY A 1 415 ? 0.922 -21.272 0.992 1.00 72.56 415 GLY A C 1
ATOM 3334 O O . GLY A 1 415 ? 1.180 -20.290 0.299 1.00 72.56 415 GLY A O 1
ATOM 3335 N N . ILE A 1 416 ? 1.398 -22.485 0.688 1.00 74.06 416 ILE A N 1
ATOM 3336 C CA . ILE A 1 416 ? 2.242 -22.764 -0.483 1.00 74.06 416 ILE A CA 1
ATOM 3337 C C . ILE A 1 416 ? 1.392 -23.409 -1.582 1.00 74.06 416 ILE A C 1
ATOM 3339 O O . ILE A 1 416 ? 0.684 -24.386 -1.336 1.00 74.06 416 ILE A O 1
ATOM 3343 N N . ALA A 1 417 ? 1.473 -22.876 -2.802 1.00 84.50 417 ALA A N 1
ATOM 3344 C CA . ALA A 1 417 ? 0.882 -23.454 -4.010 1.00 84.50 417 ALA A CA 1
ATOM 3345 C C . ALA A 1 417 ? 1.943 -23.553 -5.109 1.00 84.50 417 ALA A C 1
ATOM 3347 O O . ALA A 1 417 ? 2.773 -22.654 -5.244 1.00 84.50 417 ALA A O 1
ATOM 3348 N N . ARG A 1 418 ? 1.887 -24.615 -5.916 1.00 83.25 418 ARG A N 1
ATOM 3349 C CA . ARG A 1 418 ? 2.803 -24.851 -7.037 1.00 83.25 418 ARG A CA 1
ATOM 3350 C C . ARG A 1 418 ? 2.149 -24.428 -8.345 1.00 83.25 418 ARG A C 1
ATOM 3352 O O . ARG A 1 418 ? 0.946 -24.608 -8.509 1.00 83.25 418 ARG A O 1
ATOM 3359 N N . GLU A 1 419 ? 2.924 -23.867 -9.265 1.00 87.56 419 GLU A N 1
ATOM 3360 C CA . GLU A 1 419 ? 2.481 -23.500 -10.613 1.00 87.56 419 GLU A CA 1
ATOM 3361 C C . GLU A 1 419 ? 3.339 -24.250 -11.638 1.00 87.56 419 GLU A C 1
ATOM 3363 O O . GLU A 1 419 ? 4.542 -24.021 -11.744 1.00 87.56 419 GLU A O 1
ATOM 3368 N N . TYR A 1 420 ? 2.716 -25.159 -12.382 1.00 85.00 420 TYR A N 1
ATOM 3369 C CA . TYR A 1 420 ? 3.347 -25.951 -13.429 1.00 85.00 420 TYR A CA 1
ATOM 3370 C C . TYR A 1 420 ? 2.984 -25.379 -14.796 1.00 85.00 420 TYR A C 1
ATOM 3372 O O . TYR A 1 420 ? 1.832 -25.032 -15.030 1.00 85.00 420 TYR A O 1
ATOM 3380 N N . ARG A 1 421 ? 3.947 -25.299 -15.722 1.00 79.25 421 ARG A N 1
ATOM 3381 C CA . ARG A 1 421 ? 3.698 -24.827 -17.102 1.00 79.25 421 ARG A CA 1
ATOM 3382 C C . ARG A 1 421 ? 2.981 -25.847 -17.990 1.00 79.25 421 ARG A C 1
ATOM 3384 O O . ARG A 1 421 ? 2.429 -25.466 -19.015 1.00 79.25 421 ARG A O 1
ATOM 3391 N N . HIS A 1 422 ? 3.035 -27.114 -17.594 1.00 81.25 422 HIS A N 1
ATOM 3392 C CA . HIS A 1 422 ? 2.368 -28.248 -18.219 1.00 81.25 422 HIS A CA 1
ATOM 3393 C C . HIS A 1 422 ? 1.845 -29.152 -17.108 1.00 81.25 422 HIS A C 1
ATOM 3395 O O . HIS A 1 422 ? 2.383 -29.124 -16.001 1.00 81.25 422 HIS A O 1
ATOM 3401 N N . ARG A 1 423 ? 0.830 -29.974 -17.393 1.00 82.44 423 ARG A N 1
ATOM 3402 C CA . ARG A 1 423 ? 0.350 -30.981 -16.442 1.00 82.44 423 ARG A CA 1
ATOM 3403 C C . ARG A 1 423 ? 1.506 -31.941 -16.112 1.00 82.44 423 ARG A C 1
ATOM 3405 O O . ARG A 1 423 ? 1.944 -32.657 -17.012 1.00 82.44 423 ARG A O 1
ATOM 3412 N N . PRO A 1 424 ? 2.027 -31.942 -14.875 1.00 80.62 424 PRO A N 1
ATOM 3413 C CA . PRO A 1 424 ? 3.164 -32.783 -14.542 1.00 80.62 424 PRO A CA 1
ATOM 3414 C C . PRO A 1 424 ? 2.735 -34.252 -14.586 1.00 80.62 424 PRO A C 1
ATOM 3416 O O . PRO A 1 424 ? 1.715 -34.626 -14.008 1.00 80.62 424 PRO A O 1
ATOM 3419 N N . SER A 1 425 ? 3.497 -35.080 -15.298 1.00 87.06 425 SER A N 1
ATOM 3420 C CA . SER A 1 425 ? 3.312 -36.539 -15.329 1.00 87.06 425 SER A CA 1
ATOM 3421 C C . SER A 1 425 ? 3.976 -37.250 -14.141 1.00 87.06 425 SER A C 1
ATOM 3423 O O . SER A 1 425 ? 3.809 -38.451 -13.979 1.00 87.06 425 SER A O 1
ATOM 3425 N N . HIS A 1 426 ? 4.759 -36.524 -13.344 1.00 85.06 426 HIS A N 1
ATOM 3426 C CA . HIS A 1 426 ? 5.506 -36.994 -12.176 1.00 85.06 426 HIS A CA 1
ATOM 3427 C C . HIS A 1 426 ? 5.648 -35.834 -11.181 1.00 85.06 426 HIS A C 1
ATOM 3429 O O . HIS A 1 426 ? 5.578 -34.677 -11.592 1.00 85.06 426 HIS A O 1
ATOM 3435 N N . ASP A 1 427 ? 5.841 -36.120 -9.892 1.00 78.81 427 ASP A N 1
ATOM 3436 C CA . ASP A 1 427 ? 6.109 -35.090 -8.881 1.00 78.81 427 ASP A CA 1
ATOM 3437 C C . ASP A 1 427 ? 7.532 -34.532 -9.074 1.00 78.81 427 ASP A C 1
ATOM 3439 O O . ASP A 1 427 ? 8.496 -35.267 -8.846 1.00 78.81 427 ASP A O 1
ATOM 3443 N N . PRO A 1 428 ? 7.716 -33.276 -9.519 1.00 76.69 428 PRO A N 1
ATOM 3444 C CA . PRO A 1 428 ? 9.052 -32.747 -9.776 1.00 76.69 428 PRO A CA 1
ATOM 3445 C C . PRO A 1 428 ? 9.877 -32.556 -8.500 1.00 76.69 428 PRO A C 1
ATOM 3447 O O . PRO A 1 428 ? 11.100 -32.505 -8.591 1.00 76.69 428 PRO A O 1
ATOM 3450 N N . ASP A 1 429 ? 9.243 -32.512 -7.325 1.00 74.56 429 ASP A N 1
ATOM 3451 C CA . ASP A 1 429 ? 9.952 -32.344 -6.055 1.00 74.56 429 ASP A CA 1
ATOM 3452 C C . ASP A 1 429 ? 10.578 -33.663 -5.573 1.00 74.56 429 ASP A C 1
ATOM 3454 O O . ASP A 1 429 ? 11.441 -33.649 -4.700 1.00 74.56 429 ASP A O 1
ATOM 3458 N N . SER A 1 430 ? 10.208 -34.801 -6.175 1.00 79.44 430 SER A N 1
ATOM 3459 C CA . SER A 1 430 ? 10.783 -36.111 -5.834 1.00 79.44 430 SER A CA 1
ATOM 3460 C C . SER A 1 430 ? 12.278 -36.233 -6.161 1.00 79.44 430 SER A C 1
ATOM 3462 O O . SER A 1 430 ? 12.948 -37.107 -5.615 1.00 79.44 430 SER A O 1
ATOM 3464 N N . PHE A 1 431 ? 12.808 -35.344 -7.008 1.00 78.44 431 PHE A N 1
ATOM 3465 C CA . PHE A 1 431 ? 14.213 -35.329 -7.425 1.00 78.44 431 PHE A CA 1
ATOM 3466 C C . PHE A 1 431 ? 15.014 -34.151 -6.857 1.00 78.44 431 PHE A C 1
ATOM 3468 O O . PHE A 1 431 ? 16.210 -34.053 -7.122 1.00 78.44 431 PHE A O 1
ATOM 3475 N N . VAL A 1 432 ? 14.381 -33.243 -6.106 1.00 75.44 432 VAL A N 1
ATOM 3476 C CA . VAL A 1 432 ? 15.075 -32.082 -5.535 1.00 75.44 432 VAL A CA 1
ATOM 3477 C C . VAL A 1 432 ? 15.643 -32.482 -4.182 1.00 75.44 432 VAL A C 1
ATOM 3479 O O . VAL A 1 432 ? 14.898 -32.837 -3.267 1.00 75.44 432 VAL A O 1
ATOM 3482 N N . SER A 1 433 ? 16.970 -32.445 -4.046 1.00 77.12 433 SER A N 1
ATOM 3483 C CA . SER A 1 433 ? 17.595 -32.757 -2.765 1.00 77.12 433 SER A CA 1
ATOM 3484 C C . SER A 1 433 ? 17.209 -31.692 -1.724 1.00 77.12 433 SER A C 1
ATOM 3486 O O . SER A 1 433 ? 17.064 -30.514 -2.069 1.00 77.12 433 SER A O 1
ATOM 3488 N N . PRO A 1 434 ? 17.077 -32.046 -0.434 1.00 69.75 434 PRO A N 1
ATOM 3489 C CA . PRO A 1 434 ? 16.811 -31.065 0.620 1.00 69.75 434 PRO A CA 1
ATOM 3490 C C . PRO A 1 434 ? 17.827 -29.912 0.660 1.00 69.75 434 PRO A C 1
ATOM 3492 O O . PRO A 1 434 ? 17.482 -28.806 1.071 1.00 69.75 434 PRO A O 1
ATOM 3495 N N . ALA A 1 435 ? 19.060 -30.144 0.196 1.00 73.75 435 ALA A N 1
ATOM 3496 C CA . ALA A 1 435 ? 20.098 -29.121 0.117 1.00 73.75 435 ALA A CA 1
ATOM 3497 C C . ALA A 1 435 ? 19.769 -28.029 -0.918 1.00 73.75 435 ALA A C 1
ATOM 3499 O O . ALA A 1 435 ? 19.987 -26.846 -0.648 1.00 73.75 435 ALA A O 1
ATOM 3500 N N . ASP A 1 436 ? 19.169 -28.401 -2.053 1.00 69.12 436 ASP A N 1
ATOM 3501 C CA . ASP A 1 436 ? 18.808 -27.478 -3.141 1.00 69.12 436 ASP A CA 1
ATOM 3502 C C . ASP A 1 436 ? 17.584 -26.607 -2.807 1.00 69.12 436 ASP A C 1
ATOM 3504 O O . ASP A 1 436 ? 17.364 -25.562 -3.420 1.00 69.12 436 ASP A O 1
ATOM 3508 N N . LEU A 1 437 ? 16.795 -27.012 -1.806 1.00 67.62 437 LEU A N 1
ATOM 3509 C CA . LEU A 1 437 ? 15.672 -26.236 -1.271 1.00 67.62 437 LEU A CA 1
ATOM 3510 C C . LEU A 1 437 ? 16.113 -25.181 -0.238 1.00 67.62 437 LEU A C 1
ATOM 3512 O O . LEU A 1 437 ? 15.299 -24.348 0.169 1.00 67.62 437 LEU A O 1
ATOM 3516 N N . SER A 1 438 ? 17.384 -25.183 0.185 1.00 64.81 438 SER A N 1
ATOM 3517 C CA . SER A 1 438 ? 17.898 -24.257 1.199 1.00 64.81 438 SER A CA 1
ATOM 3518 C C . SER A 1 438 ? 18.543 -23.011 0.570 1.00 64.81 438 SER A C 1
ATOM 3520 O O . SER A 1 438 ? 19.705 -22.984 0.176 1.00 64.81 438 SER A O 1
ATOM 3522 N N . THR A 1 439 ? 17.783 -21.916 0.487 1.00 46.91 439 THR A N 1
ATOM 3523 C CA . THR A 1 439 ? 18.312 -20.581 0.135 1.00 46.91 439 THR A CA 1
ATOM 3524 C C . THR A 1 439 ? 18.984 -19.930 1.344 1.00 46.91 439 THR A C 1
ATOM 3526 O O . THR A 1 439 ? 18.569 -18.875 1.824 1.00 46.91 439 THR A O 1
ATOM 3529 N N . THR A 1 440 ? 20.024 -20.554 1.887 1.00 52.59 440 THR A N 1
ATOM 3530 C CA . THR A 1 440 ? 20.816 -19.941 2.956 1.00 52.59 440 THR A CA 1
ATOM 3531 C C . THR A 1 440 ? 21.744 -18.910 2.319 1.00 52.59 440 THR A C 1
ATOM 3533 O O . THR A 1 440 ? 22.888 -19.187 1.959 1.00 52.59 440 THR A O 1
ATOM 3536 N N . VAL A 1 441 ? 21.215 -17.702 2.106 1.00 42.28 441 VAL A N 1
ATOM 3537 C CA . VAL A 1 441 ? 22.003 -16.532 1.713 1.00 42.28 441 VAL A CA 1
ATOM 3538 C C . VAL A 1 441 ? 23.060 -16.320 2.793 1.00 42.28 441 VAL A C 1
ATOM 3540 O O . VAL A 1 441 ? 22.736 -15.971 3.926 1.00 42.28 441 VAL A O 1
ATOM 3543 N N . ARG A 1 442 ? 24.330 -16.559 2.452 1.00 44.06 442 ARG A N 1
ATOM 3544 C CA . ARG A 1 442 ? 25.471 -16.209 3.302 1.00 44.06 442 ARG A CA 1
ATOM 3545 C C . ARG A 1 442 ? 25.524 -14.688 3.414 1.00 44.06 442 ARG A C 1
ATOM 3547 O O . ARG A 1 442 ? 26.010 -14.014 2.509 1.00 44.06 442 ARG A O 1
ATOM 3554 N N . ILE A 1 443 ? 24.976 -14.154 4.500 1.00 41.94 443 ILE A N 1
ATOM 3555 C CA . ILE A 1 443 ? 25.156 -12.753 4.876 1.00 41.94 443 ILE A CA 1
ATOM 3556 C C . ILE A 1 443 ? 26.635 -12.596 5.270 1.00 41.94 443 ILE A C 1
ATOM 3558 O O . ILE A 1 443 ? 27.110 -13.373 6.102 1.00 41.94 443 ILE A O 1
ATOM 3562 N N . PRO A 1 444 ? 27.392 -11.656 4.673 1.00 39.31 444 PRO A N 1
ATOM 3563 C CA . PRO A 1 444 ? 28.746 -11.358 5.116 1.00 39.31 444 PRO A CA 1
ATOM 3564 C C . PRO A 1 444 ? 28.697 -10.907 6.576 1.00 39.31 444 PRO A C 1
ATOM 3566 O O . PRO A 1 444 ? 27.969 -9.975 6.912 1.00 39.31 444 PRO A O 1
ATOM 3569 N N . SER A 1 445 ? 29.446 -11.603 7.426 1.00 43.47 445 SER A N 1
ATOM 3570 C CA . SER A 1 445 ? 29.640 -11.284 8.837 1.00 43.47 445 SER A CA 1
ATOM 3571 C C . SER A 1 445 ? 30.140 -9.842 8.976 1.00 43.47 445 SER A C 1
ATOM 3573 O O . SER A 1 445 ? 31.284 -9.531 8.650 1.00 43.47 445 SER A O 1
ATOM 3575 N N . SER A 1 446 ? 29.258 -8.945 9.414 1.00 42.38 446 SER A N 1
ATOM 3576 C CA . SER A 1 446 ? 29.644 -7.662 9.991 1.00 42.38 446 SER A CA 1
ATOM 3577 C C . SER A 1 446 ? 30.260 -7.935 11.360 1.00 42.38 446 SER A C 1
ATOM 3579 O O . SER A 1 446 ? 29.691 -8.694 12.148 1.00 42.38 446 SER A O 1
ATOM 3581 N N . GLN A 1 447 ? 31.436 -7.357 11.602 1.00 42.47 447 GLN A N 1
ATOM 3582 C CA . GLN A 1 447 ? 32.178 -7.504 12.851 1.00 42.47 447 GLN A CA 1
ATOM 3583 C C . GLN A 1 447 ? 31.319 -7.120 14.070 1.00 42.47 447 GLN A C 1
ATOM 3585 O O . GLN A 1 447 ? 30.486 -6.220 13.956 1.00 42.47 447 GLN A O 1
ATOM 3590 N N . PRO A 1 448 ? 31.499 -7.802 15.213 1.00 53.03 448 PRO A N 1
ATOM 3591 C CA . PRO A 1 448 ? 30.744 -7.519 16.423 1.00 53.03 448 PRO A CA 1
ATOM 3592 C C . PRO A 1 448 ? 31.186 -6.182 17.032 1.00 53.03 448 PRO A C 1
ATOM 3594 O O . PRO A 1 448 ? 32.359 -5.999 17.352 1.00 53.03 448 PRO A O 1
ATOM 3597 N N . ASP A 1 449 ? 30.229 -5.267 17.190 1.00 42.56 449 ASP A N 1
ATOM 3598 C CA . ASP A 1 449 ? 30.362 -4.090 18.048 1.00 42.56 449 ASP A CA 1
ATOM 3599 C C . ASP A 1 449 ? 30.640 -4.538 19.494 1.00 42.56 449 ASP A C 1
ATOM 3601 O O . ASP A 1 449 ? 30.054 -5.512 19.978 1.00 42.56 449 ASP A O 1
ATOM 3605 N N . GLU A 1 450 ? 31.542 -3.835 20.185 1.00 43.03 450 GLU A N 1
ATOM 3606 C CA . GLU A 1 450 ? 31.880 -4.128 21.579 1.00 43.03 450 GLU A CA 1
ATOM 3607 C C . GLU A 1 450 ? 30.638 -4.090 22.495 1.00 43.03 450 GLU A C 1
ATOM 3609 O O . GLU A 1 450 ? 29.776 -3.213 22.358 1.00 43.03 450 GLU A O 1
ATOM 3614 N N . PRO A 1 451 ? 30.530 -5.021 23.462 1.00 56.88 451 PRO A N 1
ATOM 3615 C CA . PRO A 1 451 ? 29.371 -5.116 24.336 1.00 56.88 451 PRO A CA 1
ATOM 3616 C C . PRO A 1 451 ? 29.320 -3.934 25.312 1.00 56.88 451 PRO A C 1
ATOM 3618 O O . PRO A 1 451 ? 30.101 -3.846 26.259 1.00 56.88 451 PRO A O 1
ATOM 3621 N N . VAL A 1 452 ? 28.337 -3.052 25.128 1.00 56.84 452 VAL A N 1
ATOM 3622 C CA . VAL A 1 452 ? 27.979 -2.016 26.107 1.00 56.84 452 VAL A CA 1
ATOM 3623 C C . VAL A 1 452 ? 27.411 -2.698 27.357 1.00 56.84 452 VAL A C 1
ATOM 3625 O O . VAL A 1 452 ? 26.235 -3.064 27.410 1.00 56.84 452 VAL A O 1
ATOM 3628 N N . GLN A 1 453 ? 28.252 -2.911 28.369 1.00 70.56 453 GLN A N 1
ATOM 3629 C CA . GLN A 1 453 ? 27.826 -3.457 29.657 1.00 70.56 453 GLN A CA 1
ATOM 3630 C C . GLN A 1 453 ? 26.971 -2.426 30.415 1.00 70.56 453 GLN A C 1
ATOM 3632 O O . GLN A 1 453 ? 27.371 -1.276 30.575 1.00 70.56 453 GLN A O 1
ATOM 3637 N N . GLY A 1 454 ? 25.800 -2.844 30.911 1.00 76.38 454 GLY A N 1
ATOM 3638 C CA . GLY A 1 454 ? 25.018 -2.079 31.895 1.00 76.38 454 GLY A CA 1
ATOM 3639 C C . GLY A 1 454 ? 23.700 -1.458 31.420 1.00 76.38 454 GLY A C 1
ATOM 3640 O O . GLY A 1 454 ? 23.060 -0.756 32.201 1.00 76.38 454 GLY A O 1
ATOM 3641 N N . LEU A 1 455 ? 23.245 -1.710 30.190 1.00 82.62 455 LEU A N 1
ATOM 3642 C CA . LEU A 1 455 ? 21.917 -1.244 29.778 1.00 82.62 455 LEU A CA 1
ATOM 3643 C C . LEU A 1 455 ? 20.807 -2.081 30.446 1.00 82.62 455 LEU A C 1
ATOM 3645 O O . LEU A 1 455 ? 20.874 -3.314 30.423 1.00 82.62 455 LEU A O 1
ATOM 3649 N N . PRO A 1 456 ? 19.772 -1.446 31.032 1.00 87.56 456 PRO A N 1
ATOM 3650 C CA . PRO A 1 456 ? 18.601 -2.170 31.507 1.00 87.56 456 PRO A CA 1
ATOM 3651 C C . PRO A 1 456 ? 17.881 -2.838 30.324 1.00 87.56 456 PRO A C 1
ATOM 3653 O O . PRO A 1 456 ? 17.906 -2.302 29.210 1.00 87.56 456 PRO A O 1
ATOM 3656 N N . PRO A 1 457 ? 17.210 -3.986 30.537 1.00 88.06 457 PRO A N 1
ATOM 3657 C CA . PRO A 1 457 ? 16.420 -4.604 29.484 1.00 88.06 457 PRO A CA 1
ATOM 3658 C C . PRO A 1 457 ? 15.325 -3.643 29.016 1.00 88.06 457 PRO A C 1
ATOM 3660 O O . PRO A 1 457 ? 14.755 -2.908 29.831 1.00 88.06 457 PRO A O 1
ATOM 3663 N N . PRO A 1 458 ? 14.981 -3.653 27.720 1.00 82.69 458 PRO A N 1
ATOM 3664 C CA . PRO A 1 458 ? 13.842 -2.887 27.262 1.00 82.69 458 PRO A CA 1
ATOM 3665 C C . PRO A 1 458 ? 12.565 -3.366 27.974 1.00 82.69 458 PRO A C 1
ATOM 3667 O O . PRO A 1 458 ? 12.420 -4.523 28.374 1.00 82.69 458 PRO A O 1
ATOM 3670 N N . TRP A 1 459 ? 11.609 -2.467 28.167 1.00 81.12 459 TRP A N 1
ATOM 3671 C CA . TRP A 1 459 ? 10.285 -2.869 28.635 1.00 81.12 459 TRP A CA 1
ATOM 3672 C C . TRP A 1 459 ? 9.627 -3.751 27.550 1.00 81.12 459 TRP A C 1
ATOM 3674 O O . TRP A 1 459 ? 9.746 -3.400 26.372 1.00 81.12 459 TRP A O 1
ATOM 3684 N N . PRO A 1 460 ? 8.942 -4.874 27.866 1.00 87.12 460 PRO A N 1
ATOM 3685 C CA . PRO A 1 460 ? 8.423 -5.314 29.170 1.00 87.12 460 PRO A CA 1
ATOM 3686 C C . PRO A 1 460 ? 9.271 -6.377 29.897 1.00 87.12 460 PRO A C 1
ATOM 3688 O O . PRO A 1 460 ? 8.750 -7.102 30.749 1.00 87.12 460 PRO A O 1
ATOM 3691 N N . TRP A 1 461 ? 10.544 -6.557 29.544 1.00 89.06 461 TRP A N 1
ATOM 3692 C CA . TRP A 1 461 ? 11.315 -7.706 30.023 1.00 89.06 461 TRP A CA 1
ATOM 3693 C C . TRP A 1 461 ? 11.950 -7.459 31.397 1.00 89.06 461 TRP A C 1
ATOM 3695 O O . TRP A 1 461 ? 12.515 -6.405 31.666 1.00 89.06 461 TRP A O 1
ATOM 3705 N N . LYS A 1 462 ? 11.871 -8.466 32.278 1.00 88.56 462 LYS A N 1
ATOM 3706 C CA . LYS A 1 462 ? 12.342 -8.380 33.673 1.00 88.56 462 LYS A CA 1
ATOM 3707 C C . LYS A 1 462 ? 13.872 -8.318 33.801 1.00 88.56 462 LYS A C 1
ATOM 3709 O O . LYS A 1 462 ? 14.376 -7.748 34.761 1.00 88.56 462 LYS A O 1
ATOM 3714 N N . ASN A 1 463 ? 14.606 -8.945 32.883 1.00 92.62 463 ASN A N 1
ATOM 3715 C CA . ASN A 1 463 ? 16.072 -8.949 32.839 1.00 92.62 463 ASN A CA 1
ATOM 3716 C C . ASN A 1 463 ? 16.569 -9.178 31.398 1.00 92.62 463 ASN A C 1
ATOM 3718 O O . ASN A 1 463 ? 15.795 -9.580 30.522 1.00 92.62 463 ASN A O 1
ATOM 3722 N N . MET A 1 464 ? 17.859 -8.918 31.157 1.00 88.75 464 MET A N 1
ATOM 3723 C CA . MET A 1 464 ? 18.481 -9.039 29.831 1.00 88.75 464 MET A CA 1
ATOM 3724 C C . MET A 1 464 ? 18.443 -10.468 29.283 1.00 88.75 464 MET A C 1
ATOM 3726 O O . MET A 1 464 ? 18.203 -10.654 28.094 1.00 88.75 464 MET A O 1
ATOM 3730 N N . SER A 1 465 ? 18.594 -11.485 30.135 1.00 91.19 465 SER A N 1
ATOM 3731 C CA . SER A 1 465 ? 18.545 -12.892 29.720 1.00 91.19 465 SER A CA 1
ATOM 3732 C C . SER A 1 465 ? 17.191 -13.264 29.107 1.00 91.19 465 SER A C 1
ATOM 3734 O O . SER A 1 465 ? 17.143 -13.878 28.042 1.00 91.19 465 SER A O 1
ATOM 3736 N N . ILE A 1 466 ? 16.082 -12.838 29.727 1.00 90.44 466 ILE A N 1
ATOM 3737 C CA . ILE A 1 466 ? 14.733 -13.051 29.183 1.00 90.44 466 ILE A CA 1
ATOM 3738 C C . ILE A 1 466 ? 14.573 -12.297 27.859 1.00 90.44 466 ILE A C 1
ATOM 3740 O O . ILE A 1 466 ? 14.017 -12.849 26.910 1.00 90.44 466 ILE A O 1
ATOM 3744 N N . TRP A 1 467 ? 15.061 -11.057 27.770 1.00 92.62 467 TRP A N 1
ATOM 3745 C CA . TRP A 1 467 ? 14.987 -10.286 26.529 1.00 92.62 467 TRP A CA 1
ATOM 3746 C C . TRP A 1 467 ? 15.758 -10.951 25.383 1.00 92.62 467 TRP A C 1
ATOM 3748 O O . TRP A 1 467 ? 15.202 -11.093 24.295 1.00 92.62 467 TRP A O 1
ATOM 3758 N N . HIS A 1 468 ? 16.994 -11.400 25.613 1.00 91.50 468 HIS A N 1
ATOM 3759 C CA . HIS A 1 468 ? 17.800 -12.085 24.601 1.00 91.50 468 HIS A CA 1
ATOM 3760 C C . HIS A 1 468 ? 17.150 -13.386 24.136 1.00 91.50 468 HIS A C 1
ATOM 3762 O O . HIS A 1 468 ? 17.037 -13.611 22.930 1.00 91.50 468 HIS A O 1
ATOM 3768 N N . LEU A 1 469 ? 16.657 -14.204 25.073 1.00 94.31 469 LEU A N 1
ATOM 3769 C CA . LEU A 1 469 ? 15.957 -15.441 24.740 1.00 94.31 469 LEU A CA 1
ATOM 3770 C C . LEU A 1 469 ? 14.721 -15.151 23.884 1.00 94.31 469 LEU A C 1
ATOM 3772 O O . LEU A 1 469 ? 14.565 -15.727 22.811 1.00 94.31 469 LEU A O 1
ATOM 3776 N N . MET A 1 470 ? 13.866 -14.221 24.317 1.00 93.50 470 MET A N 1
ATOM 3777 C CA . MET A 1 470 ? 12.655 -13.874 23.571 1.00 93.50 470 MET A CA 1
ATOM 3778 C C . MET A 1 470 ? 12.980 -13.244 22.214 1.00 93.50 470 MET A C 1
ATOM 3780 O O . MET A 1 470 ? 12.333 -13.565 21.222 1.00 93.50 470 MET A O 1
ATOM 3784 N N . SER A 1 471 ? 14.021 -12.416 22.132 1.00 87.88 471 SER A N 1
ATOM 3785 C CA . SER A 1 471 ? 14.489 -11.845 20.867 1.00 87.88 471 SER A CA 1
ATOM 3786 C C . SER A 1 471 ? 14.957 -12.933 19.899 1.00 87.88 471 SER A C 1
ATOM 3788 O O . SER A 1 471 ? 14.569 -12.907 18.737 1.00 87.88 471 SER A O 1
ATOM 3790 N N . TRP A 1 472 ? 15.702 -13.940 20.369 1.00 92.12 472 TRP A N 1
ATOM 3791 C CA . TRP A 1 472 ? 16.111 -15.098 19.559 1.00 92.12 472 TRP A CA 1
ATOM 3792 C C . TRP A 1 472 ? 14.930 -15.968 19.092 1.00 92.12 472 TRP A C 1
ATOM 3794 O O . TRP A 1 472 ? 14.942 -16.534 17.989 1.00 92.12 472 TRP A O 1
ATOM 3804 N N . VAL A 1 473 ? 13.885 -16.079 19.915 1.00 88.69 473 VAL A N 1
ATOM 3805 C CA . VAL A 1 473 ? 12.633 -16.730 19.510 1.00 88.69 473 VAL A CA 1
ATOM 3806 C C . VAL A 1 473 ? 11.989 -15.954 18.363 1.00 88.69 473 VAL A C 1
ATOM 3808 O O . VAL A 1 473 ? 11.589 -16.561 17.372 1.00 88.69 473 VAL A O 1
ATOM 3811 N N . PHE A 1 474 ? 11.956 -14.622 18.451 1.00 83.56 474 PHE A N 1
ATOM 3812 C CA . PHE A 1 474 ? 11.331 -13.758 17.446 1.00 83.56 474 PHE A CA 1
ATOM 3813 C C . PHE A 1 474 ? 12.143 -13.579 16.158 1.00 83.56 474 PHE A C 1
ATOM 3815 O O . PHE A 1 474 ? 11.555 -13.276 15.123 1.00 83.56 474 PHE A O 1
ATOM 3822 N N . THR A 1 475 ? 13.461 -13.786 16.181 1.00 81.88 475 THR A N 1
ATOM 3823 C CA . THR A 1 475 ? 14.293 -13.773 14.964 1.00 81.88 475 THR A CA 1
ATOM 3824 C C . THR A 1 475 ? 14.263 -15.098 14.198 1.00 81.88 475 THR A C 1
ATOM 3826 O O . THR A 1 475 ? 14.746 -15.163 13.068 1.00 81.88 475 THR A O 1
ATOM 3829 N N . GLY A 1 476 ? 13.694 -16.161 14.778 1.00 78.62 476 GLY A N 1
ATOM 3830 C CA . GLY A 1 476 ? 13.528 -17.456 14.120 1.00 78.62 476 GLY A CA 1
ATOM 3831 C C . GLY A 1 476 ? 12.435 -17.484 13.053 1.00 78.62 476 GLY A C 1
ATOM 3832 O O . GLY A 1 476 ? 11.484 -16.706 13.081 1.00 78.62 476 GLY A O 1
ATOM 3833 N N . THR A 1 477 ? 12.518 -18.462 12.149 1.00 64.81 477 THR A N 1
ATOM 3834 C CA . THR A 1 477 ? 11.355 -18.921 11.377 1.00 64.81 477 THR A CA 1
ATOM 3835 C C . THR A 1 477 ? 10.213 -19.295 12.337 1.00 64.81 477 THR A C 1
ATOM 3837 O O . THR A 1 477 ? 10.457 -19.647 13.494 1.00 64.81 477 THR A O 1
ATOM 3840 N N . ARG A 1 478 ? 8.952 -19.233 11.875 1.00 65.56 478 ARG A N 1
ATOM 3841 C CA . ARG A 1 478 ? 7.716 -19.496 12.662 1.00 65.56 478 ARG A CA 1
ATOM 3842 C C . ARG A 1 478 ? 7.613 -20.910 13.282 1.00 65.56 478 ARG A C 1
ATOM 3844 O O . ARG A 1 478 ? 6.548 -21.300 13.746 1.00 65.56 478 ARG A O 1
ATOM 3851 N N . GLU A 1 479 ? 8.687 -21.684 13.264 1.00 75.00 479 GLU A N 1
ATOM 3852 C CA . GLU A 1 479 ? 8.754 -23.072 13.713 1.00 75.00 479 GLU A CA 1
ATOM 3853 C C . GLU A 1 479 ? 9.049 -23.201 15.210 1.00 75.00 479 GLU A C 1
ATOM 3855 O O . GLU A 1 479 ? 8.734 -24.235 15.783 1.00 75.00 479 GLU A O 1
ATOM 3860 N N . LYS A 1 480 ? 9.579 -22.162 15.873 1.00 85.94 480 LYS A N 1
ATOM 3861 C CA . LYS A 1 480 ? 9.843 -22.215 17.319 1.00 85.94 480 LYS A CA 1
ATOM 3862 C C . LYS A 1 480 ? 8.545 -22.071 18.107 1.00 85.94 480 LYS A C 1
ATOM 3864 O O . LYS A 1 480 ? 7.981 -20.980 18.211 1.00 85.94 480 LYS A O 1
ATOM 3869 N N . SER A 1 481 ? 8.069 -23.162 18.694 1.00 87.12 481 SER A N 1
ATOM 3870 C CA . SER A 1 481 ? 6.903 -23.117 19.575 1.00 87.12 481 SER A CA 1
ATOM 3871 C C . SER A 1 481 ? 7.281 -22.609 20.971 1.00 87.12 481 SER A C 1
ATOM 3873 O O . SER A 1 481 ? 8.354 -22.908 21.490 1.00 87.12 481 SER A O 1
ATOM 3875 N N . LEU A 1 482 ? 6.373 -21.895 21.649 1.00 87.62 482 LEU A N 1
ATOM 3876 C CA . LEU A 1 482 ? 6.588 -21.488 23.051 1.00 87.62 482 LEU A CA 1
ATOM 3877 C C . LEU A 1 482 ? 6.831 -22.692 23.981 1.00 87.62 482 LEU A C 1
ATOM 3879 O O . LEU A 1 482 ? 7.499 -22.564 25.005 1.00 87.62 482 LEU A O 1
ATOM 3883 N N . LEU A 1 483 ? 6.305 -23.870 23.625 1.00 88.94 483 LEU A N 1
ATOM 3884 C CA . LEU A 1 483 ? 6.548 -25.108 24.361 1.00 88.94 483 LEU A CA 1
ATOM 3885 C C . LEU A 1 483 ? 8.012 -25.553 24.254 1.00 88.94 483 LEU A C 1
ATOM 3887 O O . LEU A 1 483 ? 8.601 -25.923 25.264 1.00 88.94 483 LEU A O 1
ATOM 3891 N N . GLU A 1 484 ? 8.609 -25.490 23.064 1.00 89.50 484 GLU A N 1
ATOM 3892 C CA . GLU A 1 484 ? 10.028 -25.809 22.866 1.00 89.50 484 GLU A CA 1
ATOM 3893 C C . GLU A 1 484 ? 10.941 -24.796 23.544 1.00 89.50 484 GLU A C 1
ATOM 3895 O O . GLU A 1 484 ? 11.948 -25.186 24.120 1.00 89.50 484 GLU A O 1
ATOM 3900 N N . VAL A 1 485 ? 10.564 -23.516 23.562 1.00 92.31 485 VAL A N 1
ATOM 3901 C CA . VAL A 1 485 ? 11.309 -22.491 24.312 1.00 92.31 485 VAL A CA 1
ATOM 3902 C C . VAL A 1 485 ? 11.309 -22.812 25.807 1.00 92.31 485 VAL A C 1
ATOM 3904 O O . VAL A 1 485 ? 12.348 -22.741 26.457 1.00 92.31 485 VAL A O 1
ATOM 3907 N N . ASN A 1 486 ? 10.167 -23.234 26.355 1.00 93.38 486 ASN A N 1
ATOM 3908 C CA . ASN A 1 486 ? 10.095 -23.672 27.748 1.00 93.38 486 ASN A CA 1
ATOM 3909 C C . ASN A 1 486 ? 10.946 -24.922 28.014 1.00 93.38 486 ASN A C 1
ATOM 3911 O O . ASN A 1 486 ? 11.577 -24.996 29.067 1.00 93.38 486 ASN A O 1
ATOM 3915 N N . LYS A 1 487 ? 10.979 -25.881 27.078 1.00 93.38 487 LYS A N 1
ATOM 3916 C CA . LYS A 1 487 ? 11.858 -27.057 27.170 1.00 93.38 487 LYS A CA 1
ATOM 3917 C C . LYS A 1 487 ? 13.330 -26.663 27.129 1.00 93.38 487 LYS A C 1
ATOM 3919 O O . LYS A 1 487 ? 14.083 -27.114 27.972 1.00 93.38 487 LYS A O 1
ATOM 3924 N N . LEU A 1 488 ? 13.732 -25.756 26.238 1.00 94.62 488 LEU A N 1
ATOM 3925 C CA . LEU A 1 488 ? 15.102 -25.239 26.183 1.00 94.62 488 LEU A CA 1
ATOM 3926 C C . LEU A 1 488 ? 15.536 -24.651 27.534 1.00 94.62 488 LEU A C 1
ATOM 3928 O O . LEU A 1 488 ? 16.618 -24.955 28.022 1.00 94.62 488 LEU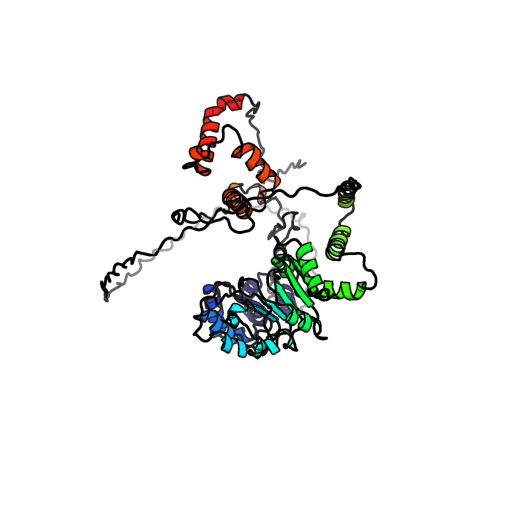 A O 1
ATOM 3932 N N . VAL A 1 489 ? 14.682 -23.848 28.176 1.00 96.12 489 VAL A N 1
ATOM 3933 C CA . VAL A 1 489 ? 15.016 -23.251 29.479 1.00 96.12 489 VAL A CA 1
ATOM 3934 C C . VAL A 1 489 ? 15.139 -24.308 30.575 1.00 96.12 489 VAL A C 1
ATOM 3936 O O . VAL A 1 489 ? 16.099 -24.269 31.335 1.00 96.12 489 VAL A O 1
ATOM 3939 N N . ARG A 1 490 ? 14.182 -25.235 30.681 1.00 92.81 490 ARG A N 1
ATOM 3940 C CA . ARG A 1 490 ? 14.147 -26.209 31.785 1.00 92.81 490 ARG A CA 1
ATOM 3941 C C . ARG A 1 490 ? 15.116 -27.367 31.593 1.00 92.81 490 ARG A C 1
ATOM 3943 O O . ARG A 1 490 ? 15.796 -27.754 32.532 1.00 92.81 490 ARG A O 1
ATOM 3950 N N . ASP A 1 491 ? 15.148 -27.913 30.386 1.00 95.06 491 ASP A N 1
ATOM 3951 C CA . ASP A 1 491 ? 15.800 -29.187 30.100 1.00 95.06 491 ASP A CA 1
ATOM 3952 C C . ASP A 1 491 ? 17.258 -28.984 29.659 1.00 95.06 491 ASP A C 1
ATOM 3954 O O . ASP A 1 491 ? 18.051 -29.913 29.767 1.00 95.06 491 ASP A O 1
ATOM 3958 N N . VAL A 1 492 ? 17.619 -27.785 29.176 1.00 94.69 492 VAL A N 1
ATOM 3959 C CA . VAL A 1 492 ? 18.985 -27.460 28.725 1.00 94.69 492 VAL A CA 1
ATOM 3960 C C . VAL A 1 492 ? 19.619 -26.409 29.629 1.00 94.69 492 VAL A C 1
ATOM 3962 O O . VAL A 1 492 ? 20.580 -26.715 30.321 1.00 94.69 492 VAL A O 1
ATOM 3965 N N . LEU A 1 493 ? 19.070 -25.190 29.685 1.00 94.19 493 LEU A N 1
ATOM 3966 C CA . LEU A 1 493 ? 19.727 -24.075 30.390 1.00 94.19 493 LEU A CA 1
ATOM 3967 C C . LEU A 1 493 ? 19.738 -24.227 31.921 1.00 94.19 493 LEU A C 1
ATOM 3969 O O . LEU A 1 493 ? 20.569 -23.616 32.585 1.00 94.19 493 LEU A O 1
ATOM 3973 N N . GLN A 1 494 ? 18.804 -24.996 32.487 1.00 94.75 494 GLN A N 1
ATOM 3974 C CA . GLN A 1 494 ? 18.731 -25.301 33.923 1.00 94.75 494 GLN A CA 1
ATOM 3975 C C . GLN A 1 494 ? 19.272 -26.695 34.271 1.00 94.75 494 GLN A C 1
ATOM 3977 O O . GLN A 1 494 ? 19.188 -27.102 35.432 1.00 94.75 494 GLN A O 1
ATOM 3982 N N . ALA A 1 495 ? 19.805 -27.443 33.299 1.00 95.00 495 ALA A N 1
ATOM 3983 C CA . ALA A 1 495 ? 20.393 -28.745 33.584 1.00 95.00 495 ALA A CA 1
ATOM 3984 C C . ALA A 1 495 ? 21.615 -28.576 34.515 1.00 95.00 495 ALA A C 1
ATOM 3986 O O . ALA A 1 495 ? 22.401 -27.648 34.328 1.00 95.00 495 ALA A O 1
ATOM 3987 N N . PRO A 1 496 ? 21.812 -29.451 35.520 1.00 96.06 496 PRO A N 1
ATOM 3988 C CA . PRO A 1 496 ? 22.860 -29.277 36.535 1.00 96.06 496 PRO A CA 1
ATOM 3989 C C . PRO A 1 496 ? 24.285 -29.365 35.970 1.00 96.06 496 PRO A C 1
ATOM 3991 O O . PRO A 1 496 ? 25.235 -28.950 36.622 1.00 96.06 496 PRO A O 1
ATOM 3994 N N . ASN A 1 497 ? 24.427 -29.930 34.775 1.00 93.56 497 ASN A N 1
ATOM 3995 C CA . ASN A 1 497 ? 25.671 -30.077 34.034 1.00 93.56 497 ASN A CA 1
ATOM 3996 C C . ASN A 1 497 ? 25.800 -29.077 32.874 1.00 93.56 497 ASN A C 1
ATOM 3998 O O . ASN A 1 497 ? 26.693 -29.236 32.052 1.00 93.56 497 ASN A O 1
ATOM 4002 N N . PHE A 1 498 ? 24.901 -28.096 32.762 1.00 94.31 498 PHE A N 1
ATOM 4003 C CA . PHE A 1 498 ? 25.010 -27.044 31.760 1.00 94.31 498 PHE A CA 1
ATOM 4004 C C . PHE A 1 498 ? 25.874 -25.899 32.300 1.00 94.31 498 PHE A C 1
ATOM 4006 O O . PHE A 1 498 ? 25.526 -25.275 33.303 1.00 94.31 498 PHE A O 1
ATOM 4013 N N . SER A 1 499 ? 26.987 -25.614 31.624 1.00 94.62 499 SER A N 1
ATOM 4014 C CA . SER A 1 499 ? 27.869 -24.478 31.903 1.00 94.62 499 SER A CA 1
ATOM 4015 C C . SER A 1 499 ? 27.846 -23.520 30.716 1.00 94.62 499 SER A C 1
ATOM 4017 O O . SER A 1 499 ? 27.993 -23.925 29.564 1.00 94.62 499 SER A O 1
ATOM 4019 N N . VAL A 1 500 ? 27.627 -22.232 30.992 1.00 93.75 500 VAL A N 1
ATOM 4020 C CA . VAL A 1 500 ? 27.606 -21.189 29.951 1.00 93.75 500 VAL A CA 1
ATOM 4021 C C . VAL A 1 500 ? 29.021 -20.908 29.451 1.00 93.75 500 VAL A C 1
ATOM 4023 O O . VAL A 1 500 ? 29.207 -20.559 28.290 1.00 93.75 500 VAL A O 1
ATOM 4026 N N . GLU A 1 501 ? 30.013 -21.092 30.316 1.00 95.06 501 GLU A N 1
ATOM 4027 C CA . GLU A 1 501 ? 31.431 -20.904 30.027 1.00 95.06 501 GLU A CA 1
ATOM 4028 C C . GLU A 1 501 ? 31.919 -21.890 28.955 1.00 95.06 501 GLU A C 1
ATOM 4030 O O . GLU A 1 501 ? 32.711 -21.523 28.094 1.00 95.06 501 GLU A O 1
ATOM 4035 N N . GLU A 1 502 ? 31.379 -23.111 28.932 1.00 93.75 502 GLU A N 1
ATOM 4036 C CA . GLU A 1 502 ? 31.680 -24.115 27.900 1.00 93.75 502 GLU A CA 1
ATOM 4037 C C . GLU A 1 502 ? 31.144 -23.742 26.506 1.00 93.75 502 GLU A C 1
ATOM 4039 O O . GLU A 1 502 ? 31.542 -24.342 25.509 1.00 93.75 502 GLU A O 1
ATOM 4044 N N . LEU A 1 503 ? 30.262 -22.740 26.409 1.00 92.62 503 LEU A N 1
ATOM 4045 C CA . LEU A 1 503 ? 29.780 -22.215 25.130 1.00 92.62 503 LEU A CA 1
ATOM 4046 C C . LEU A 1 503 ? 30.673 -21.104 24.563 1.00 92.62 503 LEU A C 1
ATOM 4048 O O . LEU A 1 503 ? 30.370 -20.567 23.492 1.00 92.62 503 LEU A O 1
ATOM 4052 N N . GLU A 1 504 ? 31.764 -20.736 25.239 1.00 92.25 504 GLU A N 1
ATOM 4053 C CA . GLU A 1 504 ? 32.717 -19.770 24.702 1.00 92.25 504 GLU A CA 1
ATOM 4054 C C . GLU A 1 504 ? 33.375 -20.326 23.429 1.00 92.25 504 GLU A C 1
ATOM 4056 O O . GLU A 1 504 ? 34.066 -21.342 23.437 1.00 92.25 504 GLU A O 1
ATOM 4061 N N . GLY A 1 505 ? 33.120 -19.666 22.295 1.00 90.00 505 GLY A N 1
ATOM 4062 C CA . GLY A 1 505 ? 33.565 -20.137 20.982 1.00 90.00 505 GLY A CA 1
ATOM 4063 C C . GLY A 1 505 ? 32.671 -21.206 20.342 1.00 90.00 505 GLY A C 1
ATOM 4064 O O . GLY A 1 505 ? 33.021 -21.707 19.273 1.00 90.00 505 GLY A O 1
ATOM 4065 N N . PHE A 1 506 ? 31.515 -21.528 20.938 1.00 92.19 506 PHE A N 1
ATOM 4066 C CA . PHE A 1 506 ? 30.545 -22.443 20.338 1.00 92.19 506 PHE A CA 1
ATOM 4067 C C . PHE A 1 506 ? 30.087 -21.941 18.961 1.00 92.19 506 PHE A C 1
ATOM 4069 O O . PHE A 1 506 ? 29.558 -20.836 18.816 1.00 92.19 506 PHE A O 1
ATOM 4076 N N . ASP A 1 507 ? 30.223 -22.802 17.954 1.00 89.44 507 ASP A N 1
ATOM 4077 C CA . ASP A 1 507 ? 29.690 -22.602 16.611 1.00 89.44 507 ASP A CA 1
ATOM 4078 C C . ASP A 1 507 ? 28.890 -23.845 16.202 1.00 89.44 507 ASP A C 1
ATOM 4080 O O . ASP A 1 507 ? 29.424 -24.949 16.076 1.00 89.44 507 ASP A O 1
ATOM 4084 N N . ALA A 1 508 ? 27.586 -23.661 15.975 1.00 85.31 508 ALA A N 1
ATOM 4085 C CA . ALA A 1 508 ? 26.668 -24.761 15.681 1.00 85.31 508 ALA A CA 1
ATOM 4086 C C . ALA A 1 508 ? 27.051 -25.551 14.416 1.00 85.31 508 ALA A C 1
ATOM 4088 O O . ALA A 1 508 ? 26.720 -26.731 14.301 1.00 85.31 508 ALA A O 1
ATOM 4089 N N . ARG A 1 509 ? 27.740 -24.923 13.455 1.00 81.94 509 ARG A N 1
ATOM 4090 C CA . ARG A 1 509 ? 28.196 -25.598 12.237 1.00 81.94 509 ARG A CA 1
ATOM 4091 C C . ARG A 1 509 ? 29.404 -26.480 12.532 1.00 81.94 509 ARG A C 1
ATOM 4093 O O . ARG A 1 509 ? 29.455 -27.593 12.015 1.00 81.94 509 ARG A O 1
ATOM 4100 N N . THR A 1 510 ? 30.343 -26.009 13.347 1.00 90.56 510 THR A N 1
ATOM 4101 C CA . THR A 1 510 ? 31.499 -26.804 13.788 1.00 90.56 510 THR A CA 1
ATOM 4102 C C . THR A 1 510 ? 31.051 -28.039 14.565 1.00 90.56 510 THR A C 1
ATOM 4104 O O . THR A 1 510 ? 31.465 -29.144 14.220 1.00 90.56 510 THR A O 1
ATOM 4107 N N . GLU A 1 511 ? 30.131 -27.885 15.520 1.00 91.88 511 GLU A N 1
ATOM 4108 C CA . GLU A 1 511 ? 29.611 -29.025 16.287 1.00 91.88 511 GLU A CA 1
ATOM 4109 C C . GLU A 1 511 ? 28.803 -30.001 15.423 1.00 91.88 511 GLU A C 1
ATOM 4111 O O . GLU A 1 511 ? 28.928 -31.213 15.582 1.00 91.88 511 GLU A O 1
ATOM 4116 N N . SER A 1 512 ? 28.042 -29.509 14.435 1.00 80.88 512 SER A N 1
ATOM 4117 C CA . SER A 1 512 ? 27.363 -30.389 13.472 1.00 80.88 512 SER A CA 1
ATOM 4118 C C . SER A 1 512 ? 28.358 -31.218 12.653 1.00 80.88 512 SER A C 1
ATOM 4120 O O . SER A 1 512 ? 28.132 -32.406 12.443 1.00 80.88 512 SER A O 1
ATOM 4122 N N . ILE A 1 513 ? 29.473 -30.621 12.217 1.00 85.62 513 ILE A N 1
ATOM 4123 C CA . ILE A 1 513 ? 30.532 -31.338 11.488 1.00 85.62 513 ILE A CA 1
ATOM 4124 C C . ILE A 1 513 ? 31.205 -32.370 12.397 1.00 85.62 513 ILE A C 1
ATOM 4126 O O . ILE A 1 513 ? 31.466 -33.492 11.966 1.00 85.62 513 ILE A O 1
ATOM 4130 N N . HIS A 1 514 ? 31.487 -32.006 13.647 1.00 88.44 514 HIS A N 1
ATOM 4131 C CA . HIS A 1 514 ? 32.088 -32.908 14.622 1.00 88.44 514 HIS A CA 1
ATOM 4132 C C . HIS A 1 514 ? 31.174 -34.109 14.913 1.00 88.44 514 HIS A C 1
ATOM 4134 O O . HIS A 1 514 ? 31.641 -35.249 14.906 1.00 88.44 514 HIS A O 1
ATOM 4140 N N . MET A 1 515 ? 29.866 -33.874 15.057 1.00 81.75 515 MET A N 1
ATOM 4141 C CA . MET A 1 515 ? 28.853 -34.921 15.199 1.00 81.75 515 MET A CA 1
ATOM 4142 C C . MET A 1 515 ? 28.832 -35.867 13.986 1.00 81.75 515 MET A C 1
ATOM 4144 O O . MET A 1 515 ? 28.869 -37.083 14.169 1.00 81.75 515 MET A O 1
ATOM 4148 N N . ASP A 1 516 ? 28.843 -35.339 12.757 1.00 81.19 516 ASP A N 1
ATOM 4149 C CA . ASP A 1 516 ? 28.851 -36.153 11.529 1.00 81.19 516 ASP A CA 1
ATOM 4150 C C . ASP A 1 516 ? 30.136 -36.992 11.397 1.00 81.19 516 ASP A C 1
ATOM 4152 O O . ASP A 1 516 ? 30.107 -38.161 10.997 1.00 81.19 516 ASP A O 1
ATOM 4156 N N . GLN A 1 517 ? 31.282 -36.423 11.780 1.00 83.62 517 GLN A N 1
ATOM 4157 C CA . GLN A 1 517 ? 32.562 -37.132 11.795 1.00 83.62 517 GLN A CA 1
ATOM 4158 C C . GLN A 1 517 ? 32.557 -38.256 12.831 1.00 83.62 517 GLN A C 1
ATOM 4160 O O . GLN A 1 517 ? 32.940 -39.384 12.512 1.00 83.62 517 GLN A O 1
ATOM 4165 N N . GLN A 1 518 ? 32.072 -37.996 14.045 1.00 77.69 518 GLN A N 1
ATOM 4166 C CA . GLN A 1 518 ? 31.970 -39.031 15.070 1.00 77.69 518 GLN A CA 1
ATOM 4167 C C . GLN A 1 518 ? 30.967 -40.122 14.694 1.00 77.69 518 GLN A C 1
ATOM 4169 O O . GLN A 1 518 ? 31.261 -41.292 14.939 1.00 77.69 518 GLN A O 1
ATOM 4174 N N . ALA A 1 519 ? 29.852 -39.787 14.035 1.00 74.19 519 ALA A N 1
ATOM 4175 C CA . ALA A 1 519 ? 28.889 -40.761 13.517 1.00 74.19 519 ALA A CA 1
ATOM 4176 C C . ALA A 1 519 ? 29.522 -41.736 12.501 1.00 74.19 519 ALA A C 1
ATOM 4178 O O . ALA A 1 519 ? 29.170 -42.916 12.473 1.00 74.19 519 ALA A O 1
ATOM 4179 N N . SER A 1 520 ? 30.507 -41.286 11.711 1.00 68.81 520 SER A N 1
ATOM 4180 C CA . SER A 1 520 ? 31.254 -42.156 10.786 1.00 68.81 520 SER A CA 1
ATOM 4181 C C . SER A 1 520 ? 32.224 -43.115 11.500 1.00 68.81 520 SER A C 1
ATOM 4183 O O . SER A 1 520 ? 32.351 -44.284 11.120 1.00 68.81 520 SER A O 1
ATOM 4185 N N . VAL A 1 521 ? 32.856 -42.656 12.587 1.00 70.81 521 VAL A N 1
ATOM 4186 C CA . VAL A 1 521 ? 33.826 -43.430 13.385 1.00 70.81 521 VAL A CA 1
ATOM 4187 C C . VAL A 1 521 ? 33.122 -44.412 14.331 1.00 70.81 521 VAL A C 1
ATOM 4189 O O . VAL A 1 521 ? 33.599 -45.523 14.551 1.00 70.81 521 VAL A O 1
ATOM 4192 N N . THR A 1 522 ? 31.941 -44.052 14.837 1.00 58.62 522 THR A N 1
ATOM 4193 C CA . THR A 1 522 ? 31.081 -44.915 15.669 1.00 58.62 522 THR A CA 1
ATOM 4194 C C . THR A 1 522 ? 30.150 -45.817 14.856 1.00 58.62 522 THR A C 1
ATOM 4196 O O . THR A 1 522 ? 29.187 -46.364 15.390 1.00 58.62 522 THR A O 1
ATOM 4199 N N . SER A 1 523 ? 30.467 -46.094 13.588 1.00 54.69 523 SER A N 1
ATOM 4200 C CA . SER A 1 523 ? 29.767 -47.102 12.773 1.00 54.69 523 SER A CA 1
ATOM 4201 C C . SER A 1 523 ? 29.762 -48.515 13.400 1.00 54.69 523 SER A C 1
ATOM 4203 O O . SER A 1 523 ? 28.867 -49.318 13.124 1.00 54.69 523 SER A O 1
ATOM 4205 N N . ASN A 1 524 ? 30.660 -48.796 14.353 1.00 57.44 524 ASN A N 1
ATOM 4206 C CA . ASN A 1 524 ? 30.597 -50.002 15.191 1.00 57.44 524 ASN A CA 1
ATOM 4207 C C . ASN A 1 524 ? 29.490 -49.962 16.270 1.00 57.44 524 ASN A C 1
ATOM 4209 O O . ASN A 1 524 ? 29.057 -51.010 16.737 1.00 57.44 524 ASN A O 1
ATOM 4213 N N . PHE A 1 525 ? 29.007 -48.781 16.663 1.00 52.50 525 PHE A N 1
ATOM 4214 C CA . PHE A 1 525 ? 27.937 -48.586 17.653 1.00 52.50 525 PHE A CA 1
ATOM 4215 C C . PHE A 1 525 ? 26.542 -48.597 17.000 1.00 52.50 525 PHE A C 1
ATOM 4217 O O . PHE A 1 525 ? 25.611 -49.213 17.525 1.00 52.50 525 PHE A O 1
ATOM 4224 N N . ILE A 1 526 ? 26.425 -48.034 15.788 1.00 52.03 526 ILE A N 1
ATOM 4225 C CA . ILE A 1 526 ? 25.216 -48.135 14.943 1.00 52.03 526 ILE A CA 1
ATOM 4226 C C . ILE A 1 526 ? 24.980 -49.582 14.466 1.00 52.03 526 ILE A C 1
ATOM 4228 O O . ILE A 1 526 ? 23.863 -49.939 14.115 1.00 52.03 526 ILE A O 1
ATOM 4232 N N . SER A 1 527 ? 25.983 -50.465 14.554 1.00 51.81 527 SER A N 1
ATOM 4233 C CA . SER A 1 527 ? 25.818 -51.902 14.270 1.00 51.81 527 SER A CA 1
ATOM 4234 C C . SER A 1 527 ? 24.878 -52.641 15.246 1.00 51.81 527 SER A C 1
ATOM 4236 O O . SER A 1 527 ? 24.527 -53.793 14.989 1.00 51.81 527 SER A O 1
ATOM 4238 N N . SER A 1 528 ? 24.464 -52.020 16.361 1.00 53.94 528 SER A N 1
ATOM 4239 C CA . SER A 1 528 ? 23.468 -52.600 17.281 1.00 53.94 528 SER A CA 1
ATOM 4240 C C . SER A 1 528 ? 22.019 -52.283 16.894 1.00 53.94 528 SER A C 1
ATOM 4242 O O . SER A 1 528 ? 21.121 -53.092 17.159 1.00 53.94 528 SER A O 1
ATOM 4244 N N . ASP A 1 529 ? 21.792 -51.178 16.184 1.00 51.16 529 ASP A N 1
ATOM 4245 C CA . ASP A 1 529 ? 20.540 -50.979 15.480 1.00 51.16 529 ASP A CA 1
ATOM 4246 C C . ASP A 1 529 ? 20.587 -51.863 14.239 1.00 51.16 529 ASP A C 1
ATOM 4248 O O . ASP A 1 529 ? 21.482 -51.762 13.407 1.00 51.16 529 ASP A O 1
ATOM 4252 N N . LYS A 1 530 ? 19.629 -52.785 14.142 1.00 57.56 530 LYS A N 1
ATOM 4253 C CA . LYS A 1 530 ? 19.503 -53.849 13.132 1.00 57.56 530 LYS A CA 1
ATOM 4254 C C . LYS A 1 530 ? 19.293 -53.335 11.694 1.00 57.56 530 LYS A C 1
ATOM 4256 O O . LYS A 1 530 ? 18.553 -53.948 10.923 1.00 57.56 530 LYS A O 1
ATOM 4261 N N . TRP A 1 531 ? 19.908 -52.224 11.314 1.00 63.16 531 TRP A N 1
ATOM 4262 C CA . TRP A 1 531 ? 19.981 -51.729 9.954 1.00 63.16 531 TRP A CA 1
ATOM 4263 C C . TRP A 1 531 ? 20.823 -52.702 9.131 1.00 63.16 531 TRP A C 1
ATOM 4265 O O . TRP A 1 531 ? 22.044 -52.615 9.044 1.00 63.16 531 TRP A O 1
ATOM 4275 N N . ARG A 1 532 ? 20.151 -53.690 8.535 1.00 61.47 532 ARG A N 1
ATOM 4276 C CA . ARG A 1 532 ? 20.757 -54.558 7.529 1.00 61.47 532 ARG A CA 1
ATOM 4277 C C . ARG A 1 532 ? 20.869 -53.777 6.236 1.00 61.47 532 ARG A C 1
ATOM 4279 O O . ARG A 1 532 ? 19.859 -53.519 5.579 1.00 61.47 532 ARG A O 1
ATOM 4286 N N . GLN A 1 533 ? 22.095 -53.466 5.841 1.00 64.88 533 GLN A N 1
ATOM 4287 C CA . GLN A 1 533 ? 22.368 -53.065 4.473 1.00 64.88 533 GLN A CA 1
ATOM 4288 C C . GLN A 1 533 ? 21.977 -54.240 3.567 1.00 64.88 533 GLN A C 1
ATOM 4290 O O . GLN A 1 533 ? 22.610 -55.293 3.580 1.00 64.88 533 GLN A O 1
ATOM 4295 N N . THR A 1 534 ? 20.864 -54.092 2.856 1.00 75.12 534 THR A N 1
ATOM 4296 C CA . THR A 1 534 ? 20.356 -55.109 1.934 1.00 75.12 534 THR A CA 1
ATOM 4297 C C . THR A 1 534 ? 20.444 -54.514 0.537 1.00 75.12 534 THR A C 1
ATOM 4299 O O . THR A 1 534 ? 19.958 -53.396 0.351 1.00 75.12 534 THR A O 1
ATOM 4302 N N . PRO A 1 535 ? 21.075 -55.195 -0.433 1.00 75.75 535 PRO A N 1
ATOM 4303 C CA . PRO A 1 535 ? 21.019 -54.748 -1.814 1.00 75.75 535 PRO A CA 1
ATOM 4304 C C . PRO A 1 535 ? 19.552 -54.757 -2.250 1.00 75.75 535 PRO A C 1
ATOM 4306 O O . PRO A 1 535 ? 18.882 -55.787 -2.183 1.00 75.75 535 PRO A O 1
ATOM 4309 N N . VAL A 1 536 ? 19.037 -53.589 -2.624 1.00 76.50 536 VAL A N 1
ATOM 4310 C CA . VAL A 1 536 ? 17.705 -53.456 -3.212 1.00 76.50 536 VAL A CA 1
ATOM 4311 C C . VAL A 1 536 ? 17.914 -53.213 -4.696 1.00 76.50 536 VAL A C 1
ATOM 4313 O O . VAL A 1 536 ? 18.374 -52.142 -5.090 1.00 76.50 536 VAL A O 1
ATOM 4316 N N . ASP A 1 537 ? 17.576 -54.209 -5.508 1.00 75.69 537 ASP A N 1
ATOM 4317 C CA . ASP A 1 537 ? 17.519 -54.054 -6.957 1.00 75.69 537 ASP A CA 1
ATOM 4318 C C . ASP A 1 537 ? 16.287 -53.218 -7.303 1.00 75.69 537 ASP A C 1
ATOM 4320 O O . ASP A 1 537 ? 15.163 -53.710 -7.416 1.00 75.69 537 ASP A O 1
ATOM 4324 N N . ILE A 1 538 ? 16.490 -51.909 -7.418 1.00 73.75 538 ILE A N 1
ATOM 4325 C CA . ILE A 1 538 ? 15.452 -50.992 -7.874 1.00 73.75 538 ILE A CA 1
ATOM 4326 C C . ILE A 1 538 ? 15.457 -51.042 -9.400 1.00 73.75 538 ILE A C 1
ATOM 4328 O O . ILE A 1 538 ? 16.341 -50.482 -10.049 1.00 73.75 538 ILE A O 1
ATOM 4332 N N . LEU A 1 539 ? 14.460 -51.715 -9.977 1.00 71.50 539 LEU A N 1
ATOM 4333 C CA . LEU A 1 539 ? 14.203 -51.667 -11.413 1.00 71.50 539 LEU A CA 1
ATOM 4334 C C . LEU A 1 539 ? 13.811 -50.235 -11.789 1.00 71.50 539 LEU A C 1
ATOM 4336 O O . LEU A 1 539 ? 12.674 -49.810 -11.590 1.00 71.50 539 LEU A O 1
ATOM 4340 N N . VAL A 1 540 ? 14.774 -49.474 -12.307 1.00 70.19 540 VAL A N 1
ATOM 4341 C CA . VAL A 1 540 ? 14.522 -48.145 -12.865 1.00 70.19 540 VAL A CA 1
ATOM 4342 C C . VAL A 1 540 ? 13.720 -48.343 -14.153 1.00 70.19 540 VAL A C 1
ATOM 4344 O O . VAL A 1 540 ? 14.214 -49.033 -15.045 1.00 70.19 540 VAL A O 1
ATOM 4347 N N . PRO A 1 541 ? 12.510 -47.766 -14.294 1.00 68.19 541 PRO A N 1
ATOM 4348 C CA . PRO A 1 541 ? 11.748 -47.864 -15.529 1.00 68.19 541 PRO A CA 1
ATOM 4349 C C . PRO A 1 541 ? 12.520 -47.174 -16.657 1.00 68.19 541 PRO A C 1
ATOM 4351 O O . PRO A 1 541 ? 12.460 -45.955 -16.834 1.00 68.19 541 PRO A O 1
ATOM 4354 N N . THR A 1 542 ? 13.277 -47.947 -17.430 1.00 61.28 542 THR A N 1
ATOM 4355 C CA . THR A 1 542 ? 13.773 -47.515 -18.729 1.00 61.28 542 THR A CA 1
ATOM 4356 C C . THR A 1 542 ? 12.537 -47.315 -19.585 1.00 61.28 542 THR A C 1
ATOM 4358 O O . THR A 1 542 ? 11.725 -48.223 -19.729 1.00 61.28 542 THR A O 1
ATOM 4361 N N . ARG A 1 543 ? 12.349 -46.103 -20.105 1.00 52.50 543 ARG A N 1
ATOM 4362 C CA . ARG A 1 543 ? 11.177 -45.644 -20.872 1.00 52.50 543 ARG A CA 1
ATOM 4363 C C . ARG A 1 543 ? 10.973 -46.384 -22.213 1.00 52.50 543 ARG A C 1
ATOM 4365 O O . ARG A 1 543 ? 10.377 -45.837 -23.135 1.00 52.50 543 ARG A O 1
ATOM 4372 N N . GLU A 1 544 ? 11.506 -47.591 -22.343 1.00 61.06 544 GLU A N 1
ATOM 4373 C CA . GLU A 1 544 ? 11.291 -48.490 -23.459 1.00 61.06 544 GLU A CA 1
ATOM 4374 C C . GLU A 1 544 ? 9.898 -49.103 -23.324 1.00 61.06 544 GLU A C 1
ATOM 4376 O O . GLU A 1 544 ? 9.582 -49.795 -22.355 1.00 61.06 544 GLU A O 1
ATOM 4381 N N . GLU A 1 545 ? 9.041 -48.812 -24.301 1.00 54.81 545 GLU A N 1
ATOM 4382 C CA . GLU A 1 545 ? 7.757 -49.483 -24.456 1.00 54.81 545 GLU A CA 1
ATOM 4383 C C . GLU A 1 545 ? 8.002 -50.982 -24.656 1.00 54.81 545 GLU A C 1
ATOM 4385 O O . GLU A 1 545 ? 8.287 -51.457 -25.759 1.00 54.81 545 GLU A O 1
ATOM 4390 N N . SER A 1 546 ? 7.879 -51.751 -23.576 1.00 56.34 546 SER A N 1
ATOM 4391 C CA . SER A 1 546 ? 7.762 -53.197 -23.678 1.00 56.34 546 SER A CA 1
ATOM 4392 C C . SER A 1 546 ? 6.488 -53.523 -24.460 1.00 56.34 546 SER A C 1
ATOM 4394 O O . SER A 1 546 ? 5.372 -53.268 -24.004 1.00 56.34 546 SER A O 1
ATOM 4396 N N . ARG A 1 547 ? 6.648 -54.112 -25.652 1.00 61.97 547 ARG A N 1
ATOM 4397 C CA . ARG A 1 547 ? 5.531 -54.588 -26.491 1.00 61.97 547 ARG A CA 1
ATOM 4398 C C . ARG A 1 547 ? 4.696 -55.689 -25.826 1.00 61.97 547 ARG A C 1
ATOM 4400 O O . ARG A 1 547 ? 3.632 -56.019 -26.336 1.00 61.97 547 ARG A O 1
ATOM 4407 N N . THR A 1 548 ? 5.151 -56.254 -24.710 1.00 62.75 548 THR A N 1
ATOM 4408 C CA . THR A 1 548 ? 4.462 -57.318 -23.965 1.00 62.75 548 THR A CA 1
ATOM 4409 C C . THR A 1 548 ? 3.833 -56.799 -22.670 1.00 62.75 548 THR A C 1
ATOM 4411 O O . THR A 1 548 ? 3.807 -57.521 -21.680 1.00 62.75 548 THR A O 1
ATOM 4414 N N . GLY A 1 549 ? 3.398 -55.534 -22.655 1.00 45.31 549 GLY A N 1
ATOM 4415 C CA . GLY A 1 549 ? 2.962 -54.794 -21.470 1.00 45.31 549 GLY A CA 1
ATOM 4416 C C . GLY A 1 549 ? 2.141 -55.592 -20.451 1.00 45.31 549 GLY A C 1
ATOM 4417 O O . GLY A 1 549 ? 0.970 -55.876 -20.674 1.00 45.31 549 GLY A O 1
ATOM 4418 N N . ASN A 1 550 ? 2.751 -55.832 -19.288 1.00 53.88 550 ASN A N 1
ATOM 4419 C CA . ASN A 1 550 ? 2.080 -56.218 -18.045 1.00 53.88 550 ASN A CA 1
ATOM 4420 C C . ASN A 1 550 ? 2.209 -55.077 -17.019 1.00 53.88 550 ASN A C 1
ATOM 4422 O O . ASN A 1 550 ? 2.647 -55.295 -15.892 1.00 53.88 550 ASN A O 1
ATOM 4426 N N . GLY A 1 551 ? 1.900 -53.842 -17.424 1.00 47.91 551 GLY A N 1
ATOM 4427 C CA . GLY A 1 551 ? 1.876 -52.705 -16.502 1.00 47.91 551 GLY A CA 1
ATOM 4428 C C . GLY A 1 551 ? 0.675 -52.805 -15.562 1.00 47.91 551 GLY A C 1
ATOM 4429 O O . GLY A 1 551 ? -0.418 -52.393 -15.947 1.00 47.91 551 GLY A O 1
ATOM 4430 N N . GLN A 1 552 ? 0.883 -53.393 -14.380 1.00 36.78 552 GLN A N 1
ATOM 4431 C CA . GLN A 1 552 ? 0.040 -53.188 -13.196 1.00 36.78 552 GLN A CA 1
ATOM 4432 C C . GLN A 1 552 ? 0.356 -51.851 -12.533 1.00 36.78 552 GLN A C 1
ATOM 4434 O O . GLN A 1 552 ? 1.548 -51.462 -12.540 1.00 36.78 552 GLN A O 1
#

Foldseek 3Di:
DVVVLVVLVVCLPDPCNVVQLVPDVVSVVSCLLSVQQAEADAACVSLVVVVVVLVVDLSLQSHAAYAAHQRYDLVSVLVSLQNNQNYQAYEHHHAVQPPPLPDDLSVLVSLLSNPRHAHYHDAVNSVAVDLAAAPVVRVNLLNYQEYAHDPPDPRNLEDHHCPLVSLNHAYYEYEDDLPGYDCPSVVSNVPDPSHQAYEYEYEPPDDPVSVVVSCVVSVNPDLRYHYHYPVCQVVQCVVVHVVVVSSVSSVVCVVCVVPPDDDVVCVVVVVVVVPDDPVVVVVPVVPPPDDDDDDDDDDDDDDDDDDDDDDDDDDDDDDDDDDDDDDDDDDDDDDDDDDDDDDDDDDDDDDDDDDDDDDDDDDDDDDDDDDPPVPDPPDDDDPDDDPDPPDPPPPPPPPPPPPQPWDWADQDPVRDIDIDSHDDPDDPCVPQDPVNVDPPPPDPDDDDDDDPPDDAQPPPDPGPVRNVLVVVLVVDDPPDDPVVSVCCVVVAVVPPPHDPVVCVVPDPVVVVVVVVVVCVVVPVVCVVVVPDPDDDPDPDPPVDPDPVDPDD

Secondary structure (DSSP, 8-state):
-HHHHHHHHHTTTSTTHHHHHTT-HHHHHHHHHHHTTEEEE-SHHHHHHHHHHHHTSSGGGG--EEEE-TTS-HHHHHHHHHH-TT-SEEEE----TTS-TTS--TTHHHHHT-TT--EEEE-THHHH-SSS-BGGGSGGGGG-SEEEE-S--TT--SPPBTGGG-TT--EEEEE--TTT---HHHHHHHTSTT--EEEEEE-TTS-HHHHHHHHHHTT---TTEEEEEGGGHHHHHHTT-HHHHHHHHHHHHHHHTT-TT--HHHHHHHHHHHTS-HHHHHHHGGGS-----PPPP-------------------------PPPPPPP---------------PPP-PPPPP---------------PPPPGGG---PPPPPPPP-PPPP---------------EEPPP-TTS---EESS--SS-GGGG--TTTT--------PPPPP--TTPPPPTT-SSHHHHHHHHHHHHS-TT--HHHHHHIIIIIIT-TT--SGGGTT--HHHHHHHHHHHHHHTHHHHTTS-----------------TT----

Sequence (552 aa):
MEVQREIFLMFRDRRDVHRYAHVAKKMHVWLEPYVYRVVRLRGDNSVRKFLAVVAEGSQALSTKKLVLCRAVSISNVVQVLTLCRNVEDLAMQHSLRYIARHSINPLLQPMSNLLRIKTMYTELATVAGEEHVILPDFVWFTRLSHLHLSISWPSLDAVPEGISTLANLTHLSMFWTTSRSCTTELVRFLEKDSTVVLIVWVNEWAMESPIQRDLRLRGLQDSQVVIFRSCLMDEYMAAGGFWKYAESVVKWRVDNKACPSHHPQRAHLQERLQAEPPVKKARLANVYSQPSRHPPESQDDPAHRLHSPLIPDSEVEPSGQSTSPPTKSHKEPLSQSVLQSGSQEELGNPPPSHPIASSSQQPLGPRTRRLPGRYRDVQPEPPISLDLPPPPTNPIKHVLLVVYDSLRTQFNRFGIAREYRHRPSHDPDSFVSPADLSTTVRIPSSQPDEPVQGLPPPWPWKNMSIWHLMSWVFTGTREKSLLEVNKLVRDVLQAPNFSVEELEGFDARTESIHMDQQASVTSNFISSDKWRQTPVDILVPTREESRTGNGQ

Radius of gyration: 37.18 Å; chains: 1; bounding box: 78×81×121 Å

pLDDT: mean 72.99, std 20.52, range [28.89, 97.44]

Organism: NCBI:txid1328754